Protein AF-A0A2S2R9C2-F1 (afdb_monomer_lite)

pLDDT: mean 70.53, std 25.74, range [20.47, 97.5]

Radius of gyration: 23.6 Å; chains: 1; bounding box: 60×61×71 Å

Foldseek 3Di:
DDPDPDPVVVVVCVVCCVVCVVVVVVVVVVVVVVVPDVPPPDPPPPPPDDDDDDDDDDDDDDDDDDDPPDQDAADDDDDDPPVDDPDDDLVNVQVLCCRVPNPWHFPDKDKDFPDDPPLDQLWTKIWIWTATPPRDIFIKIKIFGDPDPVSCVLVVSLQLLQLQLLCLNFVVVLLVVLCVVVVDPDAQDQAFRWSYGDSTMTMTGDCVVVVWDFDDLVQFDAPQRLVQVVVNQVRQLVSQLVCCVPPVPSSCVSPVVRHDDDALDPVCLVVCLVVLVVVLVVVLVVCVVPDDPVCCVVPSVLSCVCSPSVCNSVLVSVQQDQDPDSWGKGQPQQGRRQKIFHADPVRHTPGIHGNGRSIGTGDDVQNSCNNVCRYPVNPNPPDDGDDD

Structure (mmCIF, N/CA/C/O backbone):
data_AF-A0A2S2R9C2-F1
#
_entry.id   AF-A0A2S2R9C2-F1
#
loop_
_atom_site.group_PDB
_atom_site.id
_atom_site.type_symbol
_atom_site.label_atom_id
_atom_site.label_alt_id
_atom_site.label_comp_id
_atom_site.label_asym_id
_atom_site.label_entity_id
_atom_site.label_seq_id
_atom_site.pdbx_PDB_ins_code
_atom_site.Cartn_x
_atom_site.Cartn_y
_atom_site.Cartn_z
_atom_site.occupancy
_atom_site.B_iso_or_equiv
_atom_site.auth_seq_id
_atom_site.auth_comp_id
_atom_site.auth_asym_id
_atom_site.auth_atom_id
_atom_site.pdbx_PDB_model_num
ATOM 1 N N . GLN A 1 1 ? 3.054 -17.040 -40.938 1.00 25.97 1 GLN A N 1
ATOM 2 C CA . GLN A 1 1 ? 2.273 -15.853 -41.350 1.00 25.97 1 GLN A CA 1
ATOM 3 C C . GLN A 1 1 ? 2.079 -14.934 -40.141 1.00 25.97 1 GLN A C 1
ATOM 5 O O . GLN A 1 1 ? 1.448 -15.317 -39.170 1.00 25.97 1 GLN A O 1
ATOM 10 N N . THR A 1 2 ? 2.753 -13.783 -40.184 1.00 25.52 2 THR A N 1
ATOM 11 C CA . THR A 1 2 ? 2.571 -12.535 -39.409 1.00 25.52 2 THR A CA 1
ATOM 12 C C . THR A 1 2 ? 1.635 -12.532 -38.179 1.00 25.52 2 THR A C 1
ATOM 14 O O . THR A 1 2 ? 0.445 -12.241 -38.275 1.00 25.52 2 THR A O 1
ATOM 17 N N . HIS A 1 3 ? 2.204 -12.678 -36.976 1.00 27.36 3 HIS A N 1
ATOM 18 C CA . HIS A 1 3 ? 1.570 -12.199 -35.739 1.00 27.36 3 HIS A CA 1
ATOM 19 C C . HIS A 1 3 ? 1.656 -10.667 -35.671 1.00 27.36 3 HIS A C 1
ATOM 21 O O . HIS A 1 3 ? 2.634 -10.082 -35.208 1.00 27.36 3 HIS A O 1
ATOM 27 N N . LYS A 1 4 ? 0.622 -9.999 -36.191 1.00 27.16 4 LYS A N 1
ATOM 28 C CA . LYS A 1 4 ? 0.386 -8.572 -35.940 1.00 27.16 4 LYS A CA 1
ATOM 29 C C . LYS A 1 4 ? 0.021 -8.389 -34.458 1.00 27.16 4 LYS A C 1
ATOM 31 O O . LYS A 1 4 ? -0.796 -9.165 -33.962 1.00 27.16 4 LYS A O 1
ATOM 36 N N . PRO A 1 5 ? 0.541 -7.362 -33.759 1.00 32.06 5 PRO A N 1
ATOM 37 C CA . PRO A 1 5 ? 0.095 -7.049 -32.406 1.00 32.06 5 PRO A CA 1
ATOM 38 C C . PRO A 1 5 ? -1.422 -6.839 -32.410 1.00 32.06 5 PRO A C 1
ATOM 40 O O . PRO A 1 5 ? -1.952 -6.109 -33.256 1.00 32.06 5 PRO A O 1
ATOM 43 N N . SER A 1 6 ? -2.103 -7.528 -31.490 1.00 32.91 6 SER A N 1
ATOM 44 C CA . SER A 1 6 ? -3.557 -7.514 -31.330 1.00 32.91 6 SER A CA 1
ATOM 45 C C . SER A 1 6 ? -4.097 -6.083 -31.414 1.00 32.91 6 SER A C 1
ATOM 47 O O . SER A 1 6 ? -3.616 -5.179 -30.724 1.00 32.91 6 SER A O 1
ATOM 49 N N . LYS A 1 7 ? -5.127 -5.874 -32.248 1.00 29.33 7 LYS A N 1
ATOM 50 C CA . LYS A 1 7 ? -5.875 -4.607 -32.365 1.00 29.33 7 LYS A CA 1
ATOM 51 C C . LYS A 1 7 ? -6.322 -4.061 -30.992 1.00 29.33 7 LYS A C 1
ATOM 53 O O . LYS A 1 7 ? -6.522 -2.853 -30.876 1.00 29.33 7 LYS A O 1
ATOM 58 N N . CYS A 1 8 ? -6.396 -4.902 -29.954 1.00 31.56 8 CYS A N 1
ATOM 59 C CA . CYS A 1 8 ? -6.681 -4.504 -28.576 1.00 31.56 8 CYS A CA 1
ATOM 60 C C . CYS A 1 8 ? -5.597 -3.614 -27.947 1.00 31.56 8 CYS A C 1
ATOM 62 O O . CYS A 1 8 ? -5.955 -2.695 -27.222 1.00 31.56 8 CYS A O 1
ATOM 64 N N . ILE A 1 9 ? -4.304 -3.790 -28.259 1.00 32.25 9 ILE A N 1
ATOM 65 C CA . ILE A 1 9 ? -3.214 -2.982 -27.664 1.00 32.25 9 ILE A CA 1
ATOM 66 C C . ILE A 1 9 ? -3.220 -1.548 -28.220 1.00 32.25 9 ILE A C 1
ATOM 68 O O . ILE A 1 9 ? -3.028 -0.583 -27.484 1.00 32.25 9 ILE A O 1
ATOM 72 N N . LYS A 1 10 ? -3.512 -1.369 -29.515 1.00 28.22 10 LYS A N 1
ATOM 73 C CA . LYS A 1 10 ? -3.655 -0.023 -30.102 1.00 28.22 10 LYS A CA 1
ATOM 74 C C . LYS A 1 10 ? -4.915 0.691 -29.602 1.00 28.22 10 LYS A C 1
ATOM 76 O O . LYS A 1 10 ? -4.869 1.891 -29.349 1.00 28.22 10 LYS A O 1
ATOM 81 N N . ARG A 1 11 ? -6.012 -0.050 -29.405 1.00 28.98 11 ARG A N 1
ATOM 82 C CA . ARG A 1 11 ? -7.254 0.476 -28.817 1.00 28.98 11 ARG A CA 1
ATOM 83 C C . ARG A 1 11 ? -7.081 0.810 -27.325 1.00 28.98 11 ARG A C 1
ATOM 85 O O . ARG A 1 11 ? -7.581 1.828 -26.875 1.00 28.98 11 ARG A O 1
ATOM 92 N N . TYR A 1 12 ? -6.256 0.048 -26.603 1.00 39.84 12 TYR A N 1
ATOM 93 C CA . TYR A 1 12 ? -5.864 0.279 -25.206 1.00 39.84 12 TYR A CA 1
ATOM 94 C C . TYR A 1 12 ? -5.142 1.621 -24.988 1.00 39.84 12 TYR A C 1
ATOM 96 O O . TYR A 1 12 ? -5.555 2.395 -24.124 1.00 39.84 12 TYR A O 1
ATOM 104 N N . TYR A 1 13 ? -4.126 1.955 -25.797 1.00 32.56 13 TYR A N 1
ATOM 105 C CA . TYR A 1 13 ? -3.460 3.266 -25.707 1.00 32.56 13 TYR A CA 1
ATOM 106 C C . TYR A 1 13 ? -4.354 4.424 -26.176 1.00 32.56 13 TYR A C 1
ATOM 108 O O . TYR A 1 13 ? -4.251 5.524 -25.636 1.00 32.56 13 TYR A O 1
ATOM 116 N N . HIS A 1 14 ? -5.258 4.180 -27.130 1.00 30.58 14 HIS A N 1
ATOM 117 C CA . HIS A 1 14 ? -6.229 5.173 -27.595 1.00 30.58 14 HIS A CA 1
ATOM 118 C C . HIS A 1 14 ? -7.298 5.487 -26.535 1.00 30.58 14 HIS A C 1
ATOM 120 O O . HIS A 1 14 ? -7.575 6.652 -26.266 1.00 30.58 14 HIS A O 1
ATOM 126 N N . ASP A 1 15 ? -7.856 4.473 -25.872 1.00 33.53 15 ASP A N 1
ATOM 127 C CA . ASP A 1 15 ? -8.967 4.643 -24.930 1.00 33.53 15 ASP A CA 1
ATOM 128 C C . ASP A 1 15 ? -8.487 5.126 -23.555 1.00 33.53 15 ASP A C 1
ATOM 130 O O . ASP A 1 15 ? -9.131 5.976 -22.939 1.00 33.53 15 ASP A O 1
ATOM 134 N N . ILE A 1 16 ? -7.30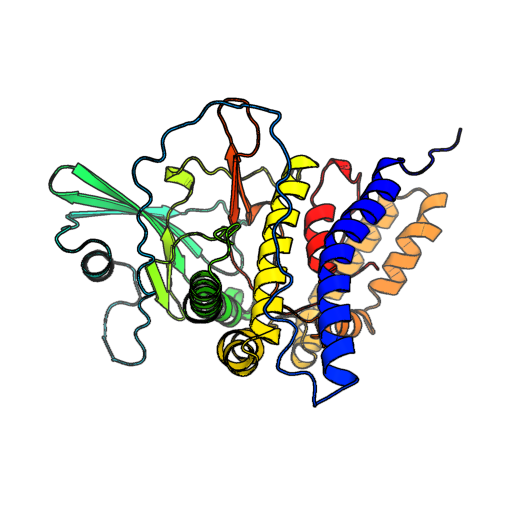6 4.685 -23.101 1.00 37.47 16 ILE A N 1
ATOM 135 C CA . ILE A 1 16 ? -6.625 5.279 -21.940 1.00 37.47 16 ILE A CA 1
ATOM 136 C C . ILE A 1 16 ? -6.140 6.694 -22.273 1.00 37.47 16 ILE A C 1
ATOM 138 O O . ILE A 1 16 ? -6.317 7.599 -21.461 1.00 37.47 16 ILE A O 1
ATOM 142 N N . GLY A 1 17 ? -5.598 6.914 -23.475 1.00 30.64 17 GLY A N 1
ATOM 143 C CA . GLY A 1 17 ? -5.240 8.239 -23.983 1.00 30.64 17 GLY A CA 1
ATOM 144 C C . GLY A 1 17 ? -6.438 9.189 -24.067 1.00 30.64 17 GLY A C 1
ATOM 145 O O . GLY A 1 17 ? -6.278 10.368 -23.788 1.00 30.64 17 GLY A O 1
ATOM 146 N N . SER A 1 18 ? -7.640 8.679 -24.342 1.00 31.31 18 SER A N 1
ATOM 147 C CA . SER A 1 18 ? -8.900 9.430 -24.353 1.00 31.31 18 SER A CA 1
ATOM 148 C C . SER A 1 18 ? -9.434 9.698 -22.941 1.00 31.31 18 SER A C 1
ATOM 150 O O . SER A 1 18 ? -9.761 10.836 -22.617 1.00 31.31 18 SER A O 1
ATOM 152 N N . LEU A 1 19 ? -9.440 8.712 -22.036 1.00 31.52 19 LEU A N 1
ATOM 153 C CA . LEU A 1 19 ? -9.913 8.894 -20.651 1.00 31.52 19 LEU A CA 1
ATOM 154 C C . LEU A 1 19 ? -8.987 9.801 -19.824 1.00 31.52 19 LEU A C 1
ATOM 156 O O . LEU A 1 19 ? -9.428 10.609 -19.002 1.00 31.52 19 LEU A O 1
ATOM 160 N N . ILE A 1 20 ? -7.680 9.656 -20.042 1.00 33.81 20 ILE A N 1
ATOM 161 C CA . ILE A 1 20 ? -6.651 10.524 -19.476 1.00 33.81 20 ILE A CA 1
ATOM 162 C C . ILE A 1 20 ? -6.649 11.854 -20.222 1.00 33.81 20 ILE A C 1
ATOM 164 O O . ILE A 1 20 ? -6.581 12.888 -19.572 1.00 33.81 20 ILE A O 1
ATOM 168 N N . GLY A 1 21 ? -6.785 11.846 -21.547 1.00 29.88 21 GLY A N 1
ATOM 169 C CA . GLY A 1 21 ? -6.843 13.032 -22.397 1.00 29.88 21 GLY A CA 1
ATOM 170 C C . GLY A 1 21 ? -8.002 13.948 -22.040 1.00 29.88 21 GLY A C 1
ATOM 171 O O . GLY A 1 21 ? -7.775 15.126 -21.841 1.00 29.88 21 GLY A O 1
ATOM 172 N N . HIS A 1 22 ? -9.214 13.445 -21.821 1.00 29.27 22 HIS A N 1
ATOM 173 C CA . HIS A 1 22 ? -10.353 14.282 -21.436 1.00 29.27 22 HIS A CA 1
ATOM 174 C C . HIS A 1 22 ? -10.178 14.952 -20.064 1.00 29.27 22 HIS A C 1
ATOM 176 O O . HIS A 1 22 ? -10.630 16.080 -19.880 1.00 29.27 22 HIS A O 1
ATOM 182 N N . ASN A 1 23 ? -9.489 14.310 -19.116 1.00 30.23 23 ASN A N 1
ATOM 183 C CA . ASN A 1 23 ? -9.222 14.886 -17.792 1.00 30.23 23 ASN A CA 1
ATOM 184 C C . ASN A 1 23 ? -7.958 15.767 -17.767 1.00 30.23 23 ASN A C 1
ATOM 186 O O . ASN A 1 23 ? -7.918 16.771 -17.061 1.00 30.23 23 ASN A O 1
ATOM 190 N N . VAL A 1 24 ? -6.948 15.438 -18.577 1.00 31.58 24 VAL A N 1
ATOM 191 C CA . VAL A 1 24 ? -5.700 16.203 -18.728 1.00 31.58 24 VAL A CA 1
ATOM 192 C C . VAL A 1 24 ? -5.897 17.421 -19.628 1.00 31.58 24 VAL A C 1
ATOM 194 O O . VAL A 1 24 ? -5.335 18.459 -19.319 1.00 31.58 24 VAL A O 1
ATOM 197 N N . ILE A 1 25 ? -6.722 17.351 -20.677 1.00 31.14 25 ILE A N 1
ATOM 198 C CA . ILE A 1 25 ? -7.122 18.501 -21.505 1.00 31.14 25 ILE A CA 1
ATOM 199 C C . ILE A 1 25 ? -7.943 19.469 -20.653 1.00 31.14 25 ILE A C 1
ATOM 201 O O . ILE A 1 25 ? -7.618 20.642 -20.617 1.00 31.14 25 ILE A O 1
ATOM 205 N N . ARG A 1 26 ? -8.896 18.989 -19.841 1.00 30.61 26 ARG A N 1
ATOM 206 C CA . ARG A 1 26 ? -9.648 19.854 -18.909 1.00 30.61 26 ARG A CA 1
ATOM 207 C C . ARG A 1 26 ? -8.763 20.527 -17.854 1.00 30.61 26 ARG A C 1
ATOM 209 O O . ARG A 1 26 ? -8.975 21.696 -17.552 1.00 30.61 26 ARG A O 1
ATOM 216 N N . ALA A 1 27 ? -7.757 19.825 -17.327 1.00 33.00 27 ALA A N 1
ATOM 217 C CA . ALA A 1 27 ? -6.787 20.402 -16.392 1.00 33.00 27 ALA A CA 1
ATOM 218 C C . ALA A 1 27 ? -5.786 21.351 -17.082 1.00 33.00 27 ALA A C 1
ATOM 220 O O . ALA A 1 27 ? -5.424 22.382 -16.520 1.00 33.00 27 ALA A O 1
ATOM 221 N N . ARG A 1 28 ? -5.363 21.032 -18.313 1.00 29.84 28 ARG A N 1
ATOM 222 C CA . ARG A 1 28 ? -4.479 21.863 -19.140 1.00 29.84 28 ARG A CA 1
ATOM 223 C C . ARG A 1 28 ? -5.185 23.139 -19.576 1.00 29.84 28 ARG A C 1
ATOM 225 O O . ARG A 1 28 ? -4.596 24.204 -19.463 1.00 29.84 28 ARG A O 1
ATOM 232 N N . ASP A 1 29 ? -6.427 23.055 -20.026 1.00 33.16 29 ASP A N 1
ATOM 233 C CA . ASP A 1 29 ? -7.196 24.201 -20.504 1.00 33.16 29 ASP A CA 1
ATOM 234 C C . ASP A 1 29 ? -7.532 25.135 -19.332 1.00 33.16 29 ASP A C 1
ATOM 236 O O . ASP A 1 29 ? -7.282 26.331 -19.434 1.00 33.16 29 ASP A O 1
ATOM 240 N N . ALA A 1 30 ? -7.910 24.596 -18.163 1.00 37.88 30 ALA A N 1
ATOM 241 C CA . ALA A 1 30 ? -8.055 25.380 -16.930 1.00 37.88 30 ALA A CA 1
ATOM 242 C C . ALA A 1 30 ? -6.745 26.072 -16.494 1.00 37.88 30 ALA A C 1
ATOM 244 O O . ALA A 1 30 ? -6.763 27.202 -16.014 1.00 37.88 30 ALA A O 1
ATOM 245 N N . TYR A 1 31 ? -5.594 25.420 -16.684 1.00 36.41 31 TYR A N 1
ATOM 246 C CA . TYR A 1 31 ? -4.279 25.977 -16.352 1.00 36.41 31 TYR A CA 1
ATOM 247 C C . TYR A 1 31 ? -3.787 27.025 -17.367 1.00 36.41 31 TYR A C 1
ATOM 249 O O . TYR A 1 31 ? -3.143 28.006 -16.992 1.00 36.41 31 TYR A O 1
ATOM 257 N N . THR A 1 32 ? -4.102 26.847 -18.653 1.00 35.56 32 THR A N 1
ATOM 258 C CA . THR A 1 32 ? -3.697 27.772 -19.725 1.00 35.56 32 THR A CA 1
ATOM 259 C C . THR A 1 32 ? -4.498 29.076 -19.648 1.00 35.56 32 THR A C 1
ATOM 261 O O . THR A 1 32 ? -3.926 30.150 -19.823 1.00 35.56 32 THR A O 1
ATOM 264 N N . ASP A 1 33 ? -5.780 28.996 -19.277 1.00 37.06 33 ASP A N 1
ATOM 265 C CA . ASP A 1 33 ? -6.679 30.151 -19.141 1.00 37.06 33 ASP A CA 1
ATOM 266 C C . ASP A 1 33 ? -6.319 31.036 -17.924 1.00 37.06 33 ASP A C 1
ATOM 268 O O . ASP A 1 33 ? -6.311 32.265 -18.002 1.00 37.06 33 ASP A O 1
ATOM 272 N N . VAL A 1 34 ? -5.883 30.426 -16.810 1.00 40.59 34 VAL A N 1
ATOM 273 C CA . VAL A 1 34 ? -5.383 31.147 -15.616 1.00 40.59 34 VAL A CA 1
ATOM 274 C C . VAL A 1 34 ? -4.072 31.893 -15.893 1.00 40.59 34 VAL A C 1
ATOM 276 O O . VAL A 1 34 ? -3.807 32.931 -15.283 1.00 40.59 34 VAL A O 1
ATOM 279 N N . ARG A 1 35 ? -3.251 31.399 -16.828 1.00 38.69 35 ARG A N 1
ATOM 280 C CA . ARG A 1 35 ? -1.951 31.995 -17.165 1.00 38.69 35 ARG A CA 1
ATOM 281 C C . ARG A 1 35 ? -2.057 33.160 -18.156 1.00 38.69 35 ARG A C 1
ATOM 283 O O . ARG A 1 35 ? -1.142 33.977 -18.201 1.00 38.69 35 ARG A O 1
ATOM 290 N N . GLN A 1 36 ? -3.139 33.250 -18.935 1.00 37.78 36 GLN A N 1
ATOM 291 C CA . GLN A 1 36 ? -3.258 34.225 -20.027 1.00 37.78 36 GLN A CA 1
ATOM 292 C C . GLN A 1 36 ? -4.065 35.493 -19.693 1.00 37.78 36 GLN A C 1
ATOM 294 O O . GLN A 1 36 ? -3.954 36.469 -20.433 1.00 37.78 36 GLN A O 1
ATOM 299 N N . SER A 1 37 ? -4.826 35.566 -18.588 1.00 35.50 37 SER A N 1
ATOM 300 C CA . SER A 1 37 ? -5.469 36.837 -18.199 1.00 35.50 37 SER A CA 1
ATOM 301 C C . SER A 1 37 ? -5.837 36.940 -16.704 1.00 35.50 37 SER A C 1
ATOM 303 O O . SER A 1 37 ? -6.862 36.402 -16.278 1.00 35.50 37 SER A O 1
ATOM 305 N N . PRO A 1 38 ? -5.084 37.703 -15.884 1.00 38.97 38 PRO A N 1
ATOM 306 C CA . PRO A 1 38 ? -5.345 37.858 -14.445 1.00 38.97 38 PRO A CA 1
ATOM 307 C C . PRO A 1 38 ? -6.677 38.548 -14.080 1.00 38.97 38 PRO A C 1
ATOM 309 O O . PRO A 1 38 ? -7.066 38.550 -12.910 1.00 38.97 38 PRO A O 1
ATOM 312 N N . HIS A 1 39 ? -7.393 39.135 -15.049 1.00 39.69 39 HIS A N 1
ATOM 313 C CA . HIS A 1 39 ? -8.566 39.988 -14.805 1.00 39.69 39 HIS A CA 1
ATOM 314 C C . HIS A 1 39 ? -9.934 39.352 -15.114 1.00 39.69 39 HIS A C 1
ATOM 316 O O . HIS A 1 39 ? -10.963 39.986 -14.884 1.00 39.69 39 HIS A O 1
ATOM 322 N N . ARG A 1 40 ? -10.009 38.081 -15.532 1.00 37.09 40 ARG A N 1
ATOM 323 C CA . ARG A 1 40 ? -11.292 37.365 -15.724 1.00 37.09 40 ARG A CA 1
ATOM 324 C C . ARG A 1 40 ? -11.643 36.422 -14.563 1.00 37.09 40 ARG A C 1
ATOM 326 O O . ARG A 1 40 ? -12.005 35.273 -14.764 1.00 37.09 40 ARG A O 1
ATOM 333 N N . LYS A 1 41 ? -11.625 36.912 -13.319 1.00 36.41 41 LYS A N 1
ATOM 334 C CA . LYS A 1 41 ? -12.037 36.117 -12.136 1.00 36.41 41 LYS A CA 1
ATOM 335 C C . LYS A 1 41 ? -13.556 35.934 -11.948 1.00 36.41 41 LYS A C 1
ATOM 337 O O . LYS A 1 41 ? -13.960 35.287 -10.991 1.00 36.41 41 LYS A O 1
ATOM 342 N N . LYS A 1 42 ? -14.420 36.478 -12.817 1.00 32.62 42 LYS A N 1
ATOM 343 C CA . LYS A 1 42 ? -15.878 36.540 -12.558 1.00 32.62 42 LYS A CA 1
ATOM 344 C C . LYS A 1 42 ? -16.807 35.891 -13.592 1.00 32.62 42 LYS A C 1
ATOM 346 O O . LYS A 1 42 ? -18.006 36.116 -13.515 1.00 32.62 42 LYS A O 1
ATOM 351 N N . ARG A 1 43 ? -16.317 35.079 -14.539 1.00 30.58 43 ARG A N 1
ATOM 352 C CA . ARG A 1 43 ? -17.199 34.506 -15.584 1.00 30.58 43 ARG A CA 1
ATOM 353 C C . ARG A 1 43 ? -17.015 33.015 -15.910 1.00 30.58 43 ARG A C 1
ATOM 355 O O . ARG A 1 43 ? -17.449 32.580 -16.965 1.00 30.58 43 ARG A O 1
ATOM 362 N N . VAL A 1 44 ? -16.415 32.232 -15.006 1.00 30.62 44 VAL A N 1
ATOM 363 C CA . VAL A 1 44 ? -16.238 30.763 -15.166 1.00 30.62 44 VAL A CA 1
ATOM 364 C C . VAL A 1 44 ? -17.138 29.953 -14.211 1.00 30.62 44 VAL A C 1
ATOM 366 O O . VAL A 1 44 ? -17.186 28.731 -14.273 1.00 30.62 44 VAL A O 1
ATOM 369 N N . VAL A 1 45 ? -17.923 30.618 -13.357 1.00 29.17 45 VAL A N 1
ATOM 370 C CA . VAL A 1 45 ? -18.787 29.941 -12.369 1.00 29.17 45 VAL A CA 1
ATOM 371 C C . VAL A 1 45 ? -20.125 29.463 -12.966 1.00 29.17 45 VAL A C 1
ATOM 373 O O . VAL A 1 45 ? -20.802 28.650 -12.352 1.00 29.17 45 VAL A O 1
ATOM 376 N N . GLU A 1 46 ? -20.496 29.863 -14.189 1.00 28.25 46 GLU A N 1
ATOM 377 C CA . GLU A 1 46 ? -21.858 29.632 -14.714 1.00 28.25 46 GLU A CA 1
ATOM 378 C C . GLU A 1 46 ? -21.976 28.714 -15.944 1.00 28.25 46 GLU A C 1
ATOM 380 O O . GLU A 1 46 ? -23.050 28.604 -16.526 1.00 28.25 46 GLU A O 1
ATOM 385 N N . THR A 1 47 ? -20.937 27.980 -16.352 1.00 26.16 47 THR A N 1
ATOM 386 C CA . THR A 1 47 ? -21.068 27.043 -17.495 1.00 26.16 47 THR A CA 1
ATOM 387 C C . THR A 1 47 ? -20.541 25.644 -17.190 1.00 26.16 47 THR A C 1
ATOM 389 O O . THR A 1 47 ? -19.843 25.025 -17.985 1.00 26.16 47 THR A O 1
ATOM 392 N N . ILE A 1 48 ? -20.929 25.111 -16.029 1.00 27.14 48 ILE A N 1
ATOM 393 C CA . ILE A 1 48 ? -20.958 23.663 -15.776 1.00 27.14 48 ILE A CA 1
ATOM 394 C C . ILE A 1 48 ? -22.429 23.245 -15.685 1.00 27.14 48 ILE A C 1
ATOM 396 O O . ILE A 1 48 ? -22.948 22.908 -14.625 1.00 27.14 48 ILE A O 1
ATOM 400 N N . THR A 1 49 ? -23.147 23.306 -16.806 1.00 25.42 49 THR A N 1
ATOM 401 C CA . THR A 1 49 ? -24.468 22.680 -16.919 1.00 25.42 49 THR A CA 1
ATOM 402 C C . THR A 1 49 ? -24.268 21.243 -17.391 1.00 25.42 49 THR A C 1
ATOM 404 O O . THR A 1 49 ? -23.860 20.988 -18.524 1.00 25.42 49 THR A O 1
ATOM 407 N N . PHE A 1 50 ? -24.538 20.287 -16.500 1.00 28.25 50 PHE A N 1
ATOM 408 C CA . PHE A 1 50 ? -24.632 18.866 -16.823 1.00 28.25 50 PHE A CA 1
ATOM 409 C C . PHE A 1 50 ? -25.682 18.657 -17.926 1.00 28.25 50 PHE A C 1
ATOM 411 O O . PHE A 1 50 ? -26.884 18.743 -17.669 1.00 28.25 50 PHE A O 1
ATOM 418 N N . ARG A 1 51 ? -25.261 18.337 -19.156 1.00 24.80 51 ARG A N 1
ATOM 419 C CA . ARG A 1 51 ? -26.171 17.705 -20.119 1.00 24.80 51 ARG A CA 1
ATOM 420 C C . ARG A 1 51 ? -26.408 16.265 -19.665 1.00 24.80 51 ARG A C 1
ATOM 422 O O . ARG A 1 51 ? -25.486 15.454 -19.654 1.00 24.80 51 ARG A O 1
ATOM 429 N N . LYS A 1 52 ? -27.653 15.993 -19.258 1.00 26.97 52 LYS A N 1
ATOM 430 C CA . LYS A 1 52 ? -28.212 14.664 -18.981 1.00 26.97 52 LYS A CA 1
ATOM 431 C C . LYS A 1 52 ? -27.822 13.691 -20.099 1.00 26.97 52 LYS A C 1
ATOM 433 O O . LYS A 1 52 ? -28.182 13.919 -21.251 1.00 26.97 52 LYS A O 1
ATOM 438 N N . LEU A 1 53 ? -27.135 12.607 -19.748 1.00 26.17 53 LEU A N 1
ATOM 439 C CA . LEU A 1 53 ? -27.116 11.405 -20.576 1.00 26.17 53 LEU A CA 1
ATOM 440 C C . LEU A 1 53 ? -28.407 10.636 -20.294 1.00 26.17 53 LEU A C 1
ATOM 442 O O . LEU A 1 53 ? -28.772 10.397 -19.143 1.00 26.17 53 LEU A O 1
ATOM 446 N N . THR A 1 54 ? -29.134 10.362 -21.366 1.00 24.58 54 THR A N 1
ATOM 447 C CA . THR A 1 54 ? -30.441 9.717 -21.391 1.00 24.58 54 THR A CA 1
ATOM 448 C C . THR A 1 54 ? -30.363 8.230 -21.055 1.00 24.58 54 THR A C 1
ATOM 450 O O . THR A 1 54 ? -29.399 7.542 -21.371 1.00 24.58 54 THR A O 1
ATOM 453 N N . THR A 1 55 ? -31.440 7.779 -20.425 1.00 28.69 55 THR A N 1
ATOM 454 C CA . THR A 1 55 ? -31.863 6.422 -20.066 1.00 28.69 55 THR A CA 1
ATOM 455 C C . THR A 1 55 ? -31.703 5.362 -21.162 1.00 28.69 55 THR A C 1
ATOM 457 O O . THR A 1 55 ? -32.375 5.454 -22.185 1.00 28.69 55 THR A O 1
ATOM 460 N N . ALA A 1 56 ? -30.895 4.337 -20.873 1.00 24.09 56 ALA A N 1
ATOM 461 C CA . ALA A 1 56 ? -30.976 2.915 -21.263 1.00 24.09 56 ALA A CA 1
ATOM 462 C C . ALA A 1 56 ? -29.660 2.298 -20.734 1.00 24.09 56 ALA A C 1
ATOM 464 O O . ALA A 1 56 ? -28.593 2.747 -21.123 1.00 24.09 56 ALA A O 1
ATOM 465 N N . ASP A 1 57 ? -29.595 1.468 -19.697 1.00 23.52 57 ASP A N 1
ATOM 466 C CA . ASP A 1 57 ? -30.382 0.279 -19.413 1.00 23.52 57 ASP A CA 1
ATOM 467 C C . ASP A 1 57 ? -30.678 0.146 -17.913 1.00 23.52 57 ASP A C 1
ATOM 469 O O . ASP A 1 57 ? -29.862 0.464 -17.045 1.00 23.52 57 ASP A O 1
ATOM 473 N N . ARG A 1 58 ? -31.884 -0.333 -17.604 1.00 25.59 58 ARG A N 1
ATOM 474 C CA . ARG A 1 58 ? -32.292 -0.727 -16.255 1.00 25.59 58 ARG A CA 1
ATOM 475 C C . ARG A 1 58 ? -31.579 -2.028 -15.881 1.00 25.59 58 ARG A C 1
ATOM 477 O O . ARG A 1 58 ? -31.863 -3.056 -16.483 1.00 25.59 58 ARG A O 1
ATOM 484 N N . LEU A 1 59 ? -30.773 -2.008 -14.823 1.00 23.50 59 LEU A N 1
ATOM 485 C CA . LEU A 1 59 ? -30.496 -3.196 -14.016 1.00 23.50 59 LEU A CA 1
ATOM 486 C C . LEU A 1 59 ? -30.841 -2.890 -12.554 1.00 23.50 59 LEU A C 1
ATOM 488 O O . LEU A 1 59 ? -30.328 -1.959 -11.941 1.00 23.50 59 LEU A O 1
ATOM 492 N N . VAL A 1 60 ? -31.837 -3.653 -12.109 1.00 22.77 60 VAL A N 1
ATOM 493 C CA . VAL A 1 60 ? -32.468 -3.833 -10.798 1.00 22.77 60 VAL A CA 1
ATOM 494 C C . VAL A 1 60 ? -31.799 -3.118 -9.617 1.00 22.77 60 VAL A C 1
ATOM 496 O O . VAL A 1 60 ? -30.679 -3.420 -9.213 1.00 22.77 60 VAL A O 1
ATOM 499 N N . ALA A 1 61 ? -32.563 -2.206 -9.016 1.00 21.53 61 ALA A N 1
ATOM 500 C CA . ALA A 1 61 ? -32.251 -1.560 -7.753 1.00 21.53 61 ALA A CA 1
ATOM 501 C C . ALA A 1 61 ? -32.158 -2.595 -6.621 1.00 21.53 61 ALA A C 1
ATOM 503 O O . ALA A 1 61 ? -33.151 -3.224 -6.262 1.00 21.53 61 ALA A O 1
ATOM 504 N N . VAL A 1 62 ? -30.973 -2.717 -6.024 1.00 22.20 62 VAL A N 1
ATOM 505 C CA . VAL A 1 62 ? -30.807 -3.272 -4.680 1.00 22.20 62 VAL A CA 1
ATOM 506 C C . VAL A 1 62 ? -30.803 -2.089 -3.715 1.00 22.20 62 VAL A C 1
ATOM 508 O O . VAL A 1 62 ? -30.009 -1.158 -3.848 1.00 22.20 62 VAL A O 1
ATOM 511 N N . THR A 1 63 ? -31.749 -2.090 -2.783 1.00 20.47 63 THR A N 1
ATOM 512 C CA . THR A 1 63 ? -31.930 -1.062 -1.753 1.00 20.47 63 THR A CA 1
ATOM 513 C C . THR A 1 63 ? -30.654 -0.864 -0.923 1.00 20.47 63 THR A C 1
ATOM 515 O O . THR A 1 63 ? -30.146 -1.841 -0.372 1.00 20.47 63 THR A O 1
ATOM 518 N N . PRO A 1 64 ? -30.145 0.372 -0.755 1.00 22.84 64 PRO A N 1
ATOM 519 C CA . PRO A 1 64 ? -29.012 0.639 0.122 1.00 22.84 64 PRO A CA 1
ATOM 520 C C . PRO A 1 64 ? -29.492 0.728 1.576 1.00 22.84 64 PRO A C 1
ATOM 522 O O . PRO A 1 64 ? -29.778 1.812 2.084 1.00 22.84 64 PRO A O 1
ATOM 525 N N . SER A 1 65 ? -29.592 -0.409 2.263 1.00 22.30 65 SER A N 1
ATOM 526 C CA . SER A 1 65 ? -29.731 -0.421 3.719 1.00 22.30 65 SER A CA 1
ATOM 527 C C . SER A 1 65 ? -28.347 -0.364 4.371 1.00 22.30 65 SER A C 1
ATOM 529 O O . SER A 1 65 ? -27.562 -1.299 4.244 1.00 22.30 65 SER A O 1
ATOM 531 N N . GLN A 1 66 ? -28.102 0.739 5.087 1.00 24.12 66 GLN A N 1
ATOM 532 C CA . GLN A 1 66 ? -27.059 0.930 6.107 1.00 24.12 66 GLN A CA 1
ATOM 533 C C . GLN A 1 66 ? -25.601 0.939 5.609 1.00 24.12 66 GLN A C 1
ATOM 535 O O . GLN A 1 66 ? -24.825 0.015 5.818 1.00 24.12 66 GLN A O 1
ATOM 540 N N . PHE A 1 67 ? -25.198 2.066 5.014 1.00 26.41 67 PHE A N 1
ATOM 541 C CA . PHE A 1 67 ? -23.790 2.467 4.993 1.00 26.41 67 PHE A CA 1
ATOM 542 C C . PHE A 1 67 ? -23.493 3.290 6.250 1.00 26.41 67 PHE A C 1
ATOM 544 O O . PHE A 1 67 ? -24.011 4.400 6.385 1.00 26.41 67 PHE A O 1
ATOM 551 N N . ASP A 1 68 ? -22.643 2.772 7.137 1.00 29.17 68 ASP A N 1
ATOM 552 C CA . ASP A 1 68 ? -22.047 3.531 8.239 1.00 29.17 68 ASP A CA 1
ATOM 553 C C . ASP A 1 68 ? -21.214 4.695 7.678 1.00 29.17 68 ASP A C 1
ATOM 555 O O . ASP A 1 68 ? -20.071 4.528 7.246 1.00 29.17 68 ASP A O 1
ATOM 559 N N . ARG A 1 69 ? -21.802 5.896 7.654 1.00 31.67 69 ARG A N 1
ATOM 560 C CA . ARG A 1 69 ? -21.169 7.145 7.193 1.00 31.67 69 ARG A CA 1
ATOM 561 C C . ARG A 1 69 ? -20.448 7.874 8.323 1.00 31.67 69 ARG A C 1
ATOM 563 O O . ARG A 1 69 ? -20.687 9.054 8.551 1.00 31.67 69 ARG A O 1
ATOM 570 N N . VAL A 1 70 ? -19.563 7.172 9.024 1.00 30.03 70 VAL A N 1
ATOM 571 C CA . VAL A 1 70 ? -18.591 7.798 9.928 1.00 30.03 70 VAL A CA 1
ATOM 572 C C . VAL A 1 70 ? -17.276 7.034 9.799 1.00 30.03 70 VAL A C 1
ATOM 574 O O . VAL A 1 70 ? -17.144 5.903 10.272 1.00 30.03 70 VAL A O 1
ATOM 577 N N . HIS A 1 71 ? -16.288 7.625 9.126 1.00 40.12 71 HIS A N 1
ATOM 578 C CA . HIS A 1 71 ? -14.916 7.132 9.198 1.00 40.12 71 HIS A CA 1
ATOM 579 C C . HIS A 1 71 ? -14.344 7.546 10.564 1.00 40.12 71 HIS A C 1
ATOM 581 O O . HIS A 1 71 ? -14.208 8.742 10.813 1.00 40.12 71 HIS A O 1
ATOM 587 N N . PRO A 1 72 ? -14.040 6.612 11.486 1.00 40.59 72 PRO A N 1
ATOM 588 C CA . PRO A 1 72 ? -13.433 6.980 12.753 1.00 40.59 72 PRO A CA 1
ATOM 589 C C . PRO A 1 72 ? -12.030 7.531 12.514 1.00 40.59 72 PRO A C 1
ATOM 591 O O . PRO A 1 72 ? -11.285 7.053 11.655 1.00 40.59 72 PRO A O 1
ATOM 594 N N . VAL A 1 73 ? -11.690 8.537 13.311 1.00 50.19 73 VAL A N 1
ATOM 595 C CA . VAL A 1 73 ? -10.370 9.160 13.355 1.00 50.19 73 VAL A CA 1
ATOM 596 C C . VAL A 1 73 ? -9.333 8.091 13.702 1.00 50.19 73 VAL A C 1
ATOM 598 O O . VAL A 1 73 ? -9.456 7.408 14.718 1.00 50.19 73 VAL A O 1
ATOM 601 N N . VAL A 1 74 ? -8.293 7.943 12.874 1.00 55.47 74 VAL A N 1
ATOM 602 C CA . VAL A 1 74 ? -7.171 7.046 13.189 1.00 55.47 74 VAL A CA 1
ATOM 603 C C . VAL A 1 74 ? -6.478 7.579 14.444 1.00 55.47 74 VAL A C 1
ATOM 605 O O . VAL A 1 74 ? -5.851 8.639 14.422 1.00 55.47 74 VAL A O 1
ATOM 608 N N . HIS A 1 75 ? -6.592 6.855 15.557 1.00 53.56 75 HIS A N 1
ATOM 609 C CA . HIS A 1 75 ? -5.998 7.281 16.819 1.00 53.56 75 HIS A CA 1
ATOM 610 C C . HIS A 1 75 ? -4.471 7.141 16.775 1.00 53.56 75 HIS A C 1
ATOM 612 O O . HIS A 1 75 ? -3.929 6.039 16.841 1.00 53.56 75 HIS A O 1
ATOM 618 N N . CYS A 1 76 ? -3.777 8.278 16.695 1.00 41.97 76 CYS A N 1
ATOM 619 C CA . CYS A 1 76 ? -2.327 8.375 16.823 1.00 41.97 76 CYS A CA 1
ATOM 620 C C . CYS A 1 76 ? -1.974 8.899 18.221 1.00 41.97 76 CYS A C 1
ATOM 622 O O . CYS A 1 76 ? -2.203 10.067 18.528 1.00 41.97 76 CYS A O 1
ATOM 624 N N . THR A 1 77 ? -1.394 8.065 19.082 1.00 38.41 77 THR A N 1
ATOM 625 C CA . THR A 1 77 ? -0.797 8.544 20.337 1.00 38.41 77 THR A CA 1
ATOM 626 C C . THR A 1 77 ? 0.619 9.044 20.060 1.00 38.41 77 THR A C 1
ATOM 628 O O . THR A 1 77 ? 1.558 8.250 19.976 1.00 38.41 77 THR A O 1
ATOM 631 N N . ARG A 1 78 ? 0.784 10.363 19.911 1.00 33.00 78 ARG A N 1
ATOM 632 C CA . ARG A 1 78 ? 2.091 11.022 20.030 1.00 33.00 78 ARG A CA 1
ATOM 633 C C . ARG A 1 78 ? 2.392 11.231 21.514 1.00 33.00 78 ARG A C 1
ATOM 635 O O . ARG A 1 78 ? 1.633 11.903 22.196 1.00 33.00 78 ARG A O 1
ATOM 642 N N . THR A 1 79 ? 3.489 10.629 21.976 1.00 34.00 79 THR A N 1
ATOM 643 C CA . THR A 1 79 ? 4.183 10.946 23.238 1.00 34.00 79 THR A CA 1
ATOM 644 C C . THR A 1 79 ? 3.297 11.049 24.483 1.00 34.00 79 THR A C 1
ATOM 646 O O . THR A 1 79 ? 3.040 12.129 24.997 1.00 34.00 79 THR A O 1
ATOM 649 N N . ALA A 1 80 ? 2.937 9.893 25.027 1.00 26.94 80 ALA A N 1
ATOM 650 C CA . ALA A 1 80 ? 2.924 9.691 26.468 1.00 26.94 80 ALA A CA 1
ATOM 651 C C . ALA A 1 80 ? 3.618 8.352 26.711 1.00 26.94 80 ALA A C 1
ATOM 653 O O . ALA A 1 80 ? 3.323 7.368 26.029 1.00 26.94 80 ALA A O 1
ATOM 654 N N . THR A 1 81 ? 4.577 8.325 27.628 1.00 32.75 81 THR A N 1
ATOM 655 C CA . THR A 1 81 ? 5.166 7.111 28.195 1.00 32.75 81 THR A CA 1
ATOM 656 C C . THR A 1 81 ? 4.082 6.313 28.918 1.00 32.75 81 THR A C 1
ATOM 658 O O . THR A 1 81 ? 4.030 6.267 30.139 1.00 32.75 81 THR A O 1
ATOM 661 N N . MET A 1 82 ? 3.195 5.669 28.163 1.00 33.38 82 MET A N 1
ATOM 662 C CA . MET A 1 82 ? 2.557 4.451 28.625 1.00 33.38 82 MET A CA 1
ATOM 663 C C . MET A 1 82 ? 3.658 3.400 28.577 1.00 33.38 82 MET A C 1
ATOM 665 O O . MET A 1 82 ? 4.038 2.943 27.497 1.00 33.38 82 MET A O 1
ATOM 669 N N . ALA A 1 83 ? 4.187 3.029 29.740 1.00 32.66 83 ALA A N 1
ATOM 670 C CA . ALA A 1 83 ? 4.934 1.790 29.936 1.00 32.66 83 ALA A CA 1
ATOM 671 C C . ALA A 1 83 ? 3.990 0.575 29.760 1.00 32.66 83 ALA A C 1
ATOM 673 O O . ALA A 1 83 ? 3.886 -0.286 30.623 1.00 32.66 83 ALA A O 1
ATOM 674 N N . GLY A 1 84 ? 3.235 0.557 28.659 1.00 37.72 84 GLY A N 1
ATOM 675 C CA . GLY A 1 84 ? 2.321 -0.500 28.261 1.00 37.72 84 GLY A CA 1
ATOM 676 C C . GLY A 1 84 ? 3.055 -1.457 27.338 1.00 37.72 84 GLY A C 1
ATOM 677 O O . GLY A 1 84 ? 3.848 -1.028 26.496 1.00 37.72 84 GLY A O 1
ATOM 678 N N . SER A 1 85 ? 2.823 -2.748 27.547 1.00 37.81 85 SER A N 1
ATOM 679 C CA . SER A 1 85 ? 3.532 -3.846 26.903 1.00 37.81 85 SER A CA 1
ATOM 680 C C . SER A 1 85 ? 3.791 -3.626 25.403 1.00 37.81 85 SER A C 1
ATOM 682 O O . SER A 1 85 ? 2.939 -3.148 24.654 1.00 37.81 85 SER A O 1
ATOM 684 N N . LYS A 1 86 ? 4.979 -4.027 24.928 1.00 53.44 86 LYS A N 1
ATOM 685 C CA . LYS A 1 86 ? 5.305 -4.082 23.487 1.00 53.44 86 LYS A CA 1
ATOM 686 C C . LYS A 1 86 ? 4.462 -5.120 22.729 1.00 53.44 86 LYS A C 1
ATOM 688 O O . LYS A 1 86 ? 4.558 -5.196 21.507 1.00 53.44 86 LYS A O 1
ATOM 693 N N . THR A 1 87 ? 3.681 -5.931 23.437 1.00 67.81 87 THR A N 1
ATOM 694 C CA . THR A 1 87 ? 2.890 -7.030 22.888 1.00 67.81 87 THR A CA 1
ATOM 695 C C . THR A 1 87 ? 1.418 -6.652 22.805 1.00 67.81 87 THR A C 1
ATOM 697 O O . THR A 1 87 ? 0.884 -6.019 23.710 1.00 67.81 87 THR A O 1
ATOM 700 N N . VAL A 1 88 ? 0.744 -7.082 21.738 1.00 83.25 88 VAL A N 1
ATOM 701 C CA . VAL A 1 88 ? -0.721 -7.039 21.680 1.00 83.25 88 VAL A CA 1
ATOM 702 C C . VAL A 1 88 ? -1.269 -8.026 22.703 1.00 83.25 88 VAL A C 1
ATOM 704 O O . VAL A 1 88 ? -1.066 -9.229 22.567 1.00 83.25 88 VAL A O 1
ATOM 707 N N . ASP A 1 89 ? -1.932 -7.503 23.727 1.00 91.19 89 ASP A N 1
ATOM 708 C CA . ASP A 1 89 ? -2.624 -8.267 24.761 1.00 91.19 89 ASP A CA 1
ATOM 709 C C . ASP A 1 89 ? -4.099 -7.842 24.862 1.00 91.19 89 ASP A C 1
ATOM 711 O O . ASP A 1 89 ? -4.565 -6.956 24.138 1.00 91.19 89 ASP A O 1
ATOM 715 N N . LEU A 1 90 ? -4.853 -8.498 25.748 1.00 93.31 90 LEU A N 1
ATOM 716 C CA . LEU A 1 90 ? -6.279 -8.227 25.924 1.00 93.31 90 LEU A CA 1
ATOM 717 C C . LEU A 1 90 ? -6.537 -6.776 26.362 1.00 93.31 90 LEU A C 1
ATOM 719 O O . LEU A 1 90 ? -7.493 -6.167 25.892 1.00 93.31 90 LEU A O 1
ATOM 723 N N . SER A 1 91 ? -5.668 -6.200 27.199 1.00 93.44 91 SER A N 1
ATOM 724 C CA . SER A 1 91 ? -5.814 -4.824 27.690 1.00 93.44 91 SER A CA 1
ATOM 725 C C . SER A 1 91 ? -5.638 -3.796 26.572 1.00 93.44 91 SER A C 1
ATOM 727 O O . SER A 1 91 ? -6.424 -2.856 26.451 1.00 93.44 91 SER A O 1
ATOM 729 N N . PHE A 1 92 ? -4.656 -4.018 25.694 1.00 93.25 92 PHE A N 1
ATOM 730 C CA . PHE A 1 92 ? -4.444 -3.208 24.503 1.00 93.25 92 PHE A CA 1
ATOM 731 C C . PHE A 1 92 ? -5.647 -3.290 23.559 1.00 93.25 92 PHE A C 1
ATOM 733 O O . PHE A 1 92 ? -6.140 -2.262 23.089 1.00 93.25 92 PHE A O 1
ATOM 740 N N . LEU A 1 93 ? -6.132 -4.507 23.290 1.00 94.25 93 LEU A N 1
ATOM 741 C CA . LEU A 1 93 ? -7.278 -4.735 22.411 1.00 94.25 93 LEU A CA 1
ATOM 742 C C . LEU A 1 93 ? -8.550 -4.095 22.978 1.00 94.25 93 LEU A C 1
ATOM 744 O O . LEU A 1 93 ? -9.273 -3.449 22.221 1.00 94.25 93 LEU A O 1
ATOM 748 N N . GLN A 1 94 ? -8.778 -4.202 24.290 1.00 94.75 94 GLN A N 1
ATOM 749 C CA . GLN A 1 94 ? -9.899 -3.562 24.978 1.00 94.75 94 GLN A CA 1
ATOM 750 C C . GLN A 1 94 ? -9.817 -2.039 24.854 1.00 94.75 94 GLN A C 1
ATOM 752 O O . GLN A 1 94 ? -10.734 -1.426 24.318 1.00 94.75 94 GLN A O 1
ATOM 757 N N . SER A 1 95 ? -8.680 -1.434 25.217 1.00 93.69 95 SER A N 1
ATOM 758 C CA . SER A 1 95 ? -8.484 0.022 25.140 1.00 93.69 95 SER A CA 1
ATOM 759 C C . SER A 1 95 ? -8.660 0.582 23.724 1.00 93.69 95 SER A C 1
ATOM 761 O O . SER A 1 95 ? -9.114 1.714 23.530 1.00 93.69 95 SER A O 1
ATOM 763 N N . MET A 1 96 ? -8.277 -0.197 22.710 1.00 93.44 96 MET A N 1
ATOM 764 C CA . MET A 1 96 ? -8.513 0.154 21.316 1.00 93.44 96 MET A CA 1
ATOM 765 C C . MET A 1 96 ? -10.007 0.065 20.968 1.00 93.44 96 MET A C 1
ATOM 767 O O . MET A 1 96 ? -10.535 0.992 20.354 1.00 93.44 96 MET A O 1
ATOM 771 N N . MET A 1 97 ? -10.688 -1.019 21.353 1.00 93.31 97 MET A N 1
ATOM 772 C CA . MET A 1 97 ? -12.110 -1.213 21.064 1.00 93.31 97 MET A CA 1
ATOM 773 C C . MET A 1 97 ? -13.011 -0.218 21.792 1.00 93.31 97 MET A C 1
ATOM 775 O O . MET A 1 97 ? -13.963 0.242 21.173 1.00 93.31 97 MET A O 1
ATOM 779 N N . ASP A 1 98 ? -12.662 0.222 23.003 1.00 93.50 98 ASP A N 1
ATOM 780 C CA . ASP A 1 98 ? -13.402 1.255 23.746 1.00 93.50 98 ASP A CA 1
ATOM 781 C C . ASP A 1 98 ? -13.585 2.551 22.940 1.00 93.50 98 ASP A C 1
ATOM 783 O O . ASP A 1 98 ? -14.559 3.278 23.124 1.00 93.50 98 ASP A O 1
ATOM 787 N N . LYS A 1 99 ? -12.652 2.847 22.026 1.00 91.12 99 LYS A N 1
ATOM 788 C CA . LYS A 1 99 ? -12.706 4.026 21.148 1.00 91.12 99 LYS A CA 1
ATOM 789 C C . LYS A 1 99 ? -13.465 3.778 19.846 1.00 91.12 99 LYS A C 1
ATOM 791 O O . LYS A 1 99 ? -13.925 4.725 19.217 1.00 91.12 99 LYS A O 1
ATOM 796 N N . ILE A 1 100 ? -13.535 2.524 19.405 1.00 88.56 100 ILE A N 1
ATOM 797 C CA . ILE A 1 100 ? -14.084 2.135 18.099 1.00 88.56 100 ILE A CA 1
ATOM 798 C C . ILE A 1 100 ? -15.554 1.745 18.229 1.00 88.56 100 ILE A C 1
ATOM 800 O O . ILE A 1 100 ? -16.372 2.182 17.427 1.00 88.56 100 ILE A O 1
ATOM 804 N N . GLU A 1 101 ? -15.866 0.921 19.225 1.00 90.62 101 GLU A N 1
ATOM 805 C CA . GLU A 1 101 ? -17.203 0.454 19.585 1.00 90.62 101 GLU A CA 1
ATOM 806 C C . GLU A 1 101 ? -17.349 0.560 21.112 1.00 90.62 101 GLU A C 1
ATOM 808 O O . GLU A 1 101 ? -17.155 -0.429 21.827 1.00 90.62 101 GLU A O 1
ATOM 813 N N . PRO A 1 102 ? -17.642 1.771 21.628 1.00 91.00 102 PRO A N 1
ATOM 814 C CA . PRO A 1 102 ? -17.793 1.998 23.059 1.00 91.00 102 PRO A CA 1
ATOM 815 C C . PRO A 1 102 ? -18.835 1.060 23.676 1.00 91.00 102 PRO A C 1
ATOM 817 O O . PRO A 1 102 ? -19.915 0.864 23.119 1.00 91.00 102 PRO A O 1
ATOM 820 N N . GLY A 1 103 ? -18.520 0.501 24.846 1.00 89.81 103 GLY A N 1
ATOM 821 C CA . GLY A 1 103 ? -19.405 -0.414 25.574 1.00 89.81 103 GLY A CA 1
ATOM 822 C C . GLY A 1 103 ? -19.244 -1.894 25.215 1.00 89.81 103 GLY A C 1
ATOM 823 O O . GLY A 1 103 ? -19.850 -2.736 25.874 1.00 89.81 103 GLY A O 1
ATOM 824 N N . VAL A 1 104 ? -18.412 -2.241 24.227 1.00 92.62 104 VAL A N 1
ATOM 825 C CA . VAL A 1 104 ? -18.031 -3.638 23.978 1.00 92.62 104 VAL A CA 1
ATOM 826 C C . VAL A 1 104 ? -16.980 -4.075 24.991 1.00 92.62 104 VAL A C 1
ATOM 828 O O . VAL A 1 104 ? -15.897 -3.498 25.053 1.00 92.62 104 VAL A O 1
ATOM 831 N N . LYS A 1 105 ? -17.263 -5.149 25.730 1.00 94.56 105 LYS A N 1
ATOM 832 C CA . LYS A 1 105 ? -16.280 -5.830 26.575 1.00 94.56 105 LYS A CA 1
ATOM 833 C C . LYS A 1 105 ? -15.768 -7.091 25.883 1.00 94.56 105 LYS A C 1
ATOM 835 O O . LYS A 1 105 ? -16.554 -7.927 25.441 1.00 94.56 105 LYS A O 1
ATOM 840 N N . ILE A 1 106 ? -14.448 -7.195 25.768 1.00 95.62 106 ILE A N 1
ATOM 841 C CA . ILE A 1 106 ? -13.733 -8.327 25.185 1.00 95.62 106 ILE A CA 1
ATOM 842 C C . ILE A 1 106 ? -13.365 -9.288 26.314 1.00 95.62 106 ILE A C 1
ATOM 844 O O . ILE A 1 106 ? -12.620 -8.934 27.226 1.00 95.62 106 ILE A O 1
ATOM 848 N N . ASP A 1 107 ? -13.845 -10.521 26.218 1.00 95.19 107 ASP A N 1
ATOM 849 C CA . ASP A 1 107 ? -13.570 -11.571 27.198 1.00 95.19 107 ASP A CA 1
ATOM 850 C C . ASP A 1 107 ? -12.279 -12.326 26.857 1.00 95.19 107 ASP A C 1
ATOM 852 O O . ASP A 1 107 ? -11.510 -12.711 27.736 1.00 95.19 107 ASP A O 1
ATOM 856 N N . SER A 1 108 ? -12.023 -12.550 25.565 1.00 95.88 108 SER A N 1
ATOM 857 C CA . SER A 1 108 ? -10.840 -13.274 25.092 1.00 95.88 108 SER A CA 1
ATOM 858 C C . SER A 1 108 ? -10.516 -12.969 23.628 1.00 95.88 108 SER A C 1
ATOM 860 O O . SER A 1 108 ? -11.296 -12.347 22.899 1.00 95.88 108 SER A O 1
ATOM 862 N N . TYR A 1 109 ? -9.343 -13.413 23.174 1.00 96.31 109 TYR A N 1
ATOM 863 C CA . TYR A 1 109 ? -8.960 -13.340 21.770 1.00 96.31 109 TYR A CA 1
ATOM 864 C C . TYR A 1 109 ? -8.156 -14.566 21.332 1.00 96.31 109 TYR A C 1
ATOM 866 O O . TYR A 1 109 ? -7.388 -15.142 22.099 1.00 96.31 109 TYR A O 1
ATOM 874 N N . GLU A 1 110 ? -8.295 -14.923 20.060 1.00 94.62 110 GLU A N 1
ATOM 875 C CA . GLU A 1 110 ? -7.420 -15.872 19.374 1.00 94.62 110 GLU A CA 1
ATOM 876 C C . GLU A 1 110 ? -6.502 -15.127 18.407 1.00 94.62 110 GLU A C 1
ATOM 878 O O . GLU A 1 110 ? -6.955 -14.251 17.669 1.00 94.62 110 GLU A O 1
ATOM 883 N N . SER A 1 111 ? -5.229 -15.524 18.341 1.00 91.50 111 SER A N 1
ATOM 884 C CA . SER A 1 111 ? -4.272 -15.027 17.348 1.00 91.50 111 SER A CA 1
ATOM 885 C C . SER A 1 111 ? -3.746 -16.171 16.490 1.00 91.50 111 SER A C 1
ATOM 887 O O . SER A 1 111 ? -3.336 -17.215 16.997 1.00 91.50 111 SER A O 1
ATOM 889 N N . LYS A 1 112 ? -3.761 -15.984 15.169 1.00 90.88 112 LYS A N 1
ATOM 890 C CA . LYS A 1 112 ? -3.231 -16.939 14.187 1.00 90.88 112 LYS A CA 1
ATOM 891 C C . LYS A 1 112 ? -2.395 -16.194 13.161 1.00 90.88 112 LYS A C 1
ATOM 893 O O . LYS A 1 112 ? -2.721 -15.068 12.790 1.00 90.88 112 LYS A O 1
ATOM 898 N N . LEU A 1 113 ? -1.330 -16.815 12.659 1.00 85.06 113 LEU A N 1
ATOM 899 C CA . LEU A 1 113 ? -0.537 -16.214 11.588 1.00 85.06 113 LEU A CA 1
ATOM 900 C C . LEU A 1 113 ? -1.424 -16.007 10.347 1.00 85.06 113 LEU A C 1
ATOM 902 O O . LEU A 1 113 ? -2.080 -16.931 9.869 1.00 85.06 113 LEU A O 1
ATOM 906 N N . GLY A 1 114 ? -1.481 -14.777 9.838 1.00 71.62 114 GLY A N 1
ATOM 907 C CA . GLY A 1 114 ? -2.390 -14.378 8.759 1.00 71.62 114 GLY A CA 1
ATOM 908 C C . GLY A 1 114 ? -1.808 -14.548 7.351 1.00 71.62 114 GLY A C 1
ATOM 909 O O . GLY A 1 114 ? -2.451 -14.181 6.361 1.00 71.62 114 GLY A O 1
ATOM 910 N N . SER A 1 115 ? -0.590 -15.075 7.235 1.00 67.88 115 SER A N 1
ATOM 911 C CA . SER A 1 115 ? 0.115 -15.294 5.970 1.00 67.88 115 SER A CA 1
ATOM 912 C C . SER A 1 115 ? 0.883 -16.608 5.967 1.00 67.88 115 SER A C 1
ATOM 914 O O . SER A 1 115 ? 1.328 -17.069 7.017 1.00 67.88 115 SER A O 1
ATOM 916 N N . LYS A 1 116 ? 1.083 -17.192 4.780 1.00 65.94 116 LYS A N 1
ATOM 917 C CA . LYS A 1 116 ? 1.955 -18.359 4.626 1.00 65.94 116 LYS A CA 1
ATOM 918 C C . LYS A 1 116 ? 3.424 -17.926 4.721 1.00 65.94 116 LYS A C 1
ATOM 920 O O . LYS A 1 116 ? 3.762 -16.748 4.575 1.00 65.94 116 LYS A O 1
ATOM 925 N N . ARG A 1 117 ? 4.313 -18.888 4.976 1.00 54.59 117 ARG A N 1
ATOM 926 C CA . ARG A 1 117 ? 5.766 -18.667 4.993 1.00 54.59 117 ARG A CA 1
ATOM 927 C C . ARG A 1 117 ? 6.213 -18.101 3.635 1.00 54.59 117 ARG A C 1
ATOM 929 O O . ARG A 1 117 ? 5.962 -18.724 2.610 1.00 54.59 117 ARG A O 1
ATOM 936 N N . GLY A 1 118 ? 6.872 -16.940 3.644 1.00 57.47 118 GLY A N 1
ATOM 937 C CA . GLY A 1 118 ? 7.370 -16.267 2.434 1.00 57.47 118 GLY A CA 1
ATOM 938 C C . GLY A 1 118 ? 6.458 -15.183 1.843 1.00 57.47 118 GLY A C 1
ATOM 939 O O . GLY A 1 118 ? 6.824 -14.601 0.831 1.00 57.47 118 GLY A O 1
ATOM 940 N N . ASP A 1 119 ? 5.307 -14.880 2.453 1.00 58.19 119 ASP A N 1
ATOM 941 C CA . ASP A 1 119 ? 4.384 -13.858 1.924 1.00 58.19 119 ASP A CA 1
ATOM 942 C C . ASP A 1 119 ? 4.579 -12.452 2.521 1.00 58.19 119 ASP A C 1
ATOM 944 O O . ASP A 1 119 ? 3.998 -11.509 1.998 1.00 58.19 119 ASP A O 1
ATOM 948 N N . ASN A 1 120 ? 5.395 -12.283 3.573 1.00 63.69 120 ASN A N 1
ATOM 949 C CA . ASN A 1 120 ? 5.666 -10.979 4.195 1.00 63.69 120 ASN A CA 1
ATOM 950 C C . ASN A 1 120 ? 7.127 -10.866 4.679 1.00 63.69 120 ASN A C 1
ATOM 952 O O . ASN A 1 120 ? 7.478 -11.349 5.753 1.00 63.69 120 ASN A O 1
ATOM 956 N N . TYR A 1 121 ? 7.990 -10.225 3.887 1.00 60.97 121 TYR A N 1
ATOM 957 C CA . TYR A 1 121 ? 9.421 -10.069 4.207 1.00 60.97 121 TYR A CA 1
ATOM 958 C C . TYR A 1 121 ? 9.724 -8.861 5.108 1.00 60.97 121 TYR A C 1
ATOM 960 O O . TYR A 1 121 ? 10.753 -8.830 5.780 1.00 60.97 121 TYR A O 1
ATOM 968 N N . THR A 1 122 ? 8.833 -7.867 5.118 1.00 69.00 122 THR A N 1
ATOM 969 C CA . THR A 1 122 ? 9.025 -6.556 5.766 1.00 69.00 122 THR A CA 1
ATOM 970 C C . THR A 1 122 ? 8.239 -6.399 7.070 1.00 69.00 122 THR A C 1
ATOM 972 O O . THR A 1 122 ? 8.509 -5.489 7.849 1.00 69.00 122 THR A O 1
ATOM 975 N N . SER A 1 123 ? 7.255 -7.265 7.322 1.00 80.06 123 SER A N 1
ATOM 976 C CA . SER A 1 123 ? 6.398 -7.249 8.514 1.00 80.06 123 SER A CA 1
ATOM 977 C C . SER A 1 123 ? 5.860 -8.644 8.825 1.00 80.06 123 SER A C 1
ATOM 979 O O . SER A 1 123 ? 5.858 -9.525 7.970 1.00 80.06 123 SER A O 1
ATOM 981 N N . MET A 1 124 ? 5.410 -8.853 10.056 1.00 84.06 124 MET A N 1
ATOM 982 C CA . MET A 1 124 ? 4.633 -10.018 10.464 1.00 84.06 124 MET A CA 1
ATOM 983 C C . MET A 1 124 ? 3.154 -9.649 10.455 1.00 84.06 124 MET A C 1
ATOM 985 O O . MET A 1 124 ? 2.790 -8.537 10.832 1.00 84.06 124 MET A O 1
ATOM 989 N N . LEU A 1 125 ? 2.301 -10.577 10.023 1.00 86.50 125 LEU A N 1
ATOM 990 C CA . LEU A 1 125 ? 0.861 -10.363 9.912 1.00 86.50 125 LEU A CA 1
ATOM 991 C C . LEU A 1 125 ? 0.118 -11.484 10.631 1.00 86.50 125 LEU A C 1
ATOM 993 O O . LEU A 1 125 ? 0.278 -12.658 10.295 1.00 86.50 125 LEU A O 1
ATOM 997 N N . TYR A 1 126 ? -0.738 -11.109 11.571 1.00 89.44 126 TYR A N 1
ATOM 998 C CA . TYR A 1 126 ? -1.597 -11.995 12.342 1.00 89.44 126 TYR A CA 1
ATOM 999 C C . TYR A 1 126 ? -3.059 -11.639 12.097 1.00 89.44 126 TYR A C 1
ATOM 1001 O O . TYR A 1 126 ? -3.417 -10.479 11.897 1.00 89.44 126 TYR A O 1
ATOM 1009 N N . ARG A 1 127 ? -3.911 -12.654 12.119 1.00 92.19 127 ARG A N 1
ATOM 1010 C CA . ARG A 1 127 ? -5.349 -12.496 12.276 1.00 92.19 127 ARG A CA 1
ATOM 1011 C C . ARG A 1 127 ? -5.671 -12.634 13.753 1.00 92.19 127 ARG A C 1
ATOM 1013 O O . ARG A 1 127 ? -5.324 -13.651 14.351 1.00 92.19 127 ARG A O 1
ATOM 1020 N N . ILE A 1 128 ? -6.366 -11.643 14.291 1.00 94.19 128 ILE A N 1
ATOM 1021 C CA . ILE A 1 128 ? -6.887 -11.662 15.653 1.00 94.19 128 ILE A CA 1
ATOM 1022 C C . ILE A 1 128 ? -8.403 -11.789 15.574 1.00 94.19 128 ILE A C 1
ATOM 1024 O O . ILE A 1 128 ? -9.048 -10.997 14.888 1.00 94.19 128 ILE A O 1
ATOM 1028 N N . LYS A 1 129 ? -8.967 -12.780 16.261 1.00 95.69 129 LYS A N 1
ATOM 1029 C CA . LYS A 1 129 ? -10.412 -12.915 16.448 1.00 95.69 129 LYS A CA 1
ATOM 1030 C C . LYS A 1 129 ? -10.739 -12.580 17.896 1.00 95.69 129 LYS A C 1
ATOM 1032 O O . LYS A 1 129 ? -10.246 -13.245 18.799 1.00 95.69 129 LYS A O 1
ATOM 1037 N N . LEU A 1 130 ? -11.526 -11.531 18.091 1.00 96.31 130 LEU A N 1
ATOM 1038 C CA . LEU A 1 130 ? -12.007 -11.075 19.388 1.00 96.31 130 LEU A CA 1
ATOM 1039 C C . LEU A 1 130 ? -13.332 -11.756 19.715 1.00 96.31 130 LEU A C 1
ATOM 1041 O O . LEU A 1 130 ? -14.168 -11.923 18.820 1.00 96.31 130 LEU A O 1
ATOM 1045 N N . PHE A 1 131 ? -13.515 -12.089 20.988 1.00 96.81 131 PHE A N 1
ATOM 1046 C CA . PHE A 1 131 ? -14.752 -12.619 21.547 1.00 96.81 131 PHE A CA 1
ATOM 1047 C C . PHE A 1 131 ? -15.162 -11.742 22.723 1.00 96.81 131 PHE A C 1
ATOM 1049 O O . PHE A 1 131 ? -14.342 -11.456 23.595 1.00 96.81 131 PHE A O 1
ATOM 1056 N N . GLY A 1 132 ? -16.412 -11.302 22.720 1.00 94.62 132 GLY A N 1
ATOM 1057 C CA . GLY A 1 132 ? -16.985 -10.481 23.775 1.00 94.62 132 GLY A CA 1
ATOM 1058 C C . GLY A 1 132 ? -18.355 -10.975 24.207 1.00 94.62 132 GLY A C 1
ATOM 1059 O O . GLY A 1 132 ? -18.875 -11.978 23.700 1.00 94.62 132 GLY A O 1
ATOM 1060 N N . GLU A 1 133 ? -18.950 -10.223 25.127 1.00 90.00 133 GLU A N 1
ATOM 1061 C CA . GLU A 1 133 ? -20.226 -10.578 25.738 1.00 90.00 133 GLU A CA 1
ATOM 1062 C C . GLU A 1 133 ? -21.340 -10.757 24.687 1.00 90.00 133 GLU A C 1
ATOM 1064 O O . GLU A 1 133 ? -21.337 -10.156 23.609 1.00 90.00 133 GLU A O 1
ATOM 1069 N N . ARG A 1 134 ? -22.333 -11.596 25.013 1.00 87.75 134 ARG A N 1
ATOM 1070 C CA . ARG A 1 134 ? -23.512 -11.873 24.163 1.00 87.75 134 ARG A CA 1
ATOM 1071 C C . ARG A 1 134 ? -23.166 -12.417 22.768 1.00 87.75 134 ARG A C 1
ATOM 1073 O O . ARG A 1 134 ? -23.916 -12.214 21.817 1.00 87.75 134 ARG A O 1
ATOM 1080 N N . GLY A 1 135 ? -22.041 -13.123 22.645 1.00 89.19 135 GLY A N 1
ATOM 1081 C CA . GLY A 1 135 ? -21.609 -13.739 21.387 1.00 89.19 135 GLY A CA 1
ATOM 1082 C C . GLY A 1 135 ? -21.044 -12.743 20.373 1.00 89.19 135 GLY A C 1
ATOM 1083 O O . GLY A 1 135 ? -20.898 -13.086 19.198 1.00 89.19 135 GLY A O 1
ATOM 1084 N N . TRP A 1 136 ? -20.720 -11.519 20.804 1.00 94.12 136 TRP A N 1
ATOM 1085 C CA . TRP A 1 136 ? -20.070 -10.538 19.946 1.00 94.12 136 TRP A CA 1
ATOM 1086 C C . TRP A 1 136 ? -18.706 -11.061 19.490 1.00 94.12 136 TRP A C 1
ATOM 1088 O O . TRP A 1 136 ? -17.915 -11.579 20.282 1.00 94.12 136 TRP A O 1
ATOM 1098 N N . THR A 1 137 ? -18.416 -10.922 18.197 1.00 94.94 137 THR A N 1
ATOM 1099 C CA . THR A 1 137 ? -17.103 -11.267 17.650 1.00 94.94 137 THR A CA 1
ATOM 1100 C C . THR A 1 137 ? -16.651 -10.250 16.619 1.00 94.94 137 THR A C 1
ATOM 1102 O O . THR A 1 137 ? -17.454 -9.704 15.863 1.00 94.94 137 THR A O 1
ATOM 1105 N N . LYS A 1 138 ? -15.336 -10.030 16.545 1.00 94.50 138 LYS A N 1
ATOM 1106 C CA . LYS A 1 138 ? -14.723 -9.167 15.530 1.00 94.50 138 LYS A CA 1
ATOM 1107 C C . LYS A 1 138 ? -13.403 -9.750 15.063 1.00 94.50 138 LYS A C 1
ATOM 1109 O O . LYS A 1 138 ? -12.593 -10.191 15.873 1.00 94.50 138 LYS A O 1
ATOM 1114 N N . SER A 1 139 ? -13.178 -9.741 13.753 1.00 94.50 139 SER A N 1
ATOM 1115 C CA . SER A 1 139 ? -11.903 -10.167 13.170 1.00 94.50 139 SER A CA 1
ATOM 1116 C C . SER A 1 139 ? -11.093 -8.960 12.718 1.00 94.50 139 SER A C 1
ATOM 1118 O O . SER A 1 139 ? -11.606 -8.057 12.055 1.00 94.50 139 SER A O 1
ATOM 1120 N N . LEU A 1 140 ? -9.817 -8.964 13.080 1.00 94.19 140 LEU A N 1
ATOM 1121 C CA . LEU A 1 140 ? -8.862 -7.893 12.842 1.00 94.19 140 LEU A CA 1
ATOM 1122 C C . LEU A 1 140 ? -7.587 -8.457 12.219 1.00 94.19 140 LEU A C 1
ATOM 1124 O O . LEU A 1 140 ? -7.217 -9.614 12.438 1.00 94.19 140 LEU A O 1
ATOM 1128 N N . ILE A 1 141 ? -6.876 -7.610 11.484 1.00 91.81 141 ILE A N 1
ATOM 1129 C CA . ILE A 1 141 ? -5.518 -7.880 11.025 1.00 91.81 141 ILE A CA 1
ATOM 1130 C C . ILE A 1 141 ? -4.554 -7.044 11.850 1.00 91.81 141 ILE A C 1
ATOM 1132 O O . ILE A 1 141 ? -4.618 -5.820 11.846 1.00 91.81 141 ILE A O 1
ATOM 1136 N N . TYR A 1 142 ? -3.630 -7.718 12.517 1.00 90.38 142 TYR A N 1
ATOM 1137 C CA . TYR A 1 142 ? -2.545 -7.112 13.268 1.00 90.38 142 TYR A CA 1
ATOM 1138 C C . TYR A 1 142 ? -1.244 -7.266 12.482 1.00 90.38 142 TYR A C 1
ATOM 1140 O O . TYR A 1 142 ? -0.843 -8.381 12.148 1.00 90.38 142 TYR A O 1
ATOM 1148 N N . LYS A 1 143 ? -0.589 -6.147 12.173 1.00 90.12 143 LYS A N 1
ATOM 1149 C CA . LYS A 1 143 ? 0.750 -6.113 11.587 1.00 90.12 143 LYS A CA 1
ATOM 1150 C C . LYS A 1 143 ? 1.751 -5.578 12.598 1.00 90.12 143 LYS A C 1
ATOM 1152 O O . LYS A 1 143 ? 1.480 -4.578 13.264 1.00 90.12 143 LYS A O 1
ATOM 1157 N N . CYS A 1 144 ? 2.924 -6.193 12.642 1.00 90.12 144 CYS A N 1
ATOM 1158 C CA . CYS A 1 144 ? 4.046 -5.733 13.451 1.00 90.12 144 CYS A CA 1
ATOM 1159 C C . CYS A 1 144 ? 5.387 -5.972 12.763 1.00 90.12 144 CYS A C 1
ATOM 1161 O O . CYS A 1 144 ? 5.477 -6.634 11.728 1.00 90.12 144 CYS A O 1
ATOM 1163 N N . LEU A 1 145 ? 6.446 -5.393 13.318 1.00 87.94 145 LEU A N 1
ATOM 1164 C CA . LEU A 1 145 ? 7.796 -5.596 12.808 1.00 87.94 145 LEU A CA 1
ATOM 1165 C C . LEU A 1 145 ? 8.291 -7.030 13.082 1.00 87.94 145 LEU A C 1
ATOM 1167 O O . LEU A 1 145 ? 8.001 -7.579 14.144 1.00 87.94 145 LEU A O 1
ATOM 1171 N N . PRO A 1 146 ? 9.099 -7.627 12.184 1.00 84.69 146 PRO A N 1
ATOM 1172 C CA . PRO A 1 146 ? 9.741 -8.909 12.454 1.00 84.69 146 PRO A CA 1
ATOM 1173 C C . PRO A 1 146 ? 10.645 -8.843 13.694 1.00 84.69 146 PRO A C 1
ATOM 1175 O O . PRO A 1 146 ? 11.293 -7.828 13.960 1.00 84.69 146 PRO A O 1
ATOM 1178 N N . GLU A 1 147 ? 10.751 -9.938 14.441 1.00 83.19 147 GLU A N 1
ATOM 1179 C CA . GLU A 1 147 ? 11.594 -9.981 15.645 1.00 83.19 147 GLU A CA 1
ATOM 1180 C C . GLU A 1 147 ? 13.091 -9.894 15.307 1.00 83.19 147 GLU A C 1
ATOM 1182 O O . GLU A 1 147 ? 13.862 -9.214 15.989 1.00 83.19 147 GLU A O 1
ATOM 1187 N N . ASN A 1 148 ? 13.504 -10.536 14.208 1.00 85.44 148 ASN A N 1
ATOM 1188 C CA . ASN A 1 148 ? 14.900 -10.599 13.789 1.00 85.44 148 ASN A CA 1
ATOM 1189 C C . ASN A 1 148 ? 15.399 -9.241 13.256 1.00 85.44 148 ASN A C 1
ATOM 1191 O O . ASN A 1 148 ? 15.065 -8.827 12.142 1.00 85.44 148 ASN A O 1
ATOM 1195 N N . LYS A 1 149 ? 16.260 -8.574 14.033 1.00 85.81 149 LYS A N 1
ATOM 1196 C CA . LYS A 1 149 ? 16.824 -7.252 13.708 1.00 85.81 149 LYS A CA 1
ATOM 1197 C C . LYS A 1 149 ? 17.628 -7.236 12.403 1.00 85.81 149 LYS A C 1
ATOM 1199 O O . LYS A 1 149 ? 17.575 -6.248 11.674 1.00 85.81 149 LYS A O 1
ATOM 1204 N N . GLN A 1 150 ? 18.359 -8.306 12.088 1.00 82.00 150 GLN A N 1
ATOM 1205 C CA . GLN A 1 150 ? 19.147 -8.393 10.856 1.00 82.00 150 GLN A CA 1
ATOM 1206 C C . GLN A 1 150 ? 18.236 -8.430 9.625 1.00 82.00 150 GLN A C 1
ATOM 1208 O O . GLN A 1 150 ? 18.495 -7.727 8.651 1.00 82.00 150 GLN A O 1
ATOM 1213 N N . THR A 1 151 ? 17.145 -9.197 9.678 1.00 78.88 151 THR A N 1
ATOM 1214 C CA . THR A 1 151 ? 16.100 -9.215 8.645 1.00 78.88 151 THR A CA 1
ATOM 1215 C C . THR A 1 151 ? 15.481 -7.831 8.486 1.00 78.88 151 THR A C 1
ATOM 1217 O O . THR A 1 151 ? 15.386 -7.335 7.364 1.00 78.88 151 THR A O 1
ATOM 1220 N N . ARG A 1 152 ? 15.147 -7.161 9.597 1.00 85.38 152 ARG A N 1
ATOM 1221 C CA . ARG A 1 152 ? 14.590 -5.804 9.550 1.00 85.38 152 ARG A CA 1
ATOM 1222 C C . ARG A 1 152 ? 15.511 -4.806 8.860 1.00 85.38 152 ARG A C 1
ATOM 1224 O O . ARG A 1 152 ? 15.075 -4.106 7.951 1.00 85.38 152 ARG A O 1
ATOM 1231 N N . SER A 1 153 ? 16.790 -4.806 9.234 1.00 84.00 153 SER A N 1
ATOM 1232 C CA . SER A 1 153 ? 17.806 -3.933 8.641 1.00 84.00 153 SER A CA 1
ATOM 1233 C C . SER A 1 153 ? 17.992 -4.203 7.144 1.00 84.00 153 SER A C 1
ATOM 1235 O O . SER A 1 153 ? 17.935 -3.270 6.341 1.00 84.00 153 SER A O 1
ATOM 1237 N N . LYS A 1 154 ? 18.116 -5.482 6.750 1.00 79.94 154 LYS A N 1
ATOM 1238 C CA . LYS A 1 154 ? 18.265 -5.898 5.344 1.00 79.94 154 LYS A CA 1
ATOM 1239 C C . LYS A 1 154 ? 17.114 -5.420 4.465 1.00 79.94 154 LYS A C 1
ATOM 1241 O O . LYS A 1 154 ? 17.364 -4.958 3.358 1.00 79.94 154 LYS A O 1
ATOM 1246 N N . TYR A 1 155 ? 15.881 -5.512 4.960 1.00 80.31 155 TYR A N 1
ATOM 1247 C CA . TYR A 1 155 ? 14.682 -5.117 4.218 1.00 80.31 155 TYR A CA 1
ATOM 1248 C C . TYR A 1 155 ? 14.193 -3.700 4.535 1.00 80.31 155 TYR A C 1
ATOM 1250 O O . TYR A 1 155 ? 13.109 -3.340 4.089 1.00 80.31 155 TYR A O 1
ATOM 1258 N N . LYS A 1 156 ? 14.944 -2.903 5.311 1.00 85.94 156 LYS A N 1
ATOM 1259 C CA . LYS A 1 156 ? 14.548 -1.556 5.774 1.00 85.94 156 LYS A CA 1
ATOM 1260 C C . LYS A 1 156 ? 13.130 -1.529 6.374 1.00 85.94 156 LYS A C 1
ATOM 1262 O O . LYS A 1 156 ? 12.358 -0.594 6.149 1.00 85.94 156 LYS A O 1
ATOM 1267 N N . SER A 1 157 ? 12.786 -2.575 7.127 1.00 85.62 157 SER A N 1
ATOM 1268 C CA . SER A 1 157 ? 11.424 -2.848 7.599 1.00 85.62 157 SER A CA 1
ATOM 1269 C C . SER A 1 157 ? 10.851 -1.701 8.425 1.00 85.62 157 SER A C 1
ATOM 1271 O O . SER A 1 157 ? 9.716 -1.308 8.190 1.00 85.62 157 SER A O 1
ATOM 1273 N N . GLU A 1 158 ? 11.637 -1.099 9.323 1.00 90.06 158 GLU A N 1
ATOM 1274 C CA . GLU A 1 158 ? 11.204 0.046 10.131 1.00 90.06 158 GLU A CA 1
ATOM 1275 C C . GLU A 1 158 ? 10.777 1.240 9.266 1.00 90.06 158 GLU A C 1
ATOM 1277 O O . GLU A 1 158 ? 9.749 1.861 9.530 1.00 90.06 158 GLU A O 1
ATOM 1282 N N . MET A 1 159 ? 11.531 1.552 8.207 1.00 88.81 159 MET A N 1
ATOM 1283 C CA . MET A 1 159 ? 11.225 2.689 7.332 1.00 88.81 159 MET A CA 1
ATOM 1284 C C . MET A 1 159 ? 9.955 2.437 6.512 1.00 88.81 159 MET A C 1
ATOM 1286 O O . MET A 1 159 ? 9.124 3.332 6.371 1.00 88.81 159 MET A O 1
ATOM 1290 N N . LEU A 1 160 ? 9.776 1.214 6.005 1.00 87.12 160 LEU A N 1
ATOM 1291 C CA . LEU A 1 160 ? 8.593 0.830 5.227 1.00 87.12 160 LEU A CA 1
ATOM 1292 C C . LEU A 1 160 ? 7.341 0.758 6.100 1.00 87.12 160 LEU A C 1
ATOM 1294 O O . LEU A 1 160 ? 6.282 1.234 5.698 1.00 87.12 160 LEU A O 1
ATOM 1298 N N . PHE A 1 161 ? 7.475 0.222 7.311 1.00 88.25 161 PHE A N 1
ATOM 1299 C CA . PHE A 1 161 ? 6.398 0.187 8.293 1.00 88.25 161 PHE A CA 1
ATOM 1300 C C . PHE A 1 161 ? 5.982 1.605 8.702 1.00 88.25 161 PHE A C 1
ATOM 1302 O O . PHE A 1 161 ? 4.794 1.915 8.777 1.00 88.25 161 PHE A O 1
ATOM 1309 N N . ASN A 1 162 ? 6.954 2.502 8.888 1.00 91.38 162 ASN A N 1
ATOM 1310 C CA . ASN A 1 162 ? 6.689 3.908 9.167 1.00 91.38 162 ASN A CA 1
ATOM 1311 C C . ASN A 1 162 ? 5.981 4.616 7.998 1.00 91.38 162 ASN A C 1
ATOM 1313 O O . ASN A 1 162 ? 5.089 5.427 8.242 1.00 91.38 162 ASN A O 1
ATOM 1317 N N . ASN A 1 163 ? 6.321 4.298 6.742 1.00 90.00 163 ASN A N 1
ATOM 1318 C CA . ASN A 1 163 ? 5.576 4.788 5.578 1.00 90.00 163 ASN A CA 1
ATOM 1319 C C . ASN A 1 163 ? 4.124 4.287 5.578 1.00 90.00 163 ASN A C 1
ATOM 1321 O O . ASN A 1 163 ? 3.224 5.085 5.334 1.00 90.00 163 ASN A O 1
ATOM 1325 N N . GLU A 1 164 ? 3.876 3.003 5.869 1.00 89.75 164 GLU A N 1
ATOM 1326 C CA . GLU A 1 164 ? 2.512 2.448 5.932 1.00 89.75 164 GLU A CA 1
ATOM 1327 C C . GLU A 1 164 ? 1.697 3.106 7.060 1.00 89.75 164 GLU A C 1
ATOM 1329 O O . GLU A 1 164 ? 0.573 3.552 6.831 1.00 89.75 164 GLU A O 1
ATOM 1334 N N . MET A 1 165 ? 2.279 3.270 8.254 1.00 92.94 165 MET A N 1
ATOM 1335 C CA . MET A 1 165 ? 1.649 4.017 9.352 1.00 92.94 165 MET A CA 1
ATOM 1336 C C . MET A 1 165 ? 1.360 5.467 8.948 1.00 92.94 165 MET A C 1
ATOM 1338 O O . MET A 1 165 ? 0.244 5.953 9.128 1.00 92.94 165 MET A O 1
ATOM 1342 N N . THR A 1 166 ? 2.342 6.150 8.355 1.00 93.31 166 THR A N 1
ATOM 1343 C CA . THR A 1 166 ? 2.207 7.545 7.918 1.00 93.31 166 THR A CA 1
ATOM 1344 C C . THR A 1 166 ? 1.134 7.693 6.845 1.00 93.31 166 THR A C 1
ATOM 1346 O O . THR A 1 166 ? 0.375 8.663 6.871 1.00 93.31 166 THR A O 1
ATOM 1349 N N . PHE A 1 167 ? 1.023 6.718 5.942 1.00 93.19 167 PHE A N 1
ATOM 1350 C CA . PHE A 1 167 ? -0.045 6.671 4.959 1.00 93.19 167 PHE A CA 1
ATOM 1351 C C . PHE A 1 167 ? -1.409 6.646 5.648 1.00 93.19 167 PHE A C 1
ATOM 1353 O O . PHE A 1 167 ? -2.221 7.520 5.367 1.00 93.19 167 PHE A O 1
ATOM 1360 N N . TYR A 1 168 ? -1.656 5.714 6.572 1.00 91.75 168 TYR A N 1
ATOM 1361 C CA . TYR A 1 168 ? -2.959 5.623 7.238 1.00 91.75 168 TYR A CA 1
ATOM 1362 C C . TYR A 1 168 ? -3.273 6.844 8.106 1.00 91.75 168 TYR A C 1
ATOM 1364 O O . TYR A 1 168 ? -4.389 7.346 8.057 1.00 91.75 168 TYR A O 1
ATOM 1372 N N . VAL A 1 169 ? -2.300 7.335 8.879 1.00 93.06 169 VAL A N 1
ATOM 1373 C CA . VAL A 1 169 ? -2.521 8.419 9.850 1.00 93.06 169 VAL A CA 1
ATOM 1374 C C . VAL A 1 169 ? -2.621 9.787 9.175 1.00 93.06 169 VAL A C 1
ATOM 1376 O O . VAL A 1 169 ? -3.433 10.611 9.589 1.00 93.06 169 VAL A O 1
ATOM 1379 N N . LYS A 1 170 ? -1.794 10.056 8.156 1.00 94.12 170 LYS A N 1
ATOM 1380 C CA . LYS A 1 170 ? -1.692 11.384 7.532 1.00 94.12 170 LYS A CA 1
ATOM 1381 C C . LYS A 1 170 ? -2.233 11.415 6.114 1.00 94.12 170 LYS A C 1
ATOM 1383 O O . LYS A 1 170 ? -3.136 12.195 5.826 1.00 94.12 170 LYS A O 1
ATOM 1388 N N . SER A 1 171 ? -1.652 10.621 5.215 1.00 94.06 171 SER A N 1
ATOM 1389 C CA . SER A 1 171 ? -1.907 10.765 3.778 1.00 94.06 171 SER A CA 1
ATOM 1390 C C . SER A 1 171 ? -3.338 10.372 3.416 1.00 94.06 171 SER A C 1
ATOM 1392 O O . SER A 1 171 ? -4.031 11.131 2.750 1.00 94.06 171 SER A O 1
ATOM 1394 N N . TYR A 1 172 ? -3.796 9.210 3.879 1.00 93.19 172 TYR A N 1
ATOM 1395 C CA . TYR A 1 172 ? -5.134 8.699 3.616 1.00 93.19 172 TYR A CA 1
ATOM 1396 C C . TYR A 1 172 ? -6.201 9.575 4.267 1.00 93.19 172 TYR A C 1
ATOM 1398 O O . TYR A 1 172 ? -7.131 9.981 3.579 1.00 93.19 172 TYR A O 1
ATOM 1406 N N . THR A 1 173 ? -6.021 9.952 5.538 1.00 93.88 173 THR A N 1
ATOM 1407 C CA . THR A 1 173 ? -6.907 10.893 6.241 1.00 93.88 173 THR A CA 1
ATOM 1408 C C . THR A 1 173 ? -7.080 12.189 5.453 1.00 93.88 173 THR A C 1
ATOM 1410 O O . THR A 1 173 ? -8.201 12.578 5.143 1.00 93.88 173 THR A O 1
ATOM 1413 N N . ALA A 1 174 ? -5.977 12.815 5.030 1.00 96.06 174 ALA A N 1
ATOM 1414 C CA . ALA A 1 174 ? -6.037 14.070 4.290 1.00 96.06 174 ALA A CA 1
ATOM 1415 C C . ALA A 1 174 ? -6.719 13.925 2.917 1.00 96.06 174 ALA A C 1
ATOM 1417 O O . ALA A 1 174 ? -7.453 14.822 2.506 1.00 96.06 174 ALA A O 1
ATOM 1418 N N . LEU A 1 175 ? -6.507 12.797 2.227 1.00 94.62 175 LEU A N 1
ATOM 1419 C CA . LEU A 1 175 ? -7.176 12.492 0.959 1.00 94.62 175 LEU A CA 1
ATOM 1420 C C . LEU A 1 175 ? -8.681 12.258 1.144 1.00 94.62 175 LEU A C 1
ATOM 1422 O O . LEU A 1 175 ? -9.456 12.675 0.286 1.00 94.62 175 LEU A O 1
ATOM 1426 N N . MET A 1 176 ? -9.100 11.611 2.236 1.00 94.00 176 MET A N 1
ATOM 1427 C CA . MET A 1 176 ? -10.519 11.388 2.539 1.00 94.00 176 MET A CA 1
ATOM 1428 C C . MET A 1 176 ? -11.223 12.694 2.906 1.00 94.00 176 MET A C 1
ATOM 1430 O O . MET A 1 176 ? -12.256 12.993 2.319 1.00 94.00 176 MET A O 1
ATOM 1434 N N . GLU A 1 177 ? -10.622 13.522 3.764 1.00 94.88 177 GLU A N 1
ATOM 1435 C CA . GLU A 1 177 ? -11.140 14.862 4.082 1.00 94.88 177 GLU A CA 1
ATOM 1436 C C . GLU A 1 177 ? -11.291 15.726 2.821 1.00 94.88 177 GLU A C 1
ATOM 1438 O O . GLU A 1 177 ? -12.315 16.376 2.618 1.00 94.88 177 GLU A O 1
ATOM 1443 N N . TYR A 1 178 ? -10.280 15.717 1.946 1.00 95.62 178 TYR A N 1
ATOM 1444 C CA . TYR A 1 178 ? -10.324 16.443 0.677 1.00 95.62 178 TYR A CA 1
ATOM 1445 C C . TYR A 1 178 ? -11.444 15.919 -0.237 1.00 95.62 178 TYR A C 1
ATOM 1447 O O . TYR A 1 178 ? -12.205 16.696 -0.812 1.00 95.62 178 TYR A O 1
ATOM 1455 N N . GLN A 1 179 ? -11.586 14.597 -0.341 1.00 94.06 179 GLN A N 1
ATOM 1456 C CA . GLN A 1 179 ? -12.636 13.952 -1.127 1.00 94.06 179 GLN A CA 1
ATOM 1457 C C . GLN A 1 179 ? -14.047 14.290 -0.622 1.00 94.06 179 GLN A C 1
ATOM 1459 O O . GLN A 1 179 ? -14.943 14.542 -1.432 1.00 94.06 179 GLN A O 1
ATOM 1464 N N . GLU A 1 180 ? -14.242 14.312 0.697 1.00 92.94 180 GLU A N 1
ATOM 1465 C CA . GLU A 1 180 ? -15.499 14.701 1.343 1.00 92.94 180 GLU A CA 1
ATOM 1466 C C . GLU A 1 180 ? -15.818 16.176 1.087 1.00 92.94 180 GLU A C 1
ATOM 1468 O O . GLU A 1 180 ? -16.919 16.497 0.632 1.00 92.94 180 GLU A O 1
ATOM 1473 N N . LEU A 1 181 ? -14.835 17.063 1.277 1.00 94.69 181 LEU A N 1
ATOM 1474 C CA . LEU A 1 181 ? -14.968 18.498 1.020 1.00 94.69 181 LEU A CA 1
ATOM 1475 C C . LEU A 1 181 ? -15.372 18.785 -0.432 1.00 94.69 181 LEU A C 1
ATOM 1477 O O . LEU A 1 181 ? -16.222 19.637 -0.694 1.00 94.69 181 LEU A O 1
ATOM 1481 N N . LYS A 1 182 ? -14.781 18.060 -1.386 1.00 93.00 182 LYS A N 1
ATOM 1482 C CA . LYS A 1 182 ? -15.062 18.211 -2.821 1.00 93.00 182 LYS A CA 1
ATOM 1483 C C . LYS A 1 182 ? -16.311 17.463 -3.281 1.00 93.00 182 LYS A C 1
ATOM 1485 O O . LYS A 1 182 ? -16.726 17.644 -4.425 1.00 93.00 182 LYS A O 1
ATOM 1490 N N . ARG A 1 183 ? -16.929 16.665 -2.401 1.00 91.44 183 ARG A N 1
ATOM 1491 C CA . ARG A 1 183 ? -18.178 15.926 -2.647 1.00 91.44 183 ARG A CA 1
ATOM 1492 C C . ARG A 1 183 ? -18.109 15.067 -3.912 1.00 91.44 183 ARG A C 1
ATOM 1494 O O . ARG A 1 183 ? -19.050 15.046 -4.707 1.00 91.44 183 ARG A O 1
ATOM 1501 N N . PHE A 1 184 ? -16.986 14.379 -4.117 1.00 85.31 184 PHE A N 1
ATOM 1502 C CA . PHE A 1 184 ? -16.837 13.491 -5.268 1.00 85.31 184 PHE A CA 1
ATOM 1503 C C . PHE A 1 184 ? -17.892 12.383 -5.237 1.00 85.31 184 PHE A C 1
ATOM 1505 O O . PHE A 1 184 ? -18.148 11.774 -4.202 1.00 85.31 184 PHE A O 1
ATOM 1512 N N . THR A 1 185 ? -18.513 12.133 -6.388 1.00 82.44 185 THR A N 1
ATOM 1513 C CA . THR A 1 185 ? -19.530 11.086 -6.548 1.00 82.44 185 THR A CA 1
ATOM 1514 C C . THR A 1 185 ? -18.906 9.706 -6.714 1.00 82.44 185 THR A C 1
ATOM 1516 O O . THR A 1 185 ? -19.473 8.722 -6.250 1.00 82.44 185 THR A O 1
ATOM 1519 N N . ASP A 1 186 ? -17.729 9.637 -7.340 1.00 81.88 186 ASP A N 1
ATOM 1520 C CA . ASP A 1 186 ? -16.938 8.419 -7.478 1.00 81.88 186 ASP A CA 1
ATOM 1521 C C . ASP A 1 186 ? -15.711 8.479 -6.560 1.00 81.88 186 ASP A C 1
ATOM 1523 O O . ASP A 1 186 ? -14.675 9.052 -6.906 1.00 81.88 186 ASP A O 1
ATOM 1527 N N . THR A 1 187 ? -15.854 7.934 -5.353 1.00 84.31 187 THR A N 1
ATOM 1528 C CA . THR A 1 187 ? -14.857 8.052 -4.289 1.00 84.31 187 THR A CA 1
ATOM 1529 C C . THR A 1 187 ? -13.826 6.925 -4.316 1.00 84.31 187 THR A C 1
ATOM 1531 O O . THR A 1 187 ? -14.102 5.760 -4.609 1.00 84.31 187 THR A O 1
ATOM 1534 N N . PHE A 1 188 ? -12.587 7.264 -3.971 1.00 85.38 188 PHE A N 1
ATOM 1535 C CA . PHE A 1 188 ? -11.565 6.297 -3.623 1.00 85.38 188 PHE A CA 1
ATOM 1536 C C . PHE A 1 188 ? -11.824 5.774 -2.204 1.00 85.38 188 PHE A C 1
ATOM 1538 O O . PHE A 1 188 ? -11.761 6.532 -1.241 1.00 85.38 188 PHE A O 1
ATOM 1545 N N . ASN A 1 189 ? -12.082 4.472 -2.081 1.00 81.50 189 ASN A N 1
ATOM 1546 C CA . ASN A 1 189 ? -12.219 3.768 -0.803 1.00 81.50 189 ASN A CA 1
ATOM 1547 C C . ASN A 1 189 ? -11.598 2.364 -0.901 1.00 81.50 189 ASN A C 1
ATOM 1549 O O . ASN A 1 189 ? -12.126 1.405 -0.372 1.00 81.50 189 ASN A O 1
ATOM 1553 N N . SER A 1 190 ? -10.496 2.182 -1.631 1.00 82.06 190 SER A N 1
ATOM 1554 C CA . SER A 1 190 ? -9.942 0.838 -1.891 1.00 82.06 190 SER A CA 1
ATOM 1555 C C . SER A 1 190 ? -8.883 0.399 -0.873 1.00 82.06 190 SER A C 1
ATOM 1557 O O . SER A 1 190 ? -7.973 -0.350 -1.224 1.00 82.06 190 SER A O 1
ATOM 1559 N N . VAL A 1 191 ? -8.964 0.842 0.384 1.00 85.62 191 VAL A N 1
ATOM 1560 C CA . VAL A 1 191 ? -8.072 0.388 1.470 1.00 85.62 191 VAL A CA 1
ATOM 1561 C C . VAL A 1 191 ? -8.883 -0.153 2.656 1.00 85.62 191 VAL A C 1
ATOM 1563 O O . VAL A 1 191 ? -10.028 0.263 2.844 1.00 85.62 191 VAL A O 1
ATOM 1566 N N . PRO A 1 192 ? -8.344 -1.105 3.437 1.00 87.56 192 PRO A N 1
ATOM 1567 C CA . PRO A 1 192 ? -8.932 -1.543 4.692 1.00 87.56 192 PRO A CA 1
ATOM 1568 C C . PRO A 1 192 ? -9.038 -0.382 5.670 1.00 87.56 192 PRO A C 1
ATOM 1570 O O . PRO A 1 192 ? -8.161 0.485 5.729 1.00 87.56 192 PRO A O 1
ATOM 1573 N N . LYS A 1 193 ? -10.087 -0.402 6.488 1.00 89.38 193 LYS A N 1
ATOM 1574 C CA . LYS A 1 193 ? -10.199 0.518 7.614 1.00 89.38 193 LYS A CA 1
ATOM 1575 C C . LYS A 1 193 ? -9.025 0.286 8.568 1.00 89.38 193 LYS A C 1
ATOM 1577 O O . LYS A 1 193 ? -8.763 -0.848 8.968 1.00 89.38 193 LYS A O 1
ATOM 1582 N N . CYS A 1 194 ? -8.317 1.357 8.916 1.00 92.19 194 CYS A N 1
ATOM 1583 C CA . CYS A 1 194 ? -7.273 1.331 9.933 1.00 92.19 194 CYS A CA 1
ATOM 1584 C C . CYS A 1 194 ? -7.870 1.756 11.270 1.00 92.19 194 CYS A C 1
ATOM 1586 O O . CYS A 1 194 ? -8.437 2.839 11.386 1.00 92.19 194 CYS A O 1
ATOM 1588 N N . TYR A 1 195 ? -7.764 0.879 12.260 1.00 92.56 195 TYR A N 1
ATOM 1589 C CA . TYR A 1 195 ? -8.274 1.109 13.607 1.00 92.56 195 TYR A CA 1
ATOM 1590 C C . TYR A 1 195 ? -7.217 1.734 14.515 1.00 92.56 195 TYR A C 1
ATOM 1592 O O . TYR A 1 195 ? -7.529 2.568 15.361 1.00 92.56 195 TYR A O 1
ATOM 1600 N N . PHE A 1 196 ? -5.958 1.341 14.328 1.00 93.31 196 PHE A N 1
ATOM 1601 C CA . PHE A 1 196 ? -4.840 1.827 15.122 1.00 93.31 196 PHE A CA 1
ATOM 1602 C C . PHE A 1 196 ? -3.542 1.743 14.322 1.00 93.31 196 PHE A C 1
ATOM 1604 O O . PHE A 1 196 ? -3.314 0.760 13.616 1.00 93.31 196 PHE A O 1
ATOM 1611 N N . ALA A 1 197 ? -2.670 2.741 14.458 1.00 91.12 197 ALA A N 1
ATOM 1612 C CA . ALA A 1 197 ? -1.343 2.704 13.856 1.00 91.12 197 ALA A CA 1
ATOM 1613 C C . ALA A 1 197 ? -0.301 3.448 14.710 1.00 91.12 197 ALA A C 1
ATOM 1615 O O . ALA A 1 197 ? -0.498 4.589 15.129 1.00 91.12 197 ALA A O 1
ATOM 1616 N N . ARG A 1 198 ? 0.837 2.786 14.925 1.00 90.31 198 ARG A N 1
ATOM 1617 C CA . ARG A 1 198 ? 2.047 3.256 15.612 1.00 90.31 198 ARG A CA 1
ATOM 1618 C C . ARG A 1 198 ? 3.269 2.789 14.811 1.00 90.31 198 ARG A C 1
ATOM 1620 O O . ARG A 1 198 ? 3.136 2.012 13.875 1.00 90.31 198 ARG A O 1
ATOM 1627 N N . SER A 1 199 ? 4.467 3.250 15.155 1.00 85.25 199 SER A N 1
ATOM 1628 C CA . SER A 1 199 ? 5.725 2.925 14.457 1.00 85.25 199 SER A CA 1
ATOM 1629 C C . SER A 1 199 ? 6.098 1.433 14.399 1.00 85.25 199 SER A C 1
ATOM 1631 O O . SER A 1 199 ? 7.027 1.070 13.688 1.00 85.25 199 SER A O 1
ATOM 1633 N N . ASP A 1 200 ? 5.421 0.577 15.157 1.00 86.19 200 ASP A N 1
AT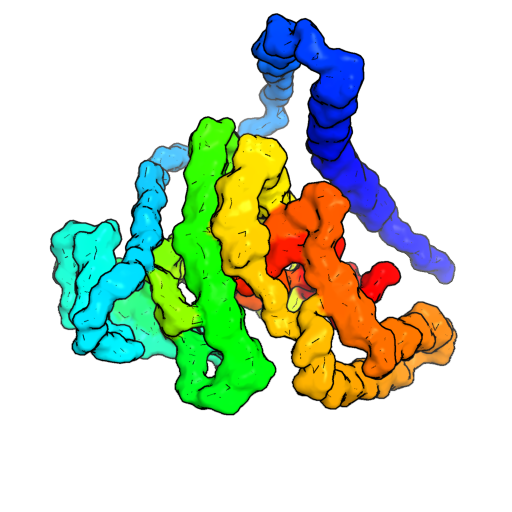OM 1634 C CA . ASP A 1 200 ? 5.697 -0.856 15.312 1.00 86.19 200 ASP A CA 1
ATOM 1635 C C . ASP A 1 200 ? 4.440 -1.744 15.234 1.00 86.19 200 ASP A C 1
ATOM 1637 O O . ASP A 1 200 ? 4.567 -2.969 15.190 1.00 86.19 200 ASP A O 1
ATOM 1641 N N . ILE A 1 201 ? 3.242 -1.145 15.226 1.00 91.44 201 ILE A N 1
ATOM 1642 C CA . ILE A 1 201 ? 1.946 -1.835 15.243 1.00 91.44 201 ILE A CA 1
ATOM 1643 C C . ILE A 1 201 ? 0.969 -1.142 14.293 1.00 91.44 201 ILE A C 1
ATOM 1645 O O . ILE A 1 201 ? 0.781 0.069 14.375 1.00 91.44 201 ILE A O 1
ATOM 1649 N N . ILE A 1 202 ? 0.286 -1.912 13.448 1.00 91.81 202 ILE A N 1
ATOM 1650 C CA . ILE A 1 202 ? -0.867 -1.449 12.666 1.00 91.81 202 ILE A CA 1
ATOM 1651 C C . ILE A 1 202 ? -1.994 -2.468 12.828 1.00 91.81 202 ILE A C 1
ATOM 1653 O O . ILE A 1 202 ? -1.790 -3.662 12.613 1.00 91.81 202 ILE A O 1
ATOM 1657 N N . VAL A 1 203 ? -3.186 -2.000 13.191 1.00 93.44 203 VAL A N 1
ATOM 1658 C CA . VAL A 1 203 ? -4.402 -2.810 13.303 1.00 93.44 203 VAL A CA 1
ATOM 1659 C C . VAL A 1 203 ? -5.394 -2.367 12.236 1.00 93.44 203 VAL A C 1
ATOM 1661 O O . VAL A 1 203 ? -5.784 -1.199 12.171 1.00 93.44 203 VAL A O 1
ATOM 1664 N N . LEU A 1 204 ? -5.789 -3.309 11.386 1.00 92.94 204 LEU A N 1
ATOM 1665 C CA . LEU A 1 204 ? -6.660 -3.108 10.235 1.00 92.94 204 LEU A CA 1
ATOM 1666 C C . LEU A 1 204 ? -7.899 -4.002 10.326 1.00 92.94 204 LEU A C 1
ATOM 1668 O O . LEU A 1 204 ? -7.917 -5.017 11.022 1.00 92.94 204 LEU A O 1
ATOM 1672 N N . GLU A 1 205 ? -8.919 -3.647 9.560 1.00 91.44 205 GLU A N 1
ATOM 1673 C CA . GLU A 1 205 ? -10.081 -4.490 9.302 1.00 91.44 205 GLU A CA 1
ATOM 1674 C C . GLU A 1 205 ? -9.717 -5.782 8.556 1.00 91.44 205 GLU A C 1
ATOM 1676 O O . GLU A 1 205 ? -8.952 -5.771 7.586 1.00 91.44 205 GLU A O 1
ATOM 1681 N N . ASP A 1 206 ? -10.287 -6.913 8.995 1.00 91.19 206 ASP A N 1
ATOM 1682 C CA . ASP A 1 206 ? -10.163 -8.177 8.270 1.00 91.19 206 ASP A CA 1
ATOM 1683 C C . ASP A 1 206 ? -11.158 -8.252 7.112 1.00 91.19 206 ASP A C 1
ATOM 1685 O O . ASP A 1 206 ? -12.315 -8.654 7.248 1.00 91.19 206 ASP A O 1
ATOM 1689 N N . MET A 1 207 ? -10.660 -7.910 5.929 1.00 87.12 207 MET A N 1
ATOM 1690 C CA . MET A 1 207 ? -11.440 -7.921 4.696 1.00 87.12 207 MET A CA 1
ATOM 1691 C C . MET A 1 207 ? -11.962 -9.314 4.314 1.00 87.12 207 MET A C 1
ATOM 1693 O O . MET A 1 207 ? -12.953 -9.400 3.590 1.00 87.12 207 MET A O 1
ATOM 1697 N N . ARG A 1 208 ? -11.366 -10.419 4.796 1.00 85.38 208 ARG A N 1
ATOM 1698 C CA . ARG A 1 208 ? -11.881 -11.762 4.460 1.00 85.38 208 ARG A CA 1
ATOM 1699 C C . ARG A 1 208 ? -13.276 -12.002 5.027 1.00 85.38 208 ARG A C 1
ATOM 1701 O O . ARG A 1 208 ? -14.071 -12.684 4.392 1.00 85.38 208 ARG A O 1
ATOM 1708 N N . CYS A 1 209 ? -13.596 -11.402 6.173 1.00 85.88 209 CYS A N 1
ATOM 1709 C CA . CYS A 1 209 ? -14.937 -11.471 6.757 1.00 85.88 209 CYS A CA 1
ATOM 1710 C C . CYS A 1 209 ? -15.992 -10.746 5.910 1.00 85.88 209 CYS A C 1
ATOM 1712 O O . CYS A 1 209 ? -17.177 -11.002 6.070 1.00 85.88 209 CYS A O 1
ATOM 1714 N N . LYS A 1 210 ? -15.561 -9.886 4.981 1.00 84.00 210 LYS A N 1
ATOM 1715 C CA . LYS A 1 210 ? -16.412 -9.202 4.002 1.00 84.00 210 LYS A CA 1
ATOM 1716 C C . LYS A 1 210 ? -16.468 -9.927 2.649 1.00 84.00 210 LYS A C 1
ATOM 1718 O O . LYS A 1 210 ? -16.868 -9.336 1.653 1.00 84.00 210 LYS A O 1
ATOM 1723 N N . GLY A 1 211 ? -16.027 -11.184 2.580 1.00 87.12 211 GLY A N 1
ATOM 1724 C CA . GLY A 1 211 ? -16.034 -11.972 1.344 1.00 87.12 211 GLY A CA 1
ATOM 1725 C C . GLY A 1 211 ? -14.913 -11.624 0.362 1.00 87.12 211 GLY A C 1
ATOM 1726 O O . GLY A 1 211 ? -14.929 -12.096 -0.770 1.00 87.12 211 GLY A O 1
ATOM 1727 N N . PHE A 1 212 ? -13.923 -10.824 0.773 1.00 86.44 212 PHE A N 1
ATOM 1728 C CA . PHE A 1 212 ? -12.767 -10.557 -0.075 1.00 86.44 212 PHE A CA 1
ATOM 1729 C C . PHE A 1 212 ? -11.799 -11.738 -0.086 1.00 86.44 212 PHE A C 1
ATOM 1731 O O . PHE A 1 212 ? -11.445 -12.307 0.953 1.00 86.44 212 PHE A O 1
ATOM 1738 N N . THR A 1 213 ? -11.287 -12.042 -1.268 1.00 85.19 213 THR A N 1
ATOM 1739 C CA . THR A 1 213 ? -10.344 -13.127 -1.516 1.00 85.19 213 THR A CA 1
ATOM 1740 C C . THR A 1 213 ? -9.092 -12.606 -2.210 1.00 85.19 213 THR A C 1
ATOM 1742 O O . THR A 1 213 ? -9.053 -11.498 -2.736 1.00 85.19 213 THR A O 1
ATOM 1745 N N . MET A 1 214 ? -8.021 -13.387 -2.131 1.00 82.31 214 MET A N 1
ATOM 1746 C CA . MET A 1 214 ? -6.739 -13.077 -2.752 1.00 82.31 214 MET A CA 1
ATOM 1747 C C . MET A 1 214 ? -6.508 -14.066 -3.883 1.00 82.31 214 MET A C 1
ATOM 1749 O O . MET A 1 214 ? -6.697 -15.265 -3.673 1.00 82.31 214 MET A O 1
ATOM 1753 N N . LEU A 1 215 ? -6.060 -13.571 -5.032 1.00 81.62 215 LEU A N 1
ATOM 1754 C CA . LEU A 1 215 ? -5.693 -14.426 -6.152 1.00 81.62 215 LEU A CA 1
ATOM 1755 C C . LEU A 1 215 ? -4.363 -15.148 -5.920 1.00 81.62 215 LEU A C 1
ATOM 1757 O O . LEU A 1 215 ? -3.497 -14.700 -5.162 1.00 81.62 215 LEU A O 1
ATOM 1761 N N . ASP A 1 216 ? -4.211 -16.288 -6.588 1.00 78.12 216 ASP A N 1
ATOM 1762 C CA . ASP A 1 216 ? -2.967 -17.046 -6.578 1.00 78.12 216 ASP A CA 1
ATOM 1763 C C . ASP A 1 216 ? -1.917 -16.331 -7.431 1.00 78.12 216 ASP A C 1
ATOM 1765 O O . ASP A 1 216 ? -2.031 -16.272 -8.651 1.00 78.12 216 ASP A O 1
ATOM 1769 N N . ARG A 1 217 ? -0.850 -15.841 -6.793 1.00 73.81 217 ARG A N 1
ATOM 1770 C CA . ARG A 1 217 ? 0.255 -15.158 -7.482 1.00 73.81 217 ARG A CA 1
ATOM 1771 C C . ARG A 1 217 ? 0.929 -16.001 -8.568 1.00 73.81 217 ARG A C 1
ATOM 1773 O O . ARG A 1 217 ? 1.608 -15.431 -9.410 1.00 73.81 217 ARG A O 1
ATOM 1780 N N . LYS A 1 218 ? 0.819 -17.336 -8.515 1.00 77.69 218 LYS A N 1
ATOM 1781 C CA . LYS A 1 218 ? 1.392 -18.231 -9.534 1.00 77.69 218 LYS A CA 1
ATOM 1782 C C . LYS A 1 218 ? 0.548 -18.302 -10.807 1.00 77.69 218 LYS A C 1
ATOM 1784 O O . LYS A 1 218 ? 1.086 -18.695 -11.830 1.00 77.69 218 LYS A O 1
ATOM 1789 N N . LYS A 1 219 ? -0.740 -17.958 -10.713 1.00 80.06 219 LYS A N 1
ATOM 1790 C CA . LYS A 1 219 ? -1.694 -17.881 -11.830 1.00 80.06 219 LYS A CA 1
ATOM 1791 C C . LYS A 1 219 ? -1.877 -16.452 -12.355 1.00 80.06 219 LYS A C 1
ATOM 1793 O O . LYS A 1 219 ? -2.849 -16.181 -13.040 1.00 80.06 219 LYS A O 1
ATOM 1798 N N . GLY A 1 220 ? -1.071 -15.507 -11.875 1.00 74.88 220 GLY A N 1
ATOM 1799 C CA . GLY A 1 220 ? -1.172 -14.112 -12.284 1.00 74.88 220 GLY A CA 1
ATOM 1800 C C . GLY A 1 220 ? -2.567 -13.481 -12.145 1.00 74.88 220 GLY A C 1
ATOM 1801 O O . GLY A 1 220 ? -3.393 -13.864 -11.313 1.00 74.88 220 GLY A O 1
ATOM 1802 N N . LEU A 1 221 ? -2.785 -12.429 -12.928 1.00 80.00 221 LEU A N 1
ATOM 1803 C CA . LEU A 1 221 ? -4.040 -11.695 -13.058 1.00 80.00 221 LEU A CA 1
ATOM 1804 C C . LEU A 1 221 ? -4.583 -11.845 -14.484 1.00 80.00 221 LEU A C 1
ATOM 1806 O O . LEU A 1 221 ? -3.841 -11.667 -15.450 1.00 80.00 221 LEU A O 1
ATOM 1810 N N . ASP A 1 222 ? -5.881 -12.081 -14.641 1.00 84.25 222 ASP A N 1
ATOM 1811 C CA . ASP A 1 222 ? -6.516 -11.909 -15.950 1.00 84.25 222 ASP A CA 1
ATOM 1812 C C . ASP A 1 222 ? -6.734 -10.418 -16.277 1.00 84.25 222 ASP A C 1
ATOM 1814 O O . ASP A 1 222 ? -6.563 -9.517 -15.438 1.00 84.25 222 ASP A O 1
ATOM 1818 N N . PHE A 1 223 ? -7.131 -10.154 -17.521 1.00 84.19 223 PHE A N 1
ATOM 1819 C CA . PHE A 1 223 ? -7.416 -8.810 -18.007 1.00 84.19 223 PHE A CA 1
ATOM 1820 C C . PHE A 1 223 ? -8.403 -8.011 -17.133 1.00 84.19 223 PHE A C 1
ATOM 1822 O O . PHE A 1 223 ? -8.187 -6.814 -16.897 1.00 84.19 223 PHE A O 1
ATOM 1829 N N . ASP A 1 224 ? -9.475 -8.632 -16.638 1.00 85.94 224 ASP A N 1
ATOM 1830 C CA . ASP A 1 224 ? -10.511 -7.936 -15.874 1.00 85.94 224 ASP A CA 1
ATOM 1831 C C . ASP A 1 224 ? -10.016 -7.541 -14.481 1.00 85.94 224 ASP A C 1
ATOM 1833 O O . ASP A 1 224 ? -10.262 -6.413 -14.030 1.00 85.94 224 ASP A O 1
ATOM 1837 N N . HIS A 1 225 ? -9.217 -8.394 -13.836 1.00 84.56 225 HIS A N 1
ATOM 1838 C CA . HIS A 1 225 ? -8.556 -8.057 -12.577 1.00 84.56 225 HIS A CA 1
ATOM 1839 C C . HIS A 1 225 ? -7.545 -6.921 -12.756 1.00 84.56 225 HIS A C 1
ATOM 1841 O O . HIS A 1 225 ? -7.550 -5.959 -11.975 1.00 84.56 225 HIS A O 1
ATOM 1847 N N . CYS A 1 226 ? -6.726 -6.964 -13.813 1.00 84.00 226 CYS A N 1
ATOM 1848 C CA . CYS A 1 226 ? -5.816 -5.869 -14.150 1.00 84.00 226 CYS A CA 1
ATOM 1849 C C . CYS A 1 226 ? -6.580 -4.557 -14.368 1.00 84.00 226 CYS A C 1
ATOM 1851 O O . CYS A 1 226 ? -6.212 -3.516 -13.818 1.00 84.00 226 CYS A O 1
ATOM 1853 N N . LYS A 1 227 ? -7.679 -4.594 -15.127 1.00 85.31 227 LYS A N 1
ATOM 1854 C CA . LYS A 1 227 ? -8.530 -3.428 -15.391 1.00 85.31 227 LYS A CA 1
ATOM 1855 C C . LYS A 1 227 ? -9.133 -2.860 -14.107 1.00 85.31 227 LYS A C 1
ATOM 1857 O O . LYS A 1 227 ? -9.143 -1.638 -13.930 1.00 85.31 227 LYS A O 1
ATOM 1862 N N . ALA A 1 228 ? -9.606 -3.712 -13.200 1.00 84.69 228 ALA A N 1
ATOM 1863 C CA . ALA A 1 228 ? -10.160 -3.293 -11.917 1.00 84.69 228 ALA A CA 1
ATOM 1864 C C . ALA A 1 228 ? -9.096 -2.628 -11.020 1.00 84.69 228 ALA A C 1
ATOM 1866 O O . ALA A 1 228 ? -9.331 -1.541 -10.480 1.00 84.69 228 ALA A O 1
ATOM 1867 N N . ILE A 1 229 ? -7.891 -3.206 -10.941 1.00 84.25 229 ILE A N 1
ATOM 1868 C CA . ILE A 1 229 ? -6.754 -2.613 -10.221 1.00 84.25 229 ILE A CA 1
ATOM 1869 C C . ILE A 1 229 ? -6.370 -1.256 -10.818 1.00 84.25 229 ILE A C 1
ATOM 1871 O O . ILE A 1 229 ? -6.242 -0.273 -10.082 1.00 84.25 229 ILE A O 1
ATOM 1875 N N . LEU A 1 230 ? -6.216 -1.174 -12.142 1.00 84.81 230 LEU A N 1
ATOM 1876 C CA . LEU A 1 230 ? -5.824 0.056 -12.834 1.00 84.81 230 LEU A CA 1
ATOM 1877 C C . LEU A 1 230 ? -6.861 1.168 -12.655 1.00 84.81 230 LEU A C 1
ATOM 1879 O O . LEU A 1 230 ? -6.478 2.321 -12.465 1.00 84.81 230 LEU A O 1
ATOM 1883 N N . ARG A 1 231 ? -8.161 0.843 -12.635 1.00 86.44 231 ARG A N 1
ATOM 1884 C CA . ARG A 1 231 ? -9.217 1.805 -12.276 1.00 86.44 231 ARG A CA 1
ATOM 1885 C C . ARG A 1 231 ? -9.025 2.339 -10.857 1.00 86.44 231 ARG A C 1
ATOM 1887 O O . ARG A 1 231 ? -9.042 3.552 -10.659 1.00 86.44 231 ARG A O 1
ATOM 1894 N N . GLY A 1 232 ? -8.784 1.463 -9.881 1.00 85.25 232 GLY A N 1
ATOM 1895 C CA . GLY A 1 232 ? -8.522 1.870 -8.498 1.00 85.25 232 GLY A CA 1
ATOM 1896 C C . GLY A 1 232 ? -7.256 2.723 -8.347 1.00 85.25 232 GLY A C 1
ATOM 1897 O O . GLY A 1 232 ? -7.246 3.697 -7.592 1.00 85.25 232 GLY A O 1
ATOM 1898 N N . LEU A 1 233 ? -6.176 2.383 -9.060 1.00 85.12 233 LEU A N 1
ATOM 1899 C CA . LEU A 1 233 ? -4.947 3.187 -9.105 1.00 85.12 233 LEU A CA 1
ATOM 1900 C C . LEU A 1 233 ? -5.188 4.540 -9.779 1.00 85.12 233 LEU A C 1
ATOM 1902 O O . LEU A 1 233 ? -4.740 5.557 -9.265 1.00 85.12 233 LEU A O 1
ATOM 1906 N N . GLY A 1 234 ? -5.957 4.574 -10.867 1.00 86.38 234 GLY A N 1
ATOM 1907 C CA . GLY A 1 234 ? -6.354 5.805 -11.546 1.00 86.38 234 GLY A CA 1
ATOM 1908 C C . GLY A 1 234 ? -7.090 6.770 -10.618 1.00 86.38 234 GLY A C 1
ATOM 1909 O O . GLY A 1 234 ? -6.716 7.939 -10.552 1.00 86.38 234 GLY A O 1
ATOM 1910 N N . LYS A 1 235 ? -8.066 6.276 -9.841 1.00 89.44 235 LYS A N 1
ATOM 1911 C CA . LYS A 1 235 ? -8.763 7.077 -8.817 1.00 89.44 235 LYS A CA 1
ATOM 1912 C C . LYS A 1 235 ? -7.804 7.590 -7.748 1.00 89.44 235 LYS A C 1
ATOM 1914 O O . LYS A 1 235 ? -7.837 8.766 -7.409 1.00 89.44 235 LYS A O 1
ATOM 1919 N N . PHE A 1 236 ? -6.924 6.724 -7.248 1.00 89.19 236 PHE A N 1
ATOM 1920 C CA . PHE A 1 236 ? -5.956 7.086 -6.214 1.00 89.19 236 PHE A CA 1
ATOM 1921 C C . PHE A 1 236 ? -4.974 8.172 -6.682 1.00 89.19 236 PHE A C 1
ATOM 1923 O O . PHE A 1 236 ? -4.780 9.174 -5.996 1.00 89.19 236 PHE A O 1
ATOM 1930 N N . HIS A 1 237 ? -4.413 8.013 -7.882 1.00 89.94 237 HIS A N 1
ATOM 1931 C CA . HIS A 1 237 ? -3.509 8.988 -8.491 1.00 89.94 237 HIS A CA 1
ATOM 1932 C C . HIS A 1 237 ? -4.225 10.296 -8.821 1.00 89.94 237 HIS A C 1
ATOM 1934 O O . HIS A 1 237 ? -3.680 11.365 -8.566 1.00 89.94 237 HIS A O 1
ATOM 1940 N N . GLY A 1 238 ? -5.444 10.213 -9.363 1.00 91.75 238 GLY A N 1
ATOM 1941 C CA . GLY A 1 238 ? -6.279 11.373 -9.657 1.00 91.75 238 GLY A CA 1
ATOM 1942 C C . GLY A 1 238 ? -6.576 12.182 -8.400 1.00 91.75 238 GLY A C 1
ATOM 1943 O O . GLY A 1 238 ? -6.294 13.372 -8.377 1.00 91.75 238 GLY A O 1
ATOM 1944 N N . LEU A 1 239 ? -7.034 11.527 -7.329 1.00 93.06 239 LEU A N 1
ATOM 1945 C CA . LEU A 1 239 ? -7.317 12.168 -6.044 1.00 93.06 239 LEU A CA 1
ATOM 1946 C C . LEU A 1 239 ? -6.077 12.860 -5.461 1.00 93.06 239 LEU A C 1
ATOM 1948 O O . LEU A 1 239 ? -6.148 14.007 -5.025 1.00 93.06 239 LEU A O 1
ATOM 1952 N N . SER A 1 240 ? -4.931 12.177 -5.501 1.00 93.06 240 SER A N 1
ATOM 1953 C CA . SER A 1 240 ? -3.649 12.726 -5.058 1.00 93.06 240 SER A CA 1
ATOM 1954 C C . SER A 1 240 ? -3.243 13.964 -5.868 1.00 93.06 240 SER A C 1
ATOM 1956 O O . SER A 1 240 ? -2.871 14.982 -5.286 1.00 93.06 240 SER A O 1
ATOM 1958 N N . LEU A 1 241 ? -3.366 13.911 -7.198 1.00 93.81 241 LEU A N 1
ATOM 1959 C CA . LEU A 1 241 ? -3.050 15.037 -8.077 1.00 93.81 241 LEU A CA 1
ATOM 1960 C C . LEU A 1 241 ? -4.009 16.216 -7.879 1.00 93.81 241 LEU A C 1
ATOM 1962 O O . LEU A 1 241 ? -3.563 17.357 -7.827 1.00 93.81 241 LEU A O 1
ATOM 1966 N N . SER A 1 242 ? -5.309 15.954 -7.741 1.00 94.50 242 SER A N 1
ATOM 1967 C CA . SER A 1 242 ? -6.314 16.989 -7.487 1.00 94.50 242 SER A CA 1
ATOM 1968 C C . SER A 1 242 ? -6.036 17.716 -6.172 1.00 94.50 242 SER A C 1
ATOM 1970 O O . SER A 1 242 ? -5.991 18.943 -6.152 1.00 94.50 242 SER A O 1
ATOM 1972 N N . MET A 1 243 ? -5.727 16.976 -5.100 1.00 95.50 243 MET A N 1
ATOM 1973 C CA . MET A 1 243 ? -5.333 17.572 -3.822 1.00 95.50 243 MET A CA 1
ATOM 1974 C C . MET A 1 243 ? -4.048 18.401 -3.942 1.00 95.50 243 MET A C 1
ATOM 1976 O O . MET A 1 243 ? -3.938 19.453 -3.324 1.00 95.50 243 MET A O 1
ATOM 1980 N N . LYS A 1 244 ? -3.074 17.961 -4.744 1.00 95.06 244 LYS A N 1
ATOM 1981 C CA . LYS A 1 244 ? -1.836 18.715 -4.981 1.00 95.06 244 LYS A CA 1
ATOM 1982 C C . LYS A 1 244 ? -2.086 20.072 -5.634 1.00 95.06 244 LYS A C 1
ATOM 1984 O O . LYS A 1 244 ? -1.407 21.035 -5.296 1.00 95.06 244 LYS A O 1
ATOM 1989 N N . VAL A 1 245 ? -3.024 20.130 -6.578 1.00 95.56 245 VAL A N 1
ATOM 1990 C CA . VAL A 1 245 ? -3.382 21.365 -7.288 1.00 95.56 245 VAL A CA 1
ATOM 1991 C C . VAL A 1 245 ? -4.190 22.296 -6.385 1.00 95.56 245 VAL A C 1
ATOM 1993 O O . VAL A 1 245 ? -3.889 23.483 -6.309 1.00 95.56 245 VAL A O 1
ATOM 1996 N N . ASP A 1 246 ? -5.184 21.755 -5.683 1.00 96.56 246 ASP A N 1
ATOM 1997 C CA . ASP A 1 246 ? -6.125 22.550 -4.893 1.00 96.56 246 ASP A CA 1
ATOM 1998 C C . ASP A 1 246 ? -5.567 22.965 -3.522 1.00 96.56 246 ASP A C 1
ATOM 2000 O O . ASP A 1 246 ? -5.858 24.055 -3.034 1.00 96.56 246 ASP A O 1
ATOM 2004 N N . GLU A 1 247 ? -4.782 22.091 -2.885 1.00 97.31 247 GLU A N 1
ATOM 2005 C CA . GLU A 1 247 ? -4.264 22.246 -1.522 1.00 97.31 247 GLU A CA 1
ATOM 2006 C C . GLU A 1 247 ? -2.758 21.900 -1.439 1.00 97.31 247 GLU A C 1
ATOM 2008 O O . GLU A 1 247 ? -2.357 21.015 -0.669 1.00 97.31 247 GLU A O 1
ATOM 2013 N N . PRO A 1 248 ? -1.881 22.595 -2.195 1.00 96.12 248 PRO A N 1
ATOM 2014 C CA . PRO A 1 248 ? -0.467 22.231 -2.351 1.00 96.12 248 PRO A CA 1
ATOM 2015 C C . PRO A 1 248 ? 0.296 22.135 -1.025 1.00 96.12 248 PRO A C 1
ATOM 2017 O O . PRO A 1 248 ? 1.102 21.225 -0.834 1.00 96.12 248 PRO A O 1
ATOM 2020 N N . GLU A 1 249 ? 0.004 23.013 -0.064 1.00 97.50 249 GLU A N 1
ATOM 2021 C CA . GLU A 1 249 ? 0.652 22.997 1.252 1.00 97.50 249 GLU A CA 1
ATOM 2022 C C . GLU A 1 249 ? 0.221 21.804 2.114 1.00 97.50 249 GLU A C 1
ATOM 2024 O O . GLU A 1 249 ? 1.042 21.196 2.808 1.00 97.50 249 GLU A O 1
ATOM 2029 N N . LYS A 1 250 ? -1.064 21.424 2.065 1.00 96.94 250 LYS A N 1
ATOM 2030 C CA . LYS A 1 250 ? -1.552 20.229 2.768 1.00 96.94 250 LYS A CA 1
ATOM 2031 C C . LYS A 1 250 ? -0.992 18.972 2.106 1.00 96.94 250 LYS A C 1
ATOM 2033 O O . LYS A 1 250 ? -0.540 18.070 2.809 1.00 96.94 250 LYS A O 1
ATOM 2038 N N . PHE A 1 251 ? -0.941 18.943 0.773 1.00 95.94 251 PHE A N 1
ATOM 2039 C CA . PHE A 1 251 ? -0.313 17.867 0.011 1.00 95.94 251 PHE A CA 1
ATOM 2040 C C . PHE A 1 251 ? 1.161 17.703 0.389 1.00 95.94 251 PHE A C 1
ATOM 2042 O O . PHE A 1 251 ? 1.595 16.606 0.737 1.00 95.94 251 PHE A O 1
ATOM 2049 N N . LYS A 1 252 ? 1.927 18.797 0.407 1.00 94.94 252 LYS A N 1
ATOM 2050 C CA . LYS A 1 252 ? 3.341 18.786 0.786 1.00 94.94 252 LYS A CA 1
ATOM 2051 C C . LYS A 1 252 ? 3.545 18.179 2.176 1.00 94.94 252 LYS A C 1
ATOM 2053 O O . LYS A 1 252 ? 4.292 17.210 2.302 1.00 94.94 252 LYS A O 1
ATOM 2058 N N . ARG A 1 253 ? 2.822 18.664 3.194 1.00 97.06 253 ARG A N 1
ATOM 2059 C CA . ARG A 1 253 ? 2.969 18.191 4.586 1.00 97.06 253 ARG A CA 1
ATOM 2060 C C . ARG A 1 253 ? 2.466 16.766 4.825 1.00 97.06 253 ARG A C 1
ATOM 2062 O O . ARG A 1 253 ? 3.060 16.037 5.619 1.00 97.06 253 ARG A O 1
ATOM 2069 N N . CYS A 1 254 ? 1.352 16.374 4.203 1.00 96.06 254 CYS A N 1
ATOM 2070 C CA . CYS A 1 254 ? 0.709 15.080 4.462 1.00 96.06 254 CYS A CA 1
ATOM 2071 C C . CYS A 1 254 ? 1.169 13.964 3.518 1.00 96.06 254 CYS A C 1
ATOM 2073 O O . CYS A 1 254 ? 0.926 12.793 3.816 1.00 96.06 254 CYS A O 1
ATOM 2075 N N . ILE A 1 255 ? 1.802 14.301 2.391 1.00 92.56 255 ILE A N 1
ATOM 2076 C CA . ILE A 1 255 ? 2.172 13.353 1.336 1.00 92.56 255 ILE A CA 1
ATOM 2077 C C . ILE A 1 255 ? 3.659 13.504 0.989 1.00 92.56 255 ILE A C 1
ATOM 2079 O O . ILE A 1 255 ? 4.442 12.656 1.414 1.00 92.56 255 ILE A O 1
ATOM 2083 N N . SER A 1 256 ? 4.075 14.572 0.294 1.00 90.50 256 SER A N 1
ATOM 2084 C CA . SER A 1 256 ? 5.447 14.703 -0.248 1.00 90.50 256 SER A CA 1
ATOM 2085 C C . SER A 1 256 ? 6.552 14.628 0.805 1.00 90.50 256 SER A C 1
ATOM 2087 O O . SER A 1 256 ? 7.573 13.968 0.619 1.00 90.50 256 SER A O 1
ATOM 2089 N N . GLU A 1 257 ? 6.373 15.314 1.932 1.00 92.25 257 GLU A N 1
ATOM 2090 C CA . GLU A 1 257 ? 7.354 15.322 3.016 1.00 92.25 257 GLU A CA 1
ATOM 2091 C C . GLU A 1 257 ? 7.178 14.141 3.969 1.00 92.25 257 GLU A C 1
ATOM 2093 O O . GLU A 1 257 ? 8.123 13.786 4.675 1.00 92.25 257 GLU A O 1
ATOM 2098 N N . ALA A 1 258 ? 5.996 13.523 3.974 1.00 90.81 258 ALA A N 1
ATOM 2099 C CA . ALA A 1 258 ? 5.615 12.482 4.915 1.00 90.81 258 ALA A CA 1
ATOM 2100 C C . ALA A 1 258 ? 6.040 11.078 4.456 1.00 90.81 258 ALA A C 1
ATOM 2102 O O . ALA A 1 258 ? 6.542 10.302 5.265 1.00 90.81 258 ALA A O 1
ATOM 2103 N N . ILE A 1 259 ? 5.870 10.761 3.170 1.00 89.62 259 ILE A N 1
ATOM 2104 C CA . ILE A 1 259 ? 6.205 9.456 2.585 1.00 89.62 259 ILE A CA 1
ATOM 2105 C C . ILE A 1 259 ? 7.573 9.539 1.905 1.00 89.62 259 ILE A C 1
ATOM 2107 O O . ILE A 1 259 ? 7.843 10.474 1.153 1.00 89.62 259 ILE A O 1
ATOM 2111 N N . LYS A 1 260 ? 8.454 8.565 2.159 1.00 86.81 260 LYS A N 1
ATOM 2112 C CA . LYS A 1 260 ? 9.837 8.574 1.646 1.00 86.81 260 LYS A CA 1
ATOM 2113 C C . LYS A 1 260 ? 10.139 7.365 0.768 1.00 86.81 260 LYS A C 1
ATOM 2115 O O . LYS A 1 260 ? 9.726 6.258 1.092 1.00 86.81 260 LYS A O 1
ATOM 2120 N N . GLU A 1 261 ? 10.946 7.547 -0.278 1.00 87.06 261 GLU A N 1
ATOM 2121 C CA . GLU A 1 261 ? 11.609 6.410 -0.932 1.00 87.06 261 GLU A CA 1
ATOM 2122 C C . GLU A 1 261 ? 12.539 5.715 0.067 1.00 87.06 261 GLU A C 1
ATOM 2124 O O . GLU A 1 261 ? 13.205 6.382 0.864 1.00 87.06 261 GLU A O 1
ATOM 2129 N N . VAL A 1 262 ? 12.591 4.385 0.051 1.00 86.88 262 VAL A N 1
ATOM 2130 C CA . VAL A 1 262 ? 13.363 3.616 1.040 1.00 86.88 262 VAL A CA 1
ATOM 2131 C C . VAL A 1 262 ? 14.511 2.834 0.414 1.00 86.88 262 VAL A C 1
ATOM 2133 O O . VAL A 1 262 ? 15.544 2.679 1.061 1.00 86.88 262 VAL A O 1
ATOM 2136 N N . TYR A 1 263 ? 14.358 2.353 -0.817 1.00 83.31 263 TYR A N 1
ATOM 2137 C CA . TYR A 1 263 ? 15.309 1.453 -1.461 1.00 83.31 263 TYR A CA 1
ATOM 2138 C C . TYR A 1 263 ? 16.249 2.197 -2.397 1.00 83.31 263 TYR A C 1
ATOM 2140 O O . TYR A 1 263 ? 17.459 2.191 -2.175 1.00 83.31 263 TYR A O 1
ATOM 2148 N N . TYR A 1 264 ? 15.701 2.849 -3.416 1.00 86.88 264 TYR A N 1
ATOM 2149 C CA . TYR A 1 264 ? 16.472 3.468 -4.487 1.00 86.88 264 TYR A CA 1
ATOM 2150 C C . TYR A 1 264 ? 16.791 4.911 -4.121 1.00 86.88 264 TYR A C 1
ATOM 2152 O O . TYR A 1 264 ? 16.152 5.866 -4.554 1.00 86.88 264 TYR A O 1
ATOM 2160 N N . LYS A 1 265 ? 17.795 5.036 -3.263 1.00 88.69 265 LYS A N 1
ATOM 2161 C CA . LYS A 1 265 ? 18.434 6.294 -2.900 1.00 88.69 265 LYS A CA 1
ATOM 2162 C C . LYS A 1 265 ? 19.924 6.123 -3.079 1.00 88.69 265 LYS A C 1
ATOM 2164 O O . LYS A 1 265 ? 20.426 5.051 -2.738 1.00 88.69 265 LYS A O 1
ATOM 2169 N N . SER A 1 266 ? 20.620 7.143 -3.562 1.00 88.50 266 SER A N 1
ATOM 2170 C CA . SER A 1 266 ? 22.053 7.056 -3.849 1.00 88.50 266 SER A CA 1
ATOM 2171 C C . SER A 1 266 ? 22.864 6.556 -2.646 1.00 88.50 266 SER A C 1
ATOM 2173 O O . SER A 1 266 ? 23.774 5.751 -2.815 1.00 88.50 266 SER A O 1
ATOM 2175 N N . GLU A 1 267 ? 22.475 6.901 -1.411 1.00 90.69 267 GLU A N 1
ATOM 2176 C CA . GLU A 1 267 ? 23.169 6.443 -0.196 1.00 90.69 267 GLU A CA 1
ATOM 2177 C C . GLU A 1 267 ? 23.027 4.930 0.063 1.00 90.69 267 GLU A C 1
ATOM 2179 O O . GLU A 1 267 ? 23.801 4.344 0.819 1.00 90.69 267 GLU A O 1
ATOM 2184 N N . ASN A 1 268 ? 22.040 4.275 -0.552 1.00 89.44 268 ASN A N 1
ATOM 2185 C CA . ASN A 1 268 ? 21.809 2.839 -0.428 1.00 89.44 268 ASN A CA 1
ATOM 2186 C C . ASN A 1 268 ? 22.508 2.011 -1.522 1.00 89.44 268 ASN A C 1
ATOM 2188 O O . ASN A 1 268 ? 22.426 0.781 -1.460 1.00 89.44 268 ASN A O 1
ATOM 2192 N N . GLU A 1 269 ? 23.168 2.626 -2.513 1.00 89.38 269 GLU A N 1
ATOM 2193 C CA . GLU A 1 269 ? 23.747 1.895 -3.652 1.00 89.38 269 GLU A CA 1
ATOM 2194 C C . GLU A 1 269 ? 24.691 0.792 -3.175 1.00 89.38 269 GLU A C 1
ATOM 2196 O O . GLU A 1 269 ? 24.480 -0.380 -3.484 1.00 89.38 269 GLU A O 1
ATOM 2201 N N . LEU A 1 270 ? 25.691 1.144 -2.362 1.00 87.69 270 LEU A N 1
ATOM 2202 C CA . LEU A 1 270 ? 26.702 0.201 -1.873 1.00 87.69 270 LEU A CA 1
ATOM 2203 C C . LEU A 1 270 ? 26.081 -0.990 -1.135 1.00 87.69 270 LEU A C 1
ATOM 2205 O O . LEU A 1 270 ? 26.550 -2.119 -1.277 1.00 87.69 270 LEU A O 1
ATOM 2209 N N . TRP A 1 271 ? 24.993 -0.754 -0.397 1.00 86.56 271 TRP A N 1
ATOM 2210 C CA . TRP A 1 271 ? 24.284 -1.795 0.343 1.00 86.56 271 TRP A CA 1
ATOM 2211 C C . TRP A 1 271 ? 23.596 -2.807 -0.582 1.00 86.56 271 TRP A C 1
ATOM 2213 O O . TRP A 1 271 ? 23.615 -4.008 -0.312 1.00 86.56 271 TRP A O 1
ATOM 2223 N N . TYR A 1 272 ? 22.998 -2.346 -1.686 1.00 84.56 272 TYR A N 1
ATOM 2224 C CA . TYR A 1 272 ? 22.217 -3.205 -2.583 1.00 84.56 272 TYR A CA 1
ATOM 2225 C C . TYR A 1 272 ? 22.948 -3.638 -3.858 1.00 84.56 272 TYR A C 1
ATOM 2227 O O . TYR A 1 272 ? 22.479 -4.556 -4.533 1.00 84.56 272 TYR A O 1
ATOM 2235 N N . LYS A 1 273 ? 24.103 -3.049 -4.184 1.00 83.94 273 LYS A N 1
ATOM 2236 C CA . LYS A 1 273 ? 24.862 -3.333 -5.414 1.00 83.94 273 LYS A CA 1
ATOM 2237 C C . LYS A 1 273 ? 25.160 -4.819 -5.587 1.00 83.94 273 LYS A C 1
ATOM 2239 O O . LYS A 1 273 ? 24.927 -5.377 -6.655 1.00 83.94 273 LYS A O 1
ATOM 2244 N N . GLY A 1 274 ? 25.613 -5.487 -4.523 1.00 84.81 274 GLY A N 1
ATOM 2245 C CA . GLY A 1 274 ? 25.888 -6.928 -4.545 1.00 84.81 274 GLY A CA 1
ATOM 2246 C C . GLY A 1 274 ? 24.632 -7.781 -4.754 1.00 84.81 274 GLY A C 1
ATOM 2247 O O . GLY A 1 274 ? 24.657 -8.739 -5.527 1.00 84.81 274 GLY A O 1
ATOM 2248 N N . TYR A 1 275 ? 23.521 -7.405 -4.111 1.00 85.12 275 TYR A N 1
ATOM 2249 C CA . TYR A 1 275 ? 22.232 -8.080 -4.273 1.00 85.12 275 TYR A CA 1
ATOM 2250 C C . TYR A 1 275 ? 21.725 -7.972 -5.716 1.00 85.12 275 TYR A C 1
ATOM 2252 O O . TYR A 1 275 ? 21.433 -8.994 -6.338 1.00 85.12 275 TYR A O 1
ATOM 2260 N N . TYR A 1 276 ? 21.686 -6.758 -6.272 1.00 85.25 276 TYR A N 1
ATOM 2261 C CA . TYR A 1 276 ? 21.199 -6.536 -7.633 1.00 85.25 276 TYR A CA 1
ATOM 2262 C C . TYR A 1 276 ? 22.116 -7.135 -8.688 1.00 85.25 276 TYR A C 1
ATOM 2264 O O . TYR A 1 276 ? 21.609 -7.719 -9.638 1.00 85.25 276 TYR A O 1
ATOM 2272 N N . ARG A 1 277 ? 23.441 -7.097 -8.497 1.00 86.94 277 ARG A N 1
ATOM 2273 C CA . ARG A 1 277 ? 24.378 -7.800 -9.383 1.00 86.94 277 ARG A CA 1
ATOM 2274 C C . ARG A 1 277 ? 24.045 -9.289 -9.455 1.00 86.94 277 ARG A C 1
ATOM 2276 O O . ARG A 1 277 ? 23.905 -9.832 -10.542 1.00 86.94 277 ARG A O 1
ATOM 2283 N N . ARG A 1 278 ? 23.862 -9.949 -8.307 1.00 88.44 278 ARG A N 1
ATOM 2284 C CA . ARG A 1 278 ? 23.521 -11.380 -8.272 1.00 88.44 278 ARG A CA 1
ATOM 2285 C C . ARG A 1 278 ? 22.153 -11.665 -8.896 1.00 88.44 278 ARG A C 1
ATOM 2287 O O . ARG A 1 278 ? 22.016 -12.643 -9.623 1.00 88.44 278 ARG A O 1
ATOM 2294 N N . ALA A 1 279 ? 21.155 -10.826 -8.620 1.00 87.00 279 ALA A N 1
ATOM 2295 C CA . ALA A 1 279 ? 19.826 -10.956 -9.213 1.00 87.00 279 ALA A CA 1
ATOM 2296 C C . ALA A 1 279 ? 19.866 -10.792 -10.743 1.00 87.00 279 ALA A C 1
ATOM 2298 O O . ALA A 1 279 ? 19.276 -11.601 -11.455 1.00 87.00 279 ALA A O 1
ATOM 2299 N N . ALA A 1 280 ? 20.610 -9.800 -11.237 1.00 87.75 280 ALA A N 1
ATOM 2300 C CA . ALA A 1 280 ? 20.821 -9.551 -12.656 1.00 87.75 280 ALA A CA 1
ATOM 2301 C C . ALA A 1 280 ? 21.509 -10.736 -13.342 1.00 87.75 280 ALA A C 1
ATOM 2303 O O . ALA A 1 280 ? 21.025 -11.192 -14.370 1.00 87.75 280 ALA A O 1
ATOM 2304 N N . GLU A 1 281 ? 22.580 -11.284 -12.762 1.00 89.38 281 GLU A N 1
ATOM 2305 C CA . GLU A 1 281 ? 23.265 -12.455 -13.328 1.00 89.38 281 GLU A CA 1
ATOM 2306 C C . GLU A 1 281 ? 22.370 -13.697 -13.381 1.00 89.38 281 GLU A C 1
ATOM 2308 O O . GLU A 1 281 ? 22.359 -14.413 -14.380 1.00 89.38 281 GLU A O 1
ATOM 2313 N N . ASN A 1 282 ? 21.565 -13.938 -12.344 1.00 88.12 282 ASN A N 1
ATOM 2314 C CA . ASN A 1 282 ? 20.597 -15.035 -12.367 1.00 88.12 282 ASN A CA 1
ATOM 2315 C C . ASN A 1 282 ? 19.546 -14.839 -13.471 1.00 88.12 282 ASN A C 1
ATOM 2317 O O . ASN A 1 282 ? 19.227 -15.783 -14.191 1.00 88.12 282 ASN A O 1
ATOM 2321 N N . ALA A 1 283 ? 19.028 -13.617 -13.620 1.00 86.50 283 ALA A N 1
ATOM 2322 C CA . ALA A 1 283 ? 18.046 -13.293 -14.648 1.00 86.50 283 ALA A CA 1
ATOM 2323 C C . ALA A 1 283 ? 18.633 -13.397 -16.065 1.00 86.50 283 ALA A C 1
ATOM 2325 O O . ALA A 1 283 ? 17.963 -13.918 -16.951 1.00 86.50 283 ALA A O 1
ATOM 2326 N N . LYS A 1 284 ? 19.890 -12.977 -16.273 1.00 87.25 284 LYS A N 1
ATOM 2327 C CA . LYS A 1 284 ? 20.603 -13.150 -17.551 1.00 87.25 284 LYS A CA 1
ATOM 2328 C C . LYS A 1 284 ? 20.687 -14.623 -17.938 1.00 87.25 284 LYS A C 1
ATOM 2330 O O . LYS A 1 284 ? 20.273 -14.964 -19.035 1.00 87.25 284 LYS A O 1
ATOM 2335 N N . LYS A 1 285 ? 21.142 -15.485 -17.022 1.00 89.56 285 LYS A N 1
ATOM 2336 C CA . LYS A 1 285 ? 21.264 -16.934 -17.264 1.00 89.56 285 LYS A CA 1
ATOM 2337 C C . LYS A 1 285 ? 19.932 -17.586 -17.619 1.00 89.56 285 LYS A C 1
ATOM 2339 O O . LYS A 1 285 ? 19.878 -18.416 -18.515 1.00 89.56 285 LYS A O 1
ATOM 2344 N N . MET A 1 286 ? 18.865 -17.196 -16.926 1.00 88.00 286 MET A N 1
ATOM 2345 C CA . MET A 1 286 ? 17.517 -17.680 -17.215 1.00 88.00 286 MET A CA 1
ATOM 2346 C C . MET A 1 286 ? 17.036 -17.209 -18.596 1.00 88.00 286 MET A C 1
ATOM 2348 O O . MET A 1 286 ? 16.534 -18.001 -19.377 1.00 88.00 286 MET A O 1
ATOM 2352 N N . LEU A 1 287 ? 17.220 -15.934 -18.945 1.00 86.88 287 LEU A N 1
ATOM 2353 C CA . LEU A 1 287 ? 16.852 -15.447 -20.280 1.00 86.88 287 LEU A CA 1
ATOM 2354 C C . LEU A 1 287 ? 17.692 -16.104 -21.384 1.00 86.88 287 LEU A C 1
ATOM 2356 O O . LEU A 1 287 ? 17.178 -16.388 -22.458 1.00 86.88 287 LEU A O 1
ATOM 2360 N N . GLU A 1 288 ? 18.972 -16.367 -21.128 1.00 89.75 288 GLU A N 1
ATOM 2361 C CA . GLU A 1 288 ? 19.856 -17.081 -22.052 1.00 89.75 288 GLU A CA 1
ATOM 2362 C C . GLU A 1 288 ? 19.403 -18.515 -22.334 1.00 89.75 288 GLU A C 1
ATOM 2364 O O . GLU A 1 288 ? 19.611 -18.981 -23.456 1.00 89.75 288 GLU A O 1
ATOM 2369 N N . SER A 1 289 ? 18.808 -19.195 -21.345 1.00 90.19 289 SER A N 1
ATOM 2370 C CA . SER A 1 289 ? 18.309 -20.565 -21.494 1.00 90.19 289 SER A CA 1
ATOM 2371 C C . SER A 1 289 ? 16.926 -20.649 -22.136 1.00 90.19 289 SER A C 1
ATOM 2373 O O . SER A 1 289 ? 16.644 -21.638 -22.801 1.00 90.19 289 SER A O 1
ATOM 2375 N N . GLU A 1 290 ? 16.073 -19.643 -21.935 1.00 90.00 290 GLU A N 1
ATOM 2376 C CA . GLU A 1 290 ? 14.685 -19.655 -22.424 1.00 90.00 290 GLU A CA 1
ATOM 2377 C C . GLU A 1 290 ? 14.520 -19.042 -23.823 1.00 90.00 290 GLU A C 1
ATOM 2379 O O . GLU A 1 290 ? 13.607 -19.415 -24.555 1.00 90.00 290 GLU A O 1
ATOM 2384 N N . LEU A 1 291 ? 15.371 -18.083 -24.205 1.00 90.31 291 LEU A N 1
ATOM 2385 C CA . LEU A 1 291 ? 15.245 -17.380 -25.485 1.00 90.31 291 LEU A CA 1
ATOM 2386 C C . LEU A 1 291 ? 15.931 -18.134 -26.625 1.00 90.31 291 LEU A C 1
ATOM 2388 O O . LEU A 1 291 ? 17.056 -18.620 -26.488 1.00 90.31 291 LEU A O 1
ATOM 2392 N N . THR A 1 292 ? 15.296 -18.125 -27.796 1.00 92.62 292 THR A N 1
ATOM 2393 C CA . THR A 1 292 ? 15.917 -18.598 -29.042 1.00 92.62 292 THR A CA 1
ATOM 2394 C C . THR A 1 292 ? 17.031 -17.651 -29.512 1.00 92.62 292 THR A C 1
ATOM 2396 O O . THR A 1 292 ? 17.066 -16.477 -29.134 1.00 92.62 292 THR A O 1
ATOM 2399 N N . GLU A 1 293 ? 17.953 -18.127 -30.358 1.00 91.25 293 GLU A 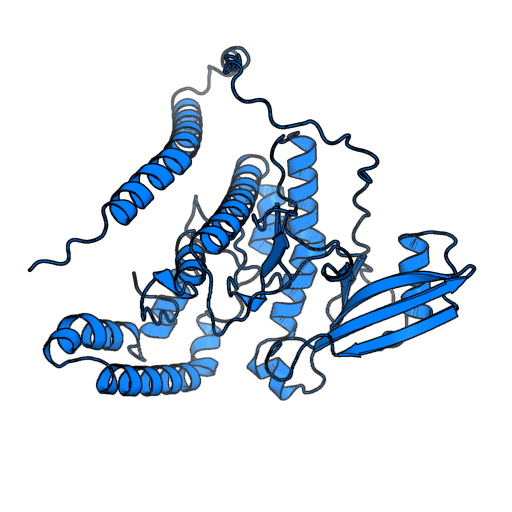N 1
ATOM 2400 C CA . GLU A 1 293 ? 19.062 -17.297 -30.869 1.00 91.25 293 GLU A CA 1
ATOM 2401 C C . GLU A 1 293 ? 18.579 -16.030 -31.596 1.00 91.25 293 GLU A C 1
ATOM 2403 O O . GLU A 1 293 ? 19.166 -14.965 -31.419 1.00 91.25 293 GLU A O 1
ATOM 2408 N N . ASP A 1 294 ? 17.458 -16.102 -32.319 1.00 92.31 294 ASP A N 1
ATOM 2409 C CA . ASP A 1 294 ? 16.867 -14.947 -33.010 1.00 92.31 294 ASP A CA 1
ATOM 2410 C C . ASP A 1 294 ? 16.247 -13.921 -32.039 1.00 92.31 294 ASP A C 1
ATOM 2412 O O . ASP A 1 294 ? 16.150 -12.725 -32.335 1.00 92.31 294 ASP A O 1
ATOM 2416 N N . GLU A 1 295 ? 15.828 -14.361 -30.851 1.00 89.56 295 GLU A N 1
ATOM 2417 C CA . GLU A 1 295 ? 15.224 -13.512 -29.821 1.00 89.56 295 GLU A CA 1
ATOM 2418 C C . GLU A 1 295 ? 16.262 -12.825 -28.928 1.00 89.56 295 GLU A C 1
ATOM 2420 O O . GLU A 1 295 ? 16.016 -11.719 -28.427 1.00 89.56 295 GLU A O 1
ATOM 2425 N N . LYS A 1 296 ? 17.435 -13.441 -28.738 1.00 87.19 296 LYS A N 1
ATOM 2426 C CA . LYS A 1 296 ? 18.498 -12.929 -27.859 1.00 87.19 296 LYS A CA 1
ATOM 2427 C C . LYS A 1 296 ? 18.929 -11.493 -28.207 1.00 87.19 296 LYS A C 1
ATOM 2429 O O . LYS A 1 296 ? 18.920 -10.656 -27.299 1.00 87.19 296 LYS A O 1
ATOM 2434 N N . PRO A 1 297 ? 19.204 -11.117 -29.472 1.00 89.69 297 PRO A N 1
ATOM 2435 C CA . PRO A 1 297 ? 19.526 -9.729 -29.813 1.00 89.69 297 PRO A CA 1
ATOM 2436 C C . PRO A 1 297 ? 18.402 -8.741 -29.468 1.00 89.69 297 PRO A C 1
ATOM 2438 O O . PRO A 1 297 ? 18.657 -7.586 -29.125 1.00 89.69 297 PRO A O 1
ATOM 2441 N N . LYS A 1 298 ? 17.140 -9.182 -29.538 1.00 87.75 298 LYS A N 1
ATOM 2442 C CA . LYS A 1 298 ? 15.971 -8.324 -29.317 1.00 87.75 298 LYS A CA 1
ATOM 2443 C C . LYS A 1 298 ? 15.676 -8.088 -27.837 1.00 87.75 298 LYS A C 1
ATOM 2445 O O . LYS A 1 298 ? 15.277 -6.974 -27.486 1.00 87.75 298 LYS A O 1
ATOM 2450 N N . TYR A 1 299 ? 15.846 -9.108 -26.996 1.00 87.56 299 TYR A N 1
ATOM 2451 C CA . TYR A 1 299 ? 15.445 -9.076 -25.586 1.00 87.56 299 TYR A CA 1
ATOM 2452 C C . TYR A 1 299 ? 16.631 -9.160 -24.626 1.00 87.56 299 TYR A C 1
ATOM 2454 O O . TYR A 1 299 ? 16.771 -8.297 -23.759 1.00 87.56 299 TYR A O 1
ATOM 2462 N N . LEU A 1 300 ? 17.509 -10.153 -24.795 1.00 87.19 300 LEU A N 1
ATOM 2463 C CA . LEU A 1 300 ? 18.629 -10.389 -23.884 1.00 87.19 300 LEU A CA 1
ATOM 2464 C C . LEU A 1 300 ? 19.648 -9.248 -23.924 1.00 87.19 300 LEU A C 1
ATOM 2466 O O . LEU A 1 300 ? 20.097 -8.803 -22.872 1.00 87.19 300 LEU A O 1
ATOM 2470 N N . GLU A 1 301 ? 19.985 -8.732 -25.106 1.00 88.00 301 GLU A N 1
ATOM 2471 C CA . GLU A 1 301 ? 20.980 -7.656 -25.206 1.00 88.00 301 GLU A CA 1
ATOM 2472 C C . GLU A 1 301 ? 20.467 -6.339 -24.605 1.00 88.00 301 GLU A C 1
ATOM 2474 O O . GLU A 1 301 ? 21.169 -5.660 -23.852 1.00 88.00 301 GLU A O 1
ATOM 2479 N N . LYS A 1 302 ? 19.185 -6.020 -24.827 1.00 88.00 302 LYS A N 1
ATOM 2480 C CA . LYS A 1 302 ? 18.531 -4.889 -24.153 1.00 88.00 302 LYS A CA 1
ATOM 2481 C C . LYS A 1 302 ? 18.513 -5.074 -22.639 1.00 88.00 302 LYS A C 1
ATOM 2483 O O . LYS A 1 302 ? 18.785 -4.122 -21.909 1.00 88.00 302 LYS A O 1
ATOM 2488 N N . PHE A 1 303 ? 18.225 -6.291 -22.175 1.00 87.69 303 PHE A N 1
ATOM 2489 C CA . PHE A 1 303 ? 18.249 -6.616 -20.756 1.00 87.69 303 PHE A CA 1
ATOM 2490 C C . PHE A 1 303 ? 19.648 -6.417 -20.168 1.00 87.69 303 PHE A C 1
ATOM 2492 O O . PHE A 1 303 ? 19.778 -5.704 -19.179 1.00 87.69 303 PHE A O 1
ATOM 2499 N N . ARG A 1 304 ? 20.698 -6.959 -20.801 1.00 88.88 304 ARG A N 1
ATOM 2500 C CA . ARG A 1 304 ? 22.100 -6.804 -20.371 1.00 88.88 304 ARG A CA 1
ATOM 2501 C C . ARG A 1 304 ? 22.506 -5.342 -20.238 1.00 88.88 304 ARG A C 1
ATOM 2503 O O . ARG A 1 304 ? 23.113 -4.989 -19.229 1.00 88.88 304 ARG A O 1
ATOM 2510 N N . LYS A 1 305 ? 22.133 -4.504 -21.210 1.00 88.62 305 LYS A N 1
ATOM 2511 C CA . LYS A 1 305 ? 22.370 -3.057 -21.154 1.00 88.62 305 LYS A CA 1
ATOM 2512 C C . LYS A 1 305 ? 21.644 -2.406 -19.976 1.00 88.62 305 LYS A C 1
ATOM 2514 O O . LYS A 1 305 ? 22.233 -1.578 -19.293 1.00 88.62 305 LYS A O 1
ATOM 2519 N N . HIS A 1 306 ? 20.390 -2.783 -19.733 1.00 85.19 306 HIS A N 1
ATOM 2520 C CA . HIS A 1 306 ? 19.590 -2.227 -18.644 1.00 85.19 306 HIS A CA 1
ATOM 2521 C C . HIS A 1 306 ? 20.116 -2.623 -17.257 1.00 85.19 306 HIS A C 1
ATOM 2523 O O . HIS A 1 306 ? 20.210 -1.782 -16.372 1.00 85.19 306 HIS A O 1
ATOM 2529 N N . VAL A 1 307 ? 20.509 -3.885 -17.060 1.00 86.56 307 VAL A N 1
ATOM 2530 C CA . VAL A 1 307 ? 21.019 -4.377 -15.767 1.00 86.56 307 VAL A CA 1
ATOM 2531 C C . VAL A 1 307 ? 22.528 -4.172 -15.590 1.00 86.56 307 VAL A C 1
ATOM 2533 O O . VAL A 1 307 ? 23.181 -4.926 -14.861 1.00 86.56 307 VAL A O 1
ATOM 2536 N N . ASN A 1 308 ? 23.102 -3.169 -16.263 1.00 88.31 308 ASN A N 1
ATOM 2537 C CA . ASN A 1 308 ? 24.509 -2.821 -16.116 1.00 88.31 308 ASN A CA 1
ATOM 2538 C C . ASN A 1 308 ? 24.806 -2.471 -14.638 1.00 88.31 308 ASN A C 1
ATOM 2540 O O . ASN A 1 308 ? 24.214 -1.530 -14.114 1.00 88.31 308 ASN A O 1
ATOM 2544 N N . PRO A 1 309 ? 25.723 -3.181 -13.948 1.00 84.94 309 PRO A N 1
ATOM 2545 C CA . PRO A 1 309 ? 25.998 -2.963 -12.525 1.00 84.94 309 PRO A CA 1
ATOM 2546 C C . PRO A 1 309 ? 26.497 -1.561 -12.153 1.00 84.94 309 PRO A C 1
ATOM 2548 O O . PRO A 1 309 ? 26.508 -1.229 -10.965 1.00 84.94 309 PRO A O 1
ATOM 2551 N N . GLU A 1 310 ? 26.971 -0.786 -13.128 1.00 86.50 310 GLU A N 1
ATOM 2552 C CA . GLU A 1 310 ? 27.470 0.576 -12.936 1.00 86.50 310 GLU A CA 1
ATOM 2553 C C . GLU A 1 310 ? 26.362 1.626 -13.045 1.00 86.50 310 GLU A C 1
ATOM 2555 O O . GLU A 1 310 ? 26.343 2.549 -12.238 1.00 86.50 310 GLU A O 1
ATOM 2560 N N . SER A 1 311 ? 25.415 1.476 -13.981 1.00 88.75 311 SER A N 1
ATOM 2561 C CA . SER A 1 311 ? 24.338 2.457 -14.189 1.00 88.75 311 SER A CA 1
ATOM 2562 C C . SER A 1 311 ? 23.015 2.072 -13.532 1.00 88.75 311 SER A C 1
ATOM 2564 O O . SER A 1 311 ? 22.283 2.952 -13.090 1.00 88.75 311 SER A O 1
ATOM 2566 N N . PHE A 1 312 ? 22.722 0.771 -13.400 1.00 87.38 312 PHE A N 1
ATOM 2567 C CA . PHE A 1 312 ? 21.389 0.262 -13.051 1.00 87.38 312 PHE A CA 1
ATOM 2568 C C . PHE A 1 312 ? 20.820 0.919 -11.795 1.00 87.38 312 PHE A C 1
ATOM 2570 O O . PHE A 1 312 ? 19.659 1.314 -11.760 1.00 87.38 312 PHE A O 1
ATOM 2577 N N . PHE A 1 313 ? 21.628 1.045 -10.741 1.00 88.31 313 PHE A N 1
ATOM 2578 C CA . PHE A 1 313 ? 21.130 1.620 -9.498 1.00 88.31 313 PHE A CA 1
ATOM 2579 C C . PHE A 1 313 ? 20.820 3.118 -9.641 1.00 88.31 313 PHE A C 1
ATOM 2581 O O . PHE A 1 313 ? 19.793 3.564 -9.133 1.00 88.31 313 PHE A O 1
ATOM 2588 N N . GLY A 1 314 ? 21.656 3.869 -10.364 1.00 89.75 314 GLY A N 1
ATOM 2589 C CA . GLY A 1 314 ? 21.404 5.273 -10.696 1.00 89.75 314 GLY A CA 1
ATOM 2590 C C . GLY A 1 314 ? 20.147 5.446 -11.549 1.00 89.75 314 GLY A C 1
ATOM 2591 O O . GLY A 1 314 ? 19.291 6.263 -11.214 1.00 89.75 314 GLY A O 1
ATOM 2592 N N . ASP A 1 315 ? 19.976 4.601 -12.568 1.00 88.19 315 ASP A N 1
ATOM 2593 C CA . ASP A 1 315 ? 18.788 4.582 -13.430 1.00 88.19 315 ASP A CA 1
ATOM 2594 C C . ASP A 1 315 ? 17.513 4.329 -12.606 1.00 88.19 315 ASP A C 1
ATOM 2596 O O . ASP A 1 315 ? 16.490 4.994 -12.784 1.00 88.19 315 ASP A O 1
ATOM 2600 N N . MET A 1 316 ? 17.579 3.404 -11.641 1.00 86.06 316 MET A N 1
ATOM 2601 C CA . MET A 1 316 ? 16.467 3.126 -10.733 1.00 86.06 316 MET A CA 1
ATOM 2602 C C . MET A 1 316 ? 16.161 4.300 -9.800 1.00 8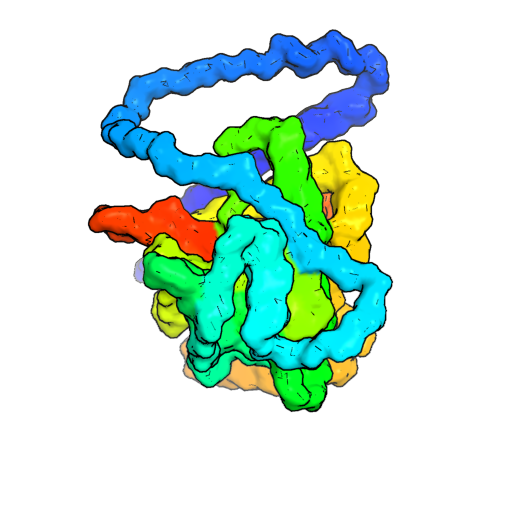6.06 316 MET A C 1
ATOM 2604 O O . MET A 1 316 ? 14.986 4.613 -9.612 1.00 86.06 316 MET A O 1
ATOM 2608 N N . VAL A 1 317 ? 17.181 4.965 -9.243 1.00 88.94 317 VAL A N 1
ATOM 2609 C CA . VAL A 1 317 ? 17.017 6.190 -8.435 1.00 88.94 317 VAL A CA 1
ATOM 2610 C C . VAL A 1 317 ? 16.327 7.284 -9.252 1.00 88.94 317 VAL A C 1
ATOM 2612 O O . VAL A 1 317 ? 15.411 7.938 -8.751 1.00 88.94 317 VAL A O 1
ATOM 2615 N N . GLU A 1 318 ? 16.703 7.465 -10.518 1.00 87.75 318 GLU A N 1
ATOM 2616 C CA . GLU A 1 318 ? 16.080 8.456 -11.398 1.00 87.75 318 GLU A CA 1
ATOM 2617 C C . GLU A 1 318 ? 14.621 8.099 -11.739 1.00 87.75 318 GLU A C 1
ATOM 2619 O O . GLU A 1 318 ? 13.732 8.957 -11.707 1.00 87.75 318 GLU A O 1
ATOM 2624 N N . LEU A 1 319 ? 14.349 6.821 -12.027 1.00 84.31 319 LEU A N 1
ATOM 2625 C CA . LEU A 1 319 ? 13.004 6.293 -12.295 1.00 84.31 319 LEU A CA 1
ATOM 2626 C C . LEU A 1 319 ? 12.050 6.524 -11.125 1.00 84.31 319 LEU A C 1
ATOM 2628 O O . LEU A 1 319 ? 10.879 6.863 -11.321 1.00 84.31 319 LEU A O 1
ATOM 2632 N N . VAL A 1 320 ? 12.564 6.349 -9.910 1.00 81.19 320 VAL A N 1
ATOM 2633 C CA . VAL A 1 320 ? 11.848 6.641 -8.675 1.00 81.19 320 VAL A CA 1
ATOM 2634 C C . VAL A 1 320 ? 12.200 8.024 -8.128 1.00 81.19 320 VAL A C 1
ATOM 2636 O O . VAL A 1 320 ? 12.185 8.255 -6.930 1.00 81.19 320 VAL A O 1
ATOM 2639 N N . SER A 1 321 ? 12.516 8.998 -8.964 1.00 85.69 321 SER A N 1
ATOM 2640 C CA . SER A 1 321 ? 12.550 10.386 -8.508 1.00 85.69 321 SER A CA 1
ATOM 2641 C C . SER A 1 321 ? 11.224 11.059 -8.873 1.00 85.69 321 SER A C 1
ATOM 2643 O O . SER A 1 321 ? 10.738 10.881 -9.996 1.00 85.69 321 SER A O 1
ATOM 2645 N N . PRO A 1 322 ? 10.582 11.813 -7.957 1.00 85.62 322 PRO A N 1
ATOM 2646 C CA . PRO A 1 322 ? 9.397 12.594 -8.297 1.00 85.62 322 PRO A CA 1
ATOM 2647 C C . PRO A 1 322 ? 9.699 13.555 -9.457 1.00 85.62 322 PRO A C 1
ATOM 2649 O O . PRO A 1 322 ? 10.533 14.447 -9.322 1.00 85.62 322 PRO A O 1
ATOM 2652 N N . LYS A 1 323 ? 9.015 13.390 -10.598 1.00 85.31 323 LYS A N 1
ATOM 2653 C CA . LYS A 1 323 ? 9.108 14.318 -11.739 1.00 85.31 323 LYS A CA 1
ATOM 2654 C C . LYS A 1 323 ? 7.874 15.218 -11.777 1.00 85.31 323 LYS A C 1
ATOM 2656 O O . LYS A 1 323 ? 6.762 14.789 -12.091 1.00 85.31 323 LYS A O 1
ATOM 2661 N N . GLU A 1 324 ? 8.081 16.470 -11.395 1.00 86.25 324 GLU A N 1
ATOM 2662 C CA . GLU A 1 324 ? 7.064 17.520 -11.368 1.00 86.25 324 GLU A CA 1
ATOM 2663 C C . GLU A 1 324 ? 6.667 17.979 -12.788 1.00 86.25 324 GLU A C 1
ATOM 2665 O O . GLU A 1 324 ? 7.477 17.870 -13.710 1.00 86.25 324 GLU A O 1
ATOM 2670 N N . PRO A 1 325 ? 5.429 18.474 -13.006 1.00 86.88 325 PRO A N 1
ATOM 2671 C CA . PRO A 1 325 ? 4.366 18.703 -12.017 1.00 86.88 325 PRO A CA 1
ATOM 2672 C C . PRO A 1 325 ? 3.513 17.457 -11.698 1.00 86.88 325 PRO A C 1
ATOM 2674 O O . PRO A 1 325 ? 2.672 17.477 -10.799 1.00 86.88 325 PRO A O 1
ATOM 2677 N N . LEU A 1 326 ? 3.708 16.360 -12.437 1.00 87.06 326 LEU A N 1
ATOM 2678 C CA . LEU A 1 326 ? 2.798 15.205 -12.454 1.00 87.06 326 LEU A CA 1
ATOM 2679 C C . LEU A 1 326 ? 3.126 14.114 -11.422 1.00 87.06 326 LEU A C 1
ATOM 2681 O O . LEU A 1 326 ? 2.525 13.039 -11.464 1.00 87.06 326 LEU A O 1
ATOM 2685 N N . ALA A 1 327 ? 4.058 14.360 -10.500 1.00 86.19 327 ALA A N 1
ATOM 2686 C CA . ALA A 1 327 ? 4.340 13.433 -9.411 1.00 86.19 327 ALA A CA 1
ATOM 2687 C C . ALA A 1 327 ? 3.143 13.331 -8.451 1.00 86.19 327 ALA A C 1
ATOM 2689 O O . ALA A 1 327 ? 2.614 14.347 -7.989 1.00 86.19 327 ALA A O 1
ATOM 2690 N N . VAL A 1 328 ? 2.740 12.098 -8.143 1.00 87.50 328 VAL A N 1
ATOM 2691 C CA . VAL A 1 328 ? 1.572 11.766 -7.313 1.00 87.50 328 VAL A CA 1
ATOM 2692 C C . VAL A 1 328 ? 1.929 10.699 -6.284 1.00 87.50 328 VAL A C 1
ATOM 2694 O O . VAL A 1 328 ? 2.918 9.977 -6.432 1.00 87.50 328 VAL A O 1
ATOM 2697 N N . LEU A 1 329 ? 1.094 10.561 -5.255 1.00 89.62 329 LEU A N 1
ATOM 2698 C CA . LEU A 1 329 ? 1.171 9.427 -4.343 1.00 89.62 329 LEU A CA 1
ATOM 2699 C C . LEU A 1 329 ? 0.831 8.136 -5.094 1.00 89.62 329 LEU A C 1
ATOM 2701 O O . LEU A 1 329 ? -0.253 7.991 -5.652 1.00 89.62 329 LEU A O 1
ATOM 2705 N N . CYS A 1 330 ? 1.771 7.204 -5.075 1.00 85.38 330 CYS A N 1
ATOM 2706 C CA . CYS A 1 330 ? 1.718 5.905 -5.721 1.00 85.38 330 CYS A CA 1
ATOM 2707 C C . CYS A 1 330 ? 1.586 4.792 -4.679 1.00 85.38 330 CYS A C 1
ATOM 2709 O O . CYS A 1 330 ? 2.038 4.911 -3.540 1.00 85.38 330 CYS A O 1
ATOM 2711 N N . HIS A 1 331 ? 1.013 3.660 -5.082 1.00 81.19 331 HIS A N 1
ATOM 2712 C CA . HIS A 1 331 ? 0.877 2.500 -4.193 1.00 81.19 331 HIS A CA 1
ATOM 2713 C C . HIS A 1 331 ? 2.220 1.878 -3.766 1.00 81.19 331 HIS A C 1
ATOM 2715 O O . HIS A 1 331 ? 2.310 1.321 -2.684 1.00 81.19 331 HIS A O 1
ATOM 2721 N N . GLY A 1 332 ? 3.240 1.953 -4.622 1.00 73.75 332 GLY A N 1
ATOM 2722 C CA . GLY A 1 332 ? 4.610 1.491 -4.409 1.00 73.75 332 GLY A CA 1
ATOM 2723 C C . GLY A 1 332 ? 4.896 -0.013 -4.473 1.00 73.75 332 GLY A C 1
ATOM 2724 O O . GLY A 1 332 ? 6.062 -0.361 -4.637 1.00 73.75 332 GLY A O 1
ATOM 2725 N N . ASP A 1 333 ? 3.880 -0.877 -4.405 1.00 73.38 333 ASP A N 1
ATOM 2726 C CA . ASP A 1 333 ? 4.060 -2.339 -4.487 1.00 73.38 333 ASP A CA 1
ATOM 2727 C C . ASP A 1 333 ? 2.825 -3.042 -5.090 1.00 73.38 333 ASP A C 1
ATOM 2729 O O . ASP A 1 333 ? 1.968 -3.568 -4.378 1.00 73.38 333 ASP A O 1
ATOM 2733 N N . CYS A 1 334 ? 2.639 -2.956 -6.412 1.00 71.75 334 CYS A N 1
ATOM 2734 C CA . CYS A 1 334 ? 1.418 -3.434 -7.082 1.00 71.75 334 CYS A CA 1
ATOM 2735 C C . CYS A 1 334 ? 1.468 -4.916 -7.488 1.00 71.75 334 CYS A C 1
ATOM 2737 O O . CYS A 1 334 ? 1.160 -5.257 -8.626 1.00 71.75 334 CYS A O 1
ATOM 2739 N N . TRP A 1 335 ? 1.836 -5.794 -6.560 1.00 69.62 335 TRP A N 1
ATOM 2740 C CA . TRP A 1 335 ? 1.849 -7.237 -6.795 1.00 69.62 335 TRP A CA 1
ATOM 2741 C C . TRP A 1 335 ? 0.493 -7.892 -6.467 1.00 69.62 335 TRP A C 1
ATOM 2743 O O . TRP A 1 335 ? -0.255 -7.402 -5.619 1.00 69.62 335 TRP A O 1
ATOM 2753 N N . THR A 1 336 ? 0.165 -9.014 -7.119 1.00 70.88 336 THR A N 1
ATOM 2754 C CA . THR A 1 336 ? -1.101 -9.767 -7.001 1.00 70.88 336 THR A CA 1
ATOM 2755 C C . THR A 1 336 ? -1.540 -10.007 -5.555 1.00 70.88 336 THR A C 1
ATOM 2757 O O . THR A 1 336 ? -2.709 -9.835 -5.220 1.00 70.88 336 THR A O 1
ATOM 2760 N N . ASN A 1 337 ? -0.605 -10.347 -4.665 1.00 70.88 337 ASN A N 1
ATOM 2761 C CA . ASN A 1 337 ? -0.875 -10.629 -3.250 1.00 70.88 337 ASN A CA 1
ATOM 2762 C C . ASN A 1 337 ? -1.187 -9.378 -2.404 1.00 70.88 337 ASN A C 1
ATOM 2764 O O . ASN A 1 337 ? -1.585 -9.509 -1.243 1.00 70.88 337 ASN A O 1
ATOM 2768 N N . ASN A 1 338 ? -1.042 -8.174 -2.959 1.00 78.69 338 ASN A N 1
ATOM 2769 C CA . ASN A 1 338 ? -1.411 -6.926 -2.294 1.00 78.69 338 ASN A CA 1
ATOM 2770 C C . ASN A 1 338 ? -2.821 -6.453 -2.655 1.00 78.69 338 ASN A C 1
ATOM 2772 O O . ASN A 1 338 ? -3.308 -5.501 -2.040 1.00 78.69 338 ASN A O 1
ATOM 2776 N N . PHE A 1 339 ? -3.507 -7.135 -3.573 1.00 82.88 339 PHE A N 1
ATOM 2777 C CA . PHE A 1 339 ? -4.894 -6.858 -3.924 1.00 82.88 339 PHE A CA 1
ATOM 2778 C C . PHE A 1 339 ? -5.825 -7.961 -3.423 1.00 82.88 339 PHE A C 1
ATOM 2780 O O . PHE A 1 339 ? -5.492 -9.145 -3.380 1.00 82.88 339 PHE A O 1
ATOM 2787 N N . LEU A 1 340 ? -7.002 -7.532 -2.994 1.00 84.12 340 LEU A N 1
ATOM 2788 C CA . LEU A 1 340 ? -8.097 -8.362 -2.542 1.00 84.12 340 LEU A CA 1
ATOM 2789 C C . LEU A 1 340 ? -9.314 -8.045 -3.399 1.00 84.12 340 LEU A C 1
ATOM 2791 O O . LEU A 1 340 ? -9.626 -6.873 -3.609 1.00 84.12 340 LEU A O 1
ATOM 2795 N N . PHE A 1 341 ? -10.004 -9.083 -3.845 1.00 86.38 341 PHE A N 1
ATOM 2796 C CA . PHE A 1 341 ? -11.137 -8.999 -4.754 1.00 86.38 341 PHE A CA 1
ATOM 2797 C C . PHE A 1 341 ? -12.382 -9.555 -4.084 1.00 86.38 341 PHE A C 1
ATOM 2799 O O . PHE A 1 341 ? -12.328 -10.579 -3.401 1.00 86.38 341 PHE A O 1
ATOM 2806 N N . GLN A 1 342 ? -13.495 -8.870 -4.279 1.00 87.44 342 GLN A N 1
ATOM 2807 C CA . GLN A 1 342 ? -14.822 -9.377 -3.978 1.00 87.44 342 GLN A CA 1
ATOM 2808 C C . GLN A 1 342 ? -15.552 -9.590 -5.304 1.00 87.44 342 GLN A C 1
ATOM 2810 O O . GLN A 1 342 ? -15.339 -8.839 -6.261 1.00 87.44 342 GLN A O 1
ATOM 2815 N N . TYR A 1 343 ? -16.386 -10.624 -5.351 1.00 87.38 343 TYR A N 1
ATOM 2816 C CA . TYR A 1 343 ? -17.119 -11.019 -6.546 1.00 87.38 343 TYR A CA 1
ATOM 2817 C C . TYR A 1 343 ? -18.621 -10.967 -6.285 1.00 87.38 343 TYR A C 1
ATOM 2819 O O . TYR A 1 343 ? -19.078 -11.288 -5.184 1.00 87.38 343 TYR A O 1
ATOM 2827 N N . ALA A 1 344 ? -19.379 -10.563 -7.299 1.00 87.19 344 ALA A N 1
ATOM 2828 C CA . ALA A 1 344 ? -20.826 -10.702 -7.317 1.00 87.19 344 ALA A CA 1
ATOM 2829 C C . ALA A 1 344 ? -21.229 -12.169 -7.554 1.00 87.19 344 ALA A C 1
ATOM 2831 O O . ALA A 1 344 ? -20.397 -13.025 -7.860 1.00 87.19 344 ALA A O 1
ATOM 2832 N N . LEU A 1 345 ? -22.526 -12.466 -7.412 1.00 85.44 345 LEU A N 1
ATOM 2833 C CA . LEU A 1 345 ? -23.062 -13.824 -7.584 1.00 85.44 345 LEU A CA 1
ATOM 2834 C C . LEU A 1 345 ? -22.839 -14.388 -8.996 1.00 85.44 345 LEU A C 1
ATOM 2836 O O . LEU A 1 345 ? -22.767 -15.601 -9.158 1.00 85.44 345 LEU A O 1
ATOM 2840 N N . ASP A 1 346 ? -22.707 -13.521 -9.999 1.00 86.00 346 ASP A N 1
ATOM 2841 C CA . ASP A 1 346 ? -22.417 -13.887 -11.389 1.00 86.00 346 ASP A CA 1
ATOM 2842 C C . ASP A 1 346 ? -20.916 -14.108 -11.669 1.00 86.00 346 ASP A C 1
ATOM 2844 O O . ASP A 1 346 ? -20.535 -14.397 -12.800 1.00 86.00 346 ASP A O 1
ATOM 2848 N N . GLY A 1 347 ? -20.059 -13.971 -10.651 1.00 79.06 347 GLY A N 1
ATOM 2849 C CA . GLY A 1 347 ? -18.607 -14.111 -10.764 1.00 79.06 347 GLY A CA 1
ATOM 2850 C C . GLY A 1 347 ? -17.877 -12.852 -11.241 1.00 79.06 347 GLY A C 1
ATOM 2851 O O . GLY A 1 347 ? -16.647 -12.858 -11.291 1.00 79.06 347 GLY A O 1
ATOM 2852 N N . SER A 1 348 ? -18.582 -11.759 -11.550 1.00 77.00 348 SER A N 1
ATOM 2853 C CA . SER A 1 348 ? -17.949 -10.488 -11.917 1.00 77.00 348 SER A CA 1
ATOM 2854 C C . SER A 1 348 ? -17.296 -9.806 -10.707 1.00 77.00 348 SER A C 1
ATOM 2856 O O . SER A 1 348 ? -17.730 -9.965 -9.564 1.00 77.00 348 SER A O 1
ATOM 2858 N N . ILE A 1 349 ? -16.229 -9.033 -10.938 1.00 77.25 349 ILE A N 1
ATOM 2859 C CA . ILE A 1 349 ? -15.532 -8.300 -9.869 1.00 77.25 349 ILE A CA 1
ATOM 2860 C C . ILE A 1 349 ? -16.428 -7.160 -9.377 1.00 77.25 349 ILE A C 1
ATOM 2862 O O . ILE A 1 349 ? -16.650 -6.186 -10.102 1.00 77.25 349 ILE A O 1
ATOM 2866 N N . SER A 1 350 ? -16.887 -7.246 -8.128 1.00 70.50 350 SER A N 1
ATOM 2867 C CA . SER A 1 350 ? -17.688 -6.197 -7.492 1.00 70.50 350 SER A CA 1
ATOM 2868 C C . SER A 1 350 ? -16.808 -5.097 -6.896 1.00 70.50 350 SER A C 1
ATOM 2870 O O . SER A 1 350 ? -17.103 -3.911 -7.049 1.00 70.50 350 SER A O 1
ATOM 2872 N N . GLU A 1 351 ? -15.701 -5.466 -6.241 1.00 70.06 351 GLU A N 1
ATOM 2873 C CA . GLU A 1 351 ? -14.838 -4.516 -5.539 1.00 70.06 351 GLU A CA 1
ATOM 2874 C C . GLU A 1 351 ? -13.375 -4.983 -5.445 1.00 70.06 351 GLU A C 1
ATOM 2876 O O . GLU A 1 351 ? -13.084 -6.174 -5.332 1.00 70.06 351 GLU A O 1
ATOM 2881 N N . VAL A 1 352 ? -12.440 -4.022 -5.436 1.00 63.22 352 VAL A N 1
ATOM 2882 C CA . VAL A 1 352 ? -11.004 -4.257 -5.210 1.00 63.22 352 VAL A CA 1
ATOM 2883 C C . VAL A 1 352 ? -10.501 -3.434 -4.027 1.00 63.22 352 VAL A C 1
ATOM 2885 O O . VAL A 1 352 ? -10.685 -2.214 -3.975 1.00 63.22 352 VAL A O 1
ATOM 2888 N N . ARG A 1 353 ? -9.810 -4.093 -3.092 1.00 69.06 353 ARG A N 1
ATOM 2889 C CA . ARG A 1 353 ? -9.209 -3.504 -1.882 1.00 69.06 353 ARG A CA 1
ATOM 2890 C C . ARG A 1 353 ? -7.719 -3.841 -1.795 1.00 69.06 353 ARG A C 1
ATOM 2892 O O . ARG A 1 353 ? -7.287 -4.884 -2.270 1.00 69.06 353 ARG A O 1
ATOM 2899 N N . ARG A 1 354 ? -6.913 -2.974 -1.177 1.00 58.53 354 ARG A N 1
ATOM 2900 C CA . ARG A 1 354 ? -5.449 -3.139 -1.069 1.00 58.53 354 ARG A CA 1
ATOM 2901 C C . ARG A 1 354 ? -5.032 -3.621 0.316 1.00 58.53 354 ARG A C 1
ATOM 2903 O O . ARG A 1 354 ? -5.259 -2.934 1.298 1.00 58.53 354 ARG A O 1
ATOM 2910 N N . ARG A 1 355 ? -4.405 -4.790 0.423 1.00 40.62 355 ARG A N 1
ATOM 2911 C CA . ARG A 1 355 ? -4.048 -5.425 1.708 1.00 40.62 355 ARG A CA 1
ATOM 2912 C C . ARG A 1 355 ? -2.802 -4.825 2.369 1.00 40.62 355 ARG A C 1
ATOM 2914 O O . ARG A 1 355 ? -2.697 -4.790 3.599 1.00 40.62 355 ARG A O 1
ATOM 2921 N N . HIS A 1 356 ? -1.829 -4.409 1.568 1.00 50.47 356 HIS A N 1
ATOM 2922 C CA . HIS A 1 356 ? -0.582 -3.809 2.028 1.00 50.47 356 HIS A CA 1
ATOM 2923 C C . HIS A 1 356 ? -0.359 -2.533 1.247 1.00 50.47 356 HIS A C 1
ATOM 2925 O O . HIS A 1 356 ? -0.356 -2.575 0.024 1.00 50.47 356 HIS A O 1
ATOM 2931 N N . VAL A 1 357 ? -0.211 -1.415 1.953 1.00 47.91 357 VAL A N 1
ATOM 2932 C CA . VAL A 1 357 ? -0.028 -0.114 1.319 1.00 47.91 357 VAL A CA 1
ATOM 2933 C C . VAL A 1 357 ? 1.404 0.336 1.566 1.00 47.91 357 VAL A C 1
ATOM 2935 O O . VAL A 1 357 ? 1.691 1.090 2.494 1.00 47.91 357 VAL A O 1
ATOM 2938 N N . GLN A 1 358 ? 2.323 -0.155 0.740 1.00 44.19 358 GLN A N 1
ATOM 2939 C CA . GLN A 1 358 ? 3.718 0.276 0.766 1.00 44.19 358 GLN A CA 1
ATOM 2940 C C . GLN A 1 358 ? 3.895 1.522 -0.110 1.00 44.19 358 GLN A C 1
ATOM 2942 O O . GLN A 1 358 ? 4.602 1.505 -1.114 1.00 44.19 358 GLN A O 1
ATOM 2947 N N . CYS A 1 359 ? 3.200 2.599 0.263 1.00 42.34 359 CYS A N 1
ATOM 2948 C CA . CYS A 1 359 ? 3.124 3.822 -0.529 1.00 42.34 359 CYS A CA 1
ATOM 2949 C C . CYS A 1 359 ? 4.504 4.414 -0.847 1.00 42.34 359 CYS A C 1
ATOM 2951 O O . CYS A 1 359 ? 5.415 4.444 -0.017 1.00 42.34 359 CYS A O 1
ATOM 2953 N N . ARG A 1 360 ? 4.612 4.936 -2.067 1.00 44.72 360 ARG A N 1
ATOM 2954 C CA . ARG A 1 360 ? 5.795 5.556 -2.677 1.00 44.72 360 ARG A CA 1
ATOM 2955 C C . ARG A 1 360 ? 5.342 6.785 -3.479 1.00 44.72 360 ARG A C 1
ATOM 2957 O O . ARG A 1 360 ? 4.159 6.896 -3.762 1.00 44.72 360 ARG A O 1
ATOM 2964 N N . ILE A 1 361 ? 6.216 7.712 -3.871 1.00 35.66 361 ILE A N 1
ATOM 2965 C CA . ILE A 1 361 ? 5.810 8.905 -4.654 1.00 35.66 361 ILE A CA 1
ATOM 2966 C C . ILE A 1 361 ? 6.613 8.965 -5.949 1.00 35.66 361 ILE A C 1
ATOM 2968 O O . ILE A 1 361 ? 7.646 9.619 -5.967 1.00 35.66 361 ILE A O 1
ATOM 2972 N N . PHE A 1 362 ? 6.156 8.310 -7.023 1.00 40.94 362 PHE A N 1
ATOM 2973 C CA . PHE A 1 362 ? 6.872 8.259 -8.312 1.00 40.94 362 PHE A CA 1
ATOM 2974 C C . PHE A 1 362 ? 5.928 8.415 -9.509 1.00 40.94 362 PHE A C 1
ATOM 2976 O O . PHE A 1 362 ? 4.757 8.753 -9.363 1.00 40.94 362 PHE A O 1
ATOM 2983 N N . ILE A 1 363 ? 6.451 8.228 -10.720 1.00 28.86 363 ILE A N 1
ATOM 2984 C CA . ILE A 1 363 ? 5.718 8.447 -11.969 1.00 28.86 363 ILE A CA 1
ATOM 2985 C C . ILE A 1 363 ? 4.742 7.301 -12.281 1.00 28.86 363 ILE A C 1
ATOM 2987 O O . ILE A 1 363 ? 5.021 6.116 -12.101 1.00 28.86 363 ILE A O 1
ATOM 2991 N N . ARG A 1 364 ? 3.620 7.716 -12.875 1.00 39.50 364 ARG A N 1
ATOM 2992 C CA . ARG A 1 364 ? 2.434 6.995 -13.367 1.00 39.50 364 ARG A CA 1
ATOM 2993 C C . ARG A 1 364 ? 2.639 5.618 -14.029 1.00 39.50 364 ARG A C 1
ATOM 2995 O O . ARG A 1 364 ? 1.737 4.789 -13.939 1.00 39.50 364 ARG A O 1
ATOM 3002 N N . TRP A 1 365 ? 3.760 5.380 -14.716 1.00 30.17 365 TRP A N 1
ATOM 3003 C CA . TRP A 1 365 ? 3.935 4.223 -15.611 1.00 30.17 365 TRP A CA 1
ATOM 3004 C C . TRP A 1 365 ? 4.522 2.985 -14.929 1.00 30.17 365 TRP A C 1
ATOM 3006 O O . TRP A 1 365 ? 4.072 1.880 -15.217 1.00 30.17 365 TRP A O 1
ATOM 3016 N N . VAL A 1 366 ? 5.430 3.152 -13.961 1.00 43.03 366 VAL A N 1
ATOM 3017 C CA . VAL A 1 366 ? 6.083 2.021 -13.267 1.00 43.03 366 VAL A CA 1
ATOM 3018 C C . VAL A 1 366 ? 5.049 1.137 -12.563 1.00 43.03 366 VAL A C 1
ATOM 3020 O O . VAL A 1 366 ? 5.152 -0.083 -12.575 1.00 43.03 366 VAL A O 1
ATOM 3023 N N . GLN A 1 367 ? 3.991 1.742 -12.019 1.00 46.31 367 GLN A N 1
ATOM 3024 C CA . GLN A 1 367 ? 2.924 1.013 -11.330 1.00 46.31 367 GLN A CA 1
ATOM 3025 C C . GLN A 1 367 ? 2.014 0.232 -12.275 1.00 46.31 367 GLN A C 1
ATOM 3027 O O . GLN A 1 367 ? 1.623 -0.890 -11.968 1.00 46.31 367 GLN A O 1
ATOM 3032 N N . ALA A 1 368 ? 1.671 0.822 -13.423 1.00 41.91 368 ALA A N 1
ATOM 3033 C CA . ALA A 1 368 ? 0.863 0.142 -14.426 1.00 41.91 368 ALA A CA 1
ATOM 3034 C C . ALA A 1 368 ? 1.631 -1.051 -15.011 1.00 41.91 368 ALA A C 1
ATOM 3036 O O . ALA A 1 368 ? 1.057 -2.125 -15.157 1.00 41.91 368 ALA A O 1
ATOM 3037 N N . VAL A 1 369 ? 2.937 -0.888 -15.251 1.00 45.41 369 VAL A N 1
ATOM 3038 C CA . VAL A 1 369 ? 3.828 -1.965 -15.707 1.00 45.41 369 VAL A CA 1
ATOM 3039 C C . VAL A 1 369 ? 3.964 -3.067 -14.651 1.00 45.41 369 VAL A C 1
ATOM 3041 O O . VAL A 1 369 ? 3.871 -4.236 -15.006 1.00 45.41 369 VAL A O 1
ATOM 3044 N N . GLN A 1 370 ? 4.078 -2.731 -13.360 1.00 47.47 370 GLN A N 1
ATOM 3045 C CA . GLN A 1 370 ? 4.066 -3.725 -12.274 1.00 47.47 370 GLN A CA 1
ATOM 3046 C C . GLN A 1 370 ? 2.766 -4.543 -12.240 1.00 47.47 370 GLN A C 1
ATOM 3048 O O . GLN A 1 370 ? 2.823 -5.760 -12.108 1.00 47.47 370 GLN A O 1
ATOM 3053 N N . CYS A 1 371 ? 1.602 -3.902 -12.403 1.00 45.47 371 CYS A N 1
ATOM 3054 C CA . CYS A 1 371 ? 0.323 -4.616 -12.466 1.00 45.47 371 CYS A CA 1
ATOM 3055 C C . CYS A 1 371 ? 0.233 -5.531 -13.696 1.00 45.47 371 CYS A C 1
ATOM 3057 O O . CYS A 1 371 ? -0.218 -6.667 -13.589 1.00 45.47 371 CYS A O 1
ATOM 3059 N N . ILE A 1 372 ? 0.636 -5.036 -14.869 1.00 47.97 372 ILE A N 1
ATOM 3060 C CA . ILE A 1 372 ? 0.503 -5.756 -16.146 1.00 47.97 372 ILE A CA 1
ATOM 3061 C C . ILE A 1 372 ? 1.513 -6.904 -16.244 1.00 47.97 372 ILE A C 1
ATOM 3063 O O . ILE A 1 372 ? 1.166 -7.967 -16.742 1.00 47.97 372 ILE A O 1
ATOM 3067 N N . GLY A 1 373 ? 2.724 -6.742 -15.703 1.00 43.44 373 GLY A N 1
ATOM 3068 C CA . GLY A 1 373 ? 3.739 -7.801 -15.642 1.00 43.44 373 GLY A CA 1
ATOM 3069 C C . GLY A 1 373 ? 3.372 -8.979 -14.732 1.00 43.44 373 GLY A C 1
ATOM 3070 O O . GLY A 1 373 ? 4.091 -9.969 -14.696 1.00 43.44 373 GLY A O 1
ATOM 3071 N N . THR A 1 374 ? 2.259 -8.887 -13.998 1.00 43.44 374 THR A N 1
ATOM 3072 C CA . THR A 1 374 ? 1.694 -10.000 -13.219 1.00 43.44 374 THR A CA 1
ATOM 3073 C C . THR A 1 374 ? 0.522 -10.683 -13.925 1.00 43.44 374 THR A C 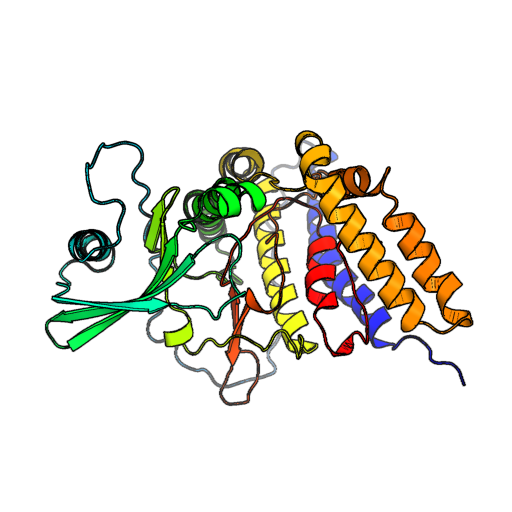1
ATOM 3075 O O . THR A 1 374 ? -0.120 -11.532 -13.318 1.00 43.44 374 THR A O 1
ATOM 3078 N N . SER A 1 375 ? 0.207 -10.300 -15.167 1.00 39.00 375 SER A N 1
ATOM 3079 C CA . SER A 1 375 ? -0.915 -10.855 -15.925 1.00 39.00 375 SER A CA 1
ATOM 3080 C C . SER A 1 375 ? -0.531 -12.103 -16.719 1.00 39.00 375 SER A C 1
ATOM 3082 O O . SER A 1 375 ? 0.491 -12.098 -17.400 1.00 39.00 375 SER A O 1
ATOM 3084 N N . ASP A 1 376 ? -1.380 -13.132 -16.687 1.00 41.72 376 ASP A N 1
ATOM 3085 C CA . ASP A 1 376 ? -1.196 -14.365 -17.473 1.00 41.72 376 ASP A CA 1
ATOM 3086 C C . ASP A 1 376 ? -1.392 -14.119 -18.986 1.00 41.72 376 ASP A C 1
ATOM 3088 O O . ASP A 1 376 ? -0.740 -14.751 -19.818 1.00 41.72 376 ASP A O 1
ATOM 3092 N N . ASP A 1 377 ? -2.213 -13.128 -19.356 1.00 38.25 377 ASP A N 1
ATOM 3093 C CA . ASP A 1 377 ? -2.481 -12.743 -20.752 1.00 38.25 377 ASP A CA 1
ATOM 3094 C C . ASP A 1 377 ? -1.309 -11.988 -21.412 1.00 38.25 377 ASP A C 1
ATOM 3096 O O . ASP A 1 377 ? -1.332 -11.703 -22.613 1.00 38.25 377 ASP A O 1
ATOM 3100 N N . ALA A 1 378 ? -0.274 -11.637 -20.641 1.00 36.97 378 ALA A N 1
ATOM 3101 C CA . ALA A 1 378 ? 0.893 -10.917 -21.141 1.00 36.97 378 ALA A CA 1
ATOM 3102 C C . ALA A 1 378 ? 1.891 -11.826 -21.896 1.00 36.97 378 ALA A C 1
ATOM 3104 O O . ALA A 1 378 ? 2.823 -11.319 -22.525 1.00 36.97 378 ALA A O 1
ATOM 3105 N N . GLY A 1 379 ? 1.721 -13.155 -21.872 1.00 32.25 379 GLY A N 1
ATOM 3106 C CA . GLY A 1 379 ? 2.810 -14.076 -22.225 1.00 32.25 379 GLY A CA 1
ATOM 3107 C C . GLY A 1 379 ? 3.979 -13.947 -21.229 1.00 32.25 379 GLY A C 1
ATOM 3108 O O . GLY A 1 379 ? 3.851 -13.226 -20.240 1.00 32.25 379 GLY A O 1
ATOM 3109 N N . PRO A 1 380 ? 5.124 -14.628 -21.431 1.00 27.06 380 PRO A N 1
ATOM 3110 C CA . PRO A 1 380 ? 6.252 -14.599 -20.497 1.00 27.06 380 PRO A CA 1
ATOM 3111 C C . PRO A 1 380 ? 6.952 -13.230 -20.523 1.00 27.06 380 PRO A C 1
ATOM 3113 O O . PRO A 1 380 ? 8.023 -13.048 -21.092 1.00 27.06 380 PRO A O 1
ATOM 3116 N N . LEU A 1 381 ? 6.331 -12.231 -19.905 1.00 31.14 381 LEU A N 1
ATOM 3117 C CA . LEU A 1 381 ? 6.882 -10.904 -19.694 1.00 31.14 381 LEU A CA 1
ATOM 3118 C C . LEU A 1 381 ? 7.404 -10.828 -18.261 1.00 31.14 381 LEU A C 1
ATOM 3120 O O . LEU A 1 381 ? 6.754 -10.325 -17.347 1.00 31.14 381 LEU A O 1
ATOM 3124 N N . ILE A 1 382 ? 8.616 -11.350 -18.071 1.00 28.73 382 ILE A N 1
ATOM 3125 C CA . ILE A 1 382 ? 9.383 -11.182 -16.835 1.00 28.73 382 ILE A CA 1
ATOM 3126 C C . ILE A 1 382 ? 9.855 -9.728 -16.781 1.00 28.73 382 ILE A C 1
ATOM 3128 O O . ILE A 1 382 ? 10.913 -9.381 -17.304 1.00 28.73 382 ILE A O 1
ATOM 3132 N N . PHE A 1 383 ? 9.066 -8.859 -16.153 1.00 35.47 383 PHE A N 1
ATOM 3133 C CA . PHE A 1 383 ? 9.477 -7.485 -15.885 1.00 35.47 383 PHE A CA 1
ATOM 3134 C C . PHE A 1 383 ? 10.027 -7.355 -14.468 1.00 35.47 383 PHE A C 1
ATOM 3136 O O . PHE A 1 383 ? 9.298 -7.227 -13.486 1.00 35.47 383 PHE A O 1
ATOM 3143 N N . LEU A 1 384 ? 11.355 -7.326 -14.379 1.00 30.50 384 LEU A N 1
ATOM 3144 C CA . LEU A 1 384 ? 12.031 -6.585 -13.323 1.00 30.50 384 LEU A CA 1
ATOM 3145 C C . LEU A 1 384 ? 11.817 -5.091 -13.607 1.00 30.50 384 LEU A C 1
ATOM 3147 O O . LEU A 1 384 ? 11.920 -4.658 -14.754 1.00 30.50 384 LEU A O 1
ATOM 3151 N N . ASN A 1 385 ? 11.463 -4.328 -12.570 1.00 29.38 385 ASN A N 1
ATOM 3152 C CA . ASN A 1 385 ? 11.257 -2.879 -12.630 1.00 29.38 385 ASN A CA 1
ATOM 3153 C C . ASN A 1 385 ? 12.330 -2.197 -13.501 1.00 29.38 385 ASN A C 1
ATOM 3155 O O . ASN A 1 385 ? 13.496 -2.243 -13.124 1.00 29.38 385 ASN A O 1
ATOM 3159 N N . GLY A 1 386 ? 11.937 -1.545 -14.603 1.00 28.36 386 GLY A N 1
ATOM 3160 C CA . GLY A 1 386 ? 12.822 -0.615 -15.320 1.00 28.36 386 GLY A CA 1
ATOM 3161 C C . GLY A 1 386 ? 12.907 -0.719 -16.846 1.00 28.36 386 GLY A C 1
ATOM 3162 O O . GLY A 1 386 ? 13.618 0.082 -17.445 1.00 28.36 386 GLY A O 1
ATOM 3163 N N . ILE A 1 387 ? 12.183 -1.617 -17.514 1.00 25.11 387 ILE A N 1
ATOM 3164 C CA . ILE A 1 387 ? 12.221 -1.665 -18.986 1.00 25.11 387 ILE A CA 1
ATOM 3165 C C . ILE A 1 387 ? 11.174 -0.693 -19.561 1.00 25.11 387 ILE A C 1
ATOM 3167 O O . ILE A 1 387 ? 9.976 -0.969 -19.503 1.00 25.11 387 ILE A O 1
ATOM 3171 N N . ASN A 1 388 ? 11.651 0.457 -20.056 1.00 25.34 388 ASN A N 1
ATOM 3172 C CA . ASN A 1 388 ? 10.900 1.419 -20.882 1.00 25.34 388 ASN A CA 1
ATOM 3173 C C . ASN A 1 388 ? 10.581 0.855 -22.271 1.00 25.34 388 ASN A C 1
ATOM 3175 O O . ASN A 1 388 ? 11.489 0.233 -22.875 1.00 25.34 388 ASN A O 1
#

InterPro domains:
  IPR004119 Ecdysteroid kinase-like [PF02958] (118-352)
  IPR011009 Protein kinase-like domain superfamily [SSF56112] (108-342)
  IPR015897 CHK kinase-like [SM00587] (202-368)

Secondary structure (DSSP, 8-state):
------HHHHHHHHHHHHHHHHHHHHHHHHHHHHHH-TT-TTSSSS--------------PPP-----------B---S------SS--HHHHHHHHHHHSTTPPEEEEEEEE-S-TTS-SS-EEEEEEEEEGGG-EEEEEEEE--S-HHHHHHTTHHHHHHHHHHIIIIIIHHHHHHHHHTT-SS----SPPEEEE-SSEEEEE-GGGGT-B---GGG-B-HHHHHHHHHHHHHHHHHHHHHHHH-HHHHIIIIITTS---SS-GGGHHHHHHHHHHHHHHHHHHHHHHS-TTTHHHHHHHHHHHT-TTTHHHHHHHHTS--SSS---B-S---GGGEEEEE-TTS-EEEEEES----B---HHHHHHHHHTTBGGG-S----TT--

Sequence (388 aa):
QTHKPSKCIKRYYHDIGSLIGHNVIRARDAYTDVRQSPHRKKRVVETITFRKLTTADRLVAVTPSQFDRVHPVVHCTRTATMAGSKTVDLSFLQSMMDKIEPGVKIDSYESKLGSKRGDNYTSMLYRIKLFGERGWTKSLIYKCLPENKQTRSKYKSEMLFNNEMTFYVKSYTALMEYQELKRFTDTFNSVPKCYFARSDIIVLEDMRCKGFTMLDRKKGLDFDHCKAILRGLGKFHGLSLSMKVDEPEKFKRCISEAIKEVYYKSENELWYKGYYRRAAENAKKMLESELTEDEKPKYLEKFRKHVNPESFFGDMVELVSPKEPLAVLCHGDCWTNNFLFQYALDGSISEVRRRHVQCRIFIRWVQAVQCIGTSDDAGPLIFLNGIN

Organism: NCBI:txid143950

=== Feature glossary ===
A reading guide for the features in this record.

Start from the sequence.

  · Sequence gives the chain of amino acids in standard one-letter code (A=alanine, C=cysteine, …, Y=t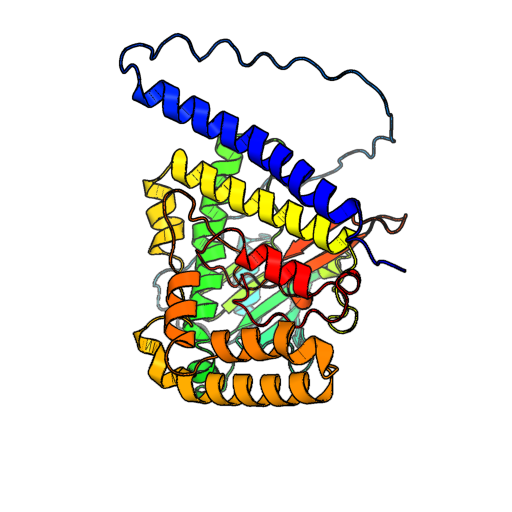yrosine), read N→C. It is the only feature that is directly encoded by the gene; all structural features are derived from the folded form of this sequence.

Fold it, and you get atomic coordinates and the backbone conformation that goes with them.

  · Structure coordinates are given as an mmCIF _atom_site loop: one row per atom with element, residue name, chain id, sequence number, and x/y/z position in Å. Only the four main-chain atoms per residue are included here; side chains are omitted to keep the record compact.

  · Backbone dihedral angles. Every residue except chain termini has a φ (preceding-C → N → Cα → C) and a ψ (N → Cα → C → next-N). They are reported in degrees following the IUPAC sign convention. Secondary structure is essentially a statement about which (φ, ψ) basin each residue occupies.

  · Eight-state secondary structure (DSSP): H is the canonical α-helix, G the tighter 3₁₀-helix, I the wider π-helix; E/B are β-structure, T and S are turns and bends, and '-' is everything else. DSSP derives these from the pattern of main-chain N–H···O=C hydrogen bonds, not from the sequence.

  · SS3 is a coarse helix/strand/coil call (letters a/b/c) made by the P-SEA algorithm from inter-Cα distances and dihedrals. It is less detailed than DSSP but needs only Cα positions.

Summarize the fold with a handful of shape descriptors and a per-residue structural alphabet.

  · Radius of gyration (Rg) is the root-mean-square distance of Cα atoms from their centroid — a single number for overall size and compactness. A globular domain of N residues has Rg ≈ 2.2·N^0.38 Å; an extended or disordered chain has a much larger Rg. The Cα contact count is the number of residue pairs whose Cα atoms are within 8 Å and are more than four positions apart in sequence — a standard proxy for tertiary packing density. The bounding box is the smallest axis-aligned box enclosing all Cα atoms.

  · 3Di is Foldseek's structural alphabet. Each residue is assigned one of twenty discrete states based on how its Cα sits relative to its spatial (not sequential) neighbors. Aligning 3Di strings finds structural homologs roughly as well as full 3D superposition, but orders of magnitude faster.

  · Solvent-accessible surface area (SASA) is the area in Å² traced out by the centre of a 1.4 Å probe sphere (a water molecule) rolled over the protein's van der Waals surface (Shrake–Rupley / Lee–Richards construction). Buried residues have near-zero SASA; fully exposed residues can exceed 200 Å². The total SASA scales roughly with the number of surface residues.

Ask how reliable the model is.

  · For AlphaFold models, the B-factor field carries pLDDT — the model's own estimate of local accuracy on a 0–100 scale. Regions with pLDDT<50 should be treated as essentially unmodeled; they often correspond to intrinsically disordered segments.

  · For experimental (PDB) structures, the B-factor (temperature factor) quantifies the positional spread of each atom in the crystal — a combination of thermal vibration and static disorder — in units of Å². High B-factors mark flexible loops or poorly resolved regions; low B-factors mark the rigid, well-ordered core.

  · Predicted Aligned Error (PAE) is an AlphaFold confidence matrix: entry (i, j) is the expected error in the position of residue j, in ångströms, when the prediction is superimposed on the true structure at residue i. Low PAE within a block of residues means that block is internally rigid and well-predicted; high PAE between two blocks means their relative placement is uncertain even if each block individually is confident.

Place it in context: what it resembles, what it is annotated as, and how it looks.

  · Structural nearest neighbors (via Foldseek easy-search vs the PDB). Reported per hit: target PDB id, E-value, and alignment TM-score. A TM-score above ~0.5 is the conventional threshold for 'same fold'.

  · Functional annotations link the protein to curated databases. InterPro entries identify conserved domains and families by matching the sequence against member-database signatures (Pfam, PROSITE, CDD, …). Gene Ontology (GO) terms describe molecular function, biological process, and cellular component in a controlled vocabulary. CATH places the structure in a hierarchical fold classification (Class/Architecture/Topology/Homologous-superfamily). The organism is the source species.

  · The contact map is a binary N×N matrix image: pixel (i, j) is dark where Cα_i and Cα_j are within 8 Å and |i−j|>4. Because the |i−j|>4 filter removes local helical contacts, off-diagonal stripes parallel to the main diagonal indicate parallel β-sheets; stripes perpendicular to it indicate antiparallel β-sheets. The Ramachandran plot scatters every residue's (φ, ψ) pair against the sterically allowed regions. The PAE heatmap renders the predicted-aligned-error matrix.

  · Six rendered views show the 3D structure from the faces of a cube — i.e. along ±x, ±y, ±z. Rendering representation is drawn randomly per protein from cartoon (secondary-structure ribbons), sticks (backbone bonds), or molecular surface; coloring is either N→C rainbow (blue at the N-terminus through red at the C-terminus) or one color per chain.